Protein AF-H0ENC5-F1 (afdb_monomer_lite)

Radius of gyration: 44.68 Å; chains: 1; bounding box: 104×67×147 Å

Sequence (746 aa):
MDFEIIGSGVEELHASSGITEEAKTRRTKAKHPATVLIARNGGILRVAATDISKLRVKSEPLTAKSKLQQAVFFGAQQQNPINFAVRPEIAFPAADVGAAAMELSREILKSKTPYIPSVAASTEQNLRKRSTALRDLARYLKSSGVELDRITRWRLLWDAEKMTAALAIWNSYDSIISQKSHGEKRVLLAELVEFIHEDWKSKPTDEAGELDHVRYWFMEDIDRLDIALPWAFQIVKYAYVDSKKSPEIVMETLNEANEFVIGALESAFDFREANAELYGLEEEVLEHGILTSNYGDLPEIWTSQSYLVENLKKQISLAQTFLKAYWNPAEQYCQDGLWRKVKDEHEKLIDMGIRCTRERIRWEDAQENLAIRHQARQRESSQMIAEDSEIKFLAKDLQLPDEAIALAEKHEILATLASILNYELNQYSERTNDFTRNSDADRQQAKARTKLLQKKVNDCFRRFGMDWASAFYELEIQIDSMSELLDEFPSQMEYLTEFLRKRPEFAKVSWIHEITHQGGFDHAATALLDLGLKREQDIWSKKIELSIGKLARLASRSYSQDNGILIPDGGKTELATAHDQLALIRIQDTVYNYIHSTLADAIDEEGEIQLALDAFGNKSVLQDLPALSLLLKESMEHLVKHKAMDAMALIDLLTLMGESNNDEALRSMQFYNALQAVRLGVSNKTEKLLLQRVIWRRCMLKDDWTRLNNTGSMDDAEVSEQLQATALYMTFRQCIKTRKSIHDIS

Secondary structure (DSSP, 8-state):
----EEEEEEE-------------------SS-EEEEEETTTEEEEEE-S-HHHHHS-PPPPPHHHHHHHHHHHTTSTT-----SPPGGGPPPHHHHHHHHHHHHHHHHTT--TTS-SS-S-HHHHHHHHHHHHHHHHHHHHHHT----HHHHHHHHHHHHHHHHHHHHHHHHHHHHHHS-TT----HHHHHHHHS-GGGS----GGGT---HHHHHHHH-GGGHHHHHHHHHHHHHHHHHT-SS-HHHHHHHHHHHHHHHHHHHHHHHHHHHHHGGGGT-TTS-EETTEE-S--TTPPPPGGG-HHHHHHHHHHHHHHHHHHHHH--TTSTTTSSHHHHHHHHHHHHHHHHHHHHHHHHHHHHHHSS-HHHHHHHHHHHHHHHHHHHHHHHHHHHTS--HHHHHHHHHHTT-HHHHHHHHHHHHHHHHHHHH-TTTS-HHHHHHHHHHHHHHHHHHHHHHHHHHHHHHHHHHHHHHHTT-HHHHHHS-TTTHHHHHHHHHH-GGGHHHHHHHIIIII--HHHHHHHHHHIIIII--BHHHHHHHHHHHHHHHHHSS---TTT-PPP--TTHHHHHHHHHHHHHHHHHHHHHHHHHHHHTT-SSHHHHHHHHHHHHS-HHHHTT-HHHHHHHHHHHHHHHTTBPP-HHHHHHHHHH----TT-HHHHTTHHHHHHHHHHHH---HHHHHHHHHHHHHHHHHHS-HHHHT--TT--HHHHHHHHHTSHHHHHHHHHHHHHHHHHTT-

Structure (mmCIF, N/CA/C/O backbone):
data_AF-H0ENC5-F1
#
_entry.id   AF-H0ENC5-F1
#
loop_
_atom_site.group_PDB
_atom_site.id
_atom_site.type_symbol
_atom_site.label_atom_id
_atom_site.label_alt_id
_atom_site.label_comp_id
_atom_site.label_asym_id
_atom_site.label_entity_id
_atom_site.label_seq_id
_atom_site.pdbx_PDB_ins_code
_atom_site.Cartn_x
_atom_site.Cartn_y
_atom_site.Cartn_z
_atom_site.occupancy
_atom_s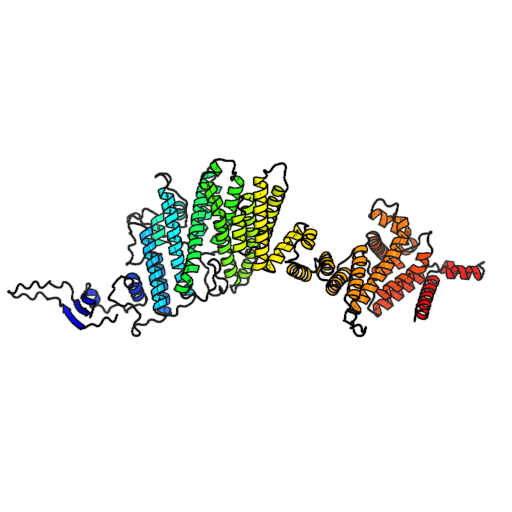ite.B_iso_or_equiv
_atom_site.auth_seq_id
_atom_site.auth_comp_id
_atom_site.auth_asym_id
_atom_site.auth_atom_id
_atom_site.pdbx_PDB_model_num
ATOM 1 N N . MET A 1 1 ? -30.405 -32.579 32.494 1.00 40.59 1 MET A N 1
ATOM 2 C CA . MET A 1 1 ? -31.133 -33.017 33.702 1.00 40.59 1 MET A CA 1
ATOM 3 C C . MET A 1 1 ? -32.553 -32.542 33.528 1.00 40.59 1 MET A C 1
ATOM 5 O O . MET A 1 1 ? -32.762 -31.335 33.496 1.00 40.59 1 MET A O 1
ATOM 9 N N . ASP A 1 2 ? -33.488 -33.462 33.342 1.00 43.75 2 ASP A N 1
ATOM 10 C CA . ASP A 1 2 ? -34.881 -33.096 33.112 1.00 43.75 2 ASP A CA 1
ATOM 11 C C . ASP A 1 2 ? -35.539 -32.752 34.450 1.00 43.75 2 ASP A C 1
ATOM 13 O O . ASP A 1 2 ? -35.604 -33.576 35.364 1.00 43.75 2 ASP A O 1
ATOM 17 N N . PHE A 1 3 ? -35.970 -31.498 34.587 1.00 60.59 3 PHE A N 1
ATOM 18 C CA . PHE A 1 3 ? -36.769 -31.043 35.719 1.00 60.59 3 PHE A CA 1
ATOM 19 C C . PHE A 1 3 ? -38.206 -31.539 35.527 1.00 60.59 3 PHE A C 1
ATOM 21 O O . PHE A 1 3 ? -38.966 -30.985 34.737 1.00 60.59 3 PHE A O 1
ATOM 28 N N . GLU A 1 4 ? -38.584 -32.588 36.252 1.00 65.38 4 GLU A N 1
ATOM 29 C CA . GLU A 1 4 ? -39.954 -33.105 36.271 1.00 65.38 4 GLU A CA 1
ATOM 30 C C . GLU A 1 4 ? -40.712 -32.513 37.466 1.00 65.38 4 GLU A C 1
ATOM 32 O O . GLU A 1 4 ? -40.295 -32.675 38.617 1.00 65.38 4 GLU A O 1
ATOM 37 N N . ILE A 1 5 ? -41.825 -31.819 37.218 1.00 75.38 5 ILE A N 1
ATOM 38 C CA . ILE A 1 5 ? -42.698 -31.324 38.292 1.00 75.38 5 ILE A CA 1
ATOM 39 C C . ILE A 1 5 ? -43.516 -32.508 38.818 1.00 75.38 5 ILE A C 1
ATOM 41 O O . ILE A 1 5 ? -44.370 -33.040 38.117 1.00 75.38 5 ILE A O 1
ATOM 45 N N . ILE A 1 6 ? -43.255 -32.908 40.062 1.00 81.56 6 ILE A N 1
ATOM 46 C CA . ILE A 1 6 ? -43.885 -34.061 40.729 1.00 81.56 6 ILE A CA 1
ATOM 47 C C . ILE A 1 6 ? -45.028 -33.663 41.670 1.00 81.56 6 ILE A C 1
ATOM 49 O O . ILE A 1 6 ? -45.709 -34.528 42.216 1.00 81.56 6 ILE A O 1
ATOM 53 N N . GLY A 1 7 ? -45.253 -32.363 41.869 1.00 78.25 7 GLY A N 1
ATOM 54 C CA . GLY A 1 7 ? -46.377 -31.853 42.647 1.00 78.25 7 GLY A CA 1
ATOM 55 C C . GLY A 1 7 ? -46.554 -30.344 42.503 1.00 78.25 7 GLY A C 1
ATOM 56 O O . GLY A 1 7 ? -45.592 -29.619 42.253 1.00 78.25 7 GLY A O 1
ATOM 57 N N . SER A 1 8 ? -47.785 -29.869 42.680 1.00 83.56 8 SER A N 1
ATOM 58 C CA . SER A 1 8 ? -48.134 -28.445 42.684 1.00 83.56 8 SER A CA 1
ATOM 59 C C . SER A 1 8 ? -49.156 -28.140 43.780 1.00 83.56 8 SER A C 1
ATOM 61 O O . SER A 1 8 ? -50.073 -28.928 44.001 1.00 83.56 8 SER A O 1
ATOM 63 N N . GLY A 1 9 ? -49.034 -26.987 44.429 1.00 80.94 9 GLY A N 1
ATOM 64 C CA . GLY A 1 9 ? -49.987 -26.458 45.403 1.00 80.94 9 GLY A CA 1
ATOM 65 C C . GLY A 1 9 ? -50.151 -24.949 45.245 1.00 80.94 9 GLY A C 1
ATOM 66 O O . GLY A 1 9 ? -49.326 -24.296 44.610 1.00 80.94 9 GLY A O 1
ATOM 67 N N . VAL A 1 10 ? -51.215 -24.384 45.811 1.00 79.19 10 VAL A N 1
ATOM 68 C CA . VAL A 1 10 ? -51.523 -22.949 45.706 1.00 79.19 10 VAL A CA 1
ATOM 69 C C . VAL A 1 10 ? -51.581 -22.342 47.107 1.00 79.19 10 VAL A C 1
ATOM 71 O O . VAL A 1 10 ? -52.169 -22.919 48.019 1.00 79.19 10 VAL A O 1
ATOM 74 N N . GLU A 1 11 ? -50.953 -21.185 47.284 1.00 76.50 11 GLU A N 1
ATOM 75 C CA . GLU A 1 11 ? -51.066 -20.332 48.462 1.00 76.50 11 GLU A CA 1
ATOM 76 C C . GLU A 1 11 ? -52.002 -19.167 48.133 1.00 76.50 11 GLU A C 1
ATOM 78 O O . GLU A 1 11 ? -51.648 -18.257 47.378 1.00 76.50 11 GLU A O 1
ATOM 83 N N . GLU A 1 12 ? -53.202 -19.191 48.704 1.00 67.06 12 GLU A N 1
ATOM 84 C CA . GLU A 1 12 ? -54.180 -18.117 48.557 1.00 67.06 12 GLU A CA 1
ATOM 85 C C . GLU A 1 12 ? -53.997 -17.030 49.624 1.00 67.06 12 GLU A C 1
ATOM 87 O O . GLU A 1 12 ? -53.601 -17.287 50.766 1.00 67.06 12 GLU A O 1
ATOM 92 N N . LEU A 1 13 ? -54.328 -15.789 49.258 1.00 62.25 13 LEU A N 1
ATOM 93 C CA . LEU A 1 13 ? -54.487 -14.703 50.219 1.00 62.25 13 LEU A CA 1
ATOM 94 C C . LEU A 1 13 ? -55.708 -15.007 51.087 1.00 62.25 13 LEU A C 1
ATOM 96 O O . LEU A 1 13 ? -56.842 -14.896 50.627 1.00 62.25 13 LEU A O 1
ATOM 100 N N . HIS A 1 14 ? -55.493 -15.348 52.355 1.00 57.41 14 HIS A N 1
ATOM 101 C CA . HIS A 1 14 ? -56.590 -15.379 53.313 1.00 57.41 14 HIS A CA 1
ATOM 102 C C . HIS A 1 14 ? -57.141 -13.957 53.475 1.00 57.41 14 HIS A C 1
ATOM 104 O O . HIS A 1 14 ? -56.527 -13.113 54.133 1.00 57.41 14 HIS A O 1
ATOM 110 N N . ALA A 1 15 ? -58.295 -13.688 52.858 1.00 43.22 15 ALA A N 1
ATOM 111 C CA . ALA A 1 15 ? -59.102 -12.525 53.184 1.00 43.22 15 ALA A CA 1
ATOM 112 C C . ALA A 1 15 ? -59.373 -12.566 54.689 1.00 43.22 15 ALA A C 1
ATOM 114 O O . ALA A 1 15 ? -59.763 -13.601 55.229 1.00 43.22 15 ALA A O 1
ATOM 115 N N . SER A 1 16 ? -59.138 -11.456 55.383 1.00 44.50 16 SER A N 1
ATOM 116 C CA . SER A 1 16 ? -59.515 -11.312 56.783 1.00 44.50 16 SER A CA 1
ATOM 117 C C . SER A 1 16 ? -61.041 -11.251 56.894 1.00 44.50 16 SER A C 1
ATOM 119 O O . SER A 1 16 ? -61.613 -10.186 57.113 1.00 44.50 16 SER A O 1
ATOM 121 N N . SER A 1 17 ? -61.719 -12.382 56.715 1.00 36.22 17 SER A N 1
ATOM 122 C CA . SER A 1 17 ? -63.049 -12.584 57.267 1.00 36.22 17 SER A CA 1
ATOM 123 C C . SER A 1 17 ? -62.853 -12.837 58.753 1.00 36.22 17 SER A C 1
ATOM 125 O O . SER A 1 17 ? -62.285 -13.858 59.147 1.00 36.22 17 SER A O 1
ATOM 127 N N . GLY A 1 18 ? -63.245 -11.865 59.575 1.00 46.31 18 GLY A N 1
ATOM 128 C CA . GLY A 1 18 ? -63.291 -12.054 61.015 1.00 46.31 18 GLY A CA 1
ATOM 129 C C . GLY A 1 18 ? -64.129 -13.285 61.343 1.00 46.31 18 GLY A C 1
ATOM 130 O O . GLY A 1 18 ? -65.233 -13.406 60.830 1.00 46.31 18 GLY A O 1
ATOM 131 N N . ILE A 1 19 ? -63.552 -14.196 62.126 1.00 35.84 19 ILE A N 1
ATOM 132 C CA . ILE A 1 19 ? -64.156 -15.021 63.180 1.00 35.84 19 ILE A CA 1
ATOM 133 C C . ILE A 1 19 ? -63.015 -15.841 63.820 1.00 35.84 19 ILE A C 1
ATOM 135 O O . ILE A 1 19 ? -61.947 -16.047 63.246 1.00 35.84 19 ILE A O 1
ATOM 139 N N . THR A 1 20 ? -63.241 -16.157 65.082 1.00 37.69 20 THR A N 1
ATOM 140 C CA . THR A 1 20 ? -62.345 -16.422 66.203 1.00 37.69 20 THR A CA 1
ATOM 141 C C . THR A 1 20 ? -61.694 -17.814 66.236 1.00 37.69 20 THR A C 1
ATOM 143 O O . THR A 1 20 ? -62.311 -18.806 65.880 1.00 37.69 20 THR A O 1
ATOM 146 N N . GLU A 1 21 ? -60.473 -17.810 66.783 1.00 38.56 21 GLU A N 1
ATOM 147 C CA . GLU A 1 21 ? -59.799 -18.800 67.646 1.00 38.56 21 GLU A CA 1
ATOM 148 C C . GLU A 1 21 ? -59.384 -20.230 67.212 1.00 38.56 21 GLU A C 1
ATOM 150 O O . GLU A 1 21 ? -60.103 -20.999 66.592 1.00 38.56 21 GLU A O 1
ATOM 155 N N . GLU A 1 22 ? -58.163 -20.544 67.681 1.00 37.09 22 GLU A N 1
ATOM 156 C CA . GLU A 1 22 ? -57.543 -21.849 67.973 1.00 37.09 22 GLU A CA 1
ATOM 157 C C . GLU A 1 22 ? -57.082 -22.791 66.842 1.00 37.09 22 GLU A C 1
ATOM 159 O O . GLU A 1 22 ? -57.709 -23.785 66.504 1.00 37.09 22 GLU A O 1
ATOM 164 N N . ALA A 1 23 ? -55.842 -22.565 66.383 1.00 36.47 23 ALA A N 1
ATOM 165 C CA . ALA A 1 23 ? -54.758 -23.561 66.436 1.00 36.47 23 ALA A CA 1
ATOM 166 C C . ALA A 1 23 ? -53.432 -22.891 66.037 1.00 36.47 23 ALA A C 1
ATOM 168 O O . ALA A 1 23 ? -53.237 -22.490 64.888 1.00 36.47 23 ALA A O 1
ATOM 169 N N . LYS A 1 24 ? -52.485 -22.783 66.981 1.00 41.81 24 LYS A N 1
ATOM 170 C CA . LYS A 1 24 ? -51.106 -22.322 66.734 1.00 41.81 24 LYS A CA 1
ATOM 171 C C . LYS A 1 24 ? -50.330 -23.363 65.917 1.00 41.81 24 LYS A C 1
ATOM 173 O O . LYS A 1 24 ? -49.412 -24.005 66.411 1.00 41.81 24 LYS A O 1
ATOM 178 N N . THR A 1 25 ? -50.655 -23.489 64.638 1.00 38.88 25 THR A N 1
ATOM 179 C CA . THR A 1 25 ? -49.646 -23.842 63.639 1.00 38.88 25 THR A CA 1
ATOM 180 C C . THR A 1 25 ? -49.022 -22.533 63.175 1.00 38.88 25 THR A C 1
ATOM 182 O O . THR A 1 25 ? -49.730 -21.558 62.922 1.00 38.88 25 THR A O 1
ATOM 185 N N . ARG A 1 26 ? -47.689 -22.463 63.113 1.00 40.28 26 ARG A N 1
ATOM 186 C CA . ARG A 1 26 ? -46.963 -21.353 62.480 1.00 40.28 26 ARG A CA 1
ATOM 187 C C . ARG A 1 26 ? -47.280 -21.348 60.975 1.00 40.28 26 ARG A C 1
ATOM 189 O O . ARG A 1 26 ? -46.437 -21.707 60.167 1.00 40.28 26 ARG A O 1
ATOM 196 N N . ARG A 1 27 ? -48.504 -20.989 60.580 1.00 49.72 27 ARG A N 1
ATOM 197 C CA . ARG A 1 27 ? -48.829 -20.667 59.192 1.00 49.72 27 ARG A CA 1
ATOM 198 C C . ARG A 1 27 ? -48.314 -19.259 58.944 1.00 49.72 27 ARG A C 1
ATOM 200 O O . ARG A 1 27 ? -48.920 -18.272 59.358 1.00 49.72 27 ARG A O 1
ATOM 207 N N . THR A 1 28 ? -47.141 -19.182 58.331 1.00 51.47 28 THR A N 1
ATOM 208 C CA . THR A 1 28 ? -46.625 -17.976 57.687 1.00 51.47 28 THR A CA 1
ATOM 209 C C . THR A 1 28 ? -47.736 -17.399 56.812 1.00 51.47 28 THR A C 1
ATOM 211 O O . THR A 1 28 ? -48.144 -18.022 55.837 1.00 51.47 28 THR A O 1
ATOM 214 N N . LYS A 1 29 ? -48.284 -16.236 57.187 1.00 58.03 29 LYS A N 1
ATOM 215 C CA . LYS A 1 29 ? -49.293 -15.543 56.377 1.00 58.03 29 LYS A CA 1
ATOM 216 C C . LYS A 1 29 ? -48.660 -15.192 55.029 1.00 58.03 29 LYS A C 1
ATOM 218 O O . LYS A 1 29 ? -47.734 -14.381 54.985 1.00 58.03 29 LYS A O 1
ATOM 223 N N . ALA A 1 30 ? -49.137 -15.805 53.950 1.00 59.00 30 ALA A N 1
ATOM 224 C CA . ALA A 1 30 ? -48.673 -15.497 52.606 1.00 59.00 30 ALA A CA 1
ATOM 225 C C . ALA A 1 30 ? -49.083 -14.057 52.248 1.00 59.00 30 ALA A C 1
ATOM 227 O O . ALA A 1 30 ? -50.266 -13.734 52.187 1.00 59.00 30 ALA A O 1
ATOM 228 N N . LYS A 1 31 ? -48.096 -13.173 52.045 1.00 66.88 31 LYS A N 1
ATOM 229 C CA . LYS A 1 31 ? -48.314 -11.768 51.639 1.00 66.88 31 LYS A CA 1
ATOM 230 C C . LYS A 1 31 ? -48.795 -11.620 50.190 1.00 66.88 31 LYS A C 1
ATOM 232 O O . LYS A 1 31 ? -49.346 -10.584 49.842 1.00 66.88 31 LYS A O 1
ATOM 237 N N . HIS A 1 32 ? -48.560 -12.633 49.361 1.00 74.31 32 HIS A N 1
ATOM 238 C CA . HIS A 1 32 ? -48.803 -12.621 47.922 1.00 74.31 32 HIS A CA 1
ATOM 239 C C . HIS A 1 32 ? -49.351 -13.983 47.494 1.00 74.31 32 HIS A C 1
ATOM 241 O O . HIS A 1 32 ? -48.843 -14.987 48.010 1.00 74.31 32 HIS A O 1
ATOM 247 N N . PRO A 1 33 ? -50.325 -14.036 46.564 1.00 80.94 33 PRO A N 1
ATOM 248 C CA . PRO A 1 33 ? -50.799 -15.298 46.023 1.00 80.94 33 PRO A CA 1
ATOM 249 C C . PRO A 1 33 ? -49.636 -15.982 45.305 1.00 80.94 33 PRO A C 1
ATOM 251 O O . PRO A 1 33 ? -48.894 -15.338 44.556 1.00 80.94 33 PRO A O 1
ATOM 254 N N . ALA A 1 34 ? -49.432 -17.264 45.583 1.00 81.38 34 ALA A N 1
ATOM 255 C CA . ALA A 1 34 ? -48.286 -17.998 45.070 1.00 81.38 34 ALA A CA 1
ATOM 256 C C . ALA A 1 34 ? -48.664 -19.416 44.653 1.00 81.38 34 ALA A C 1
ATOM 258 O O . ALA A 1 34 ? -49.566 -20.021 45.215 1.00 81.38 34 ALA A O 1
ATOM 259 N N . THR A 1 35 ? -47.955 -19.963 43.675 1.00 84.12 35 THR A N 1
ATOM 260 C CA . THR A 1 35 ? -47.987 -21.391 43.353 1.00 84.12 35 THR A CA 1
ATOM 261 C C . THR A 1 35 ? -46.695 -22.018 43.848 1.00 84.12 35 THR A C 1
ATOM 263 O O . THR A 1 35 ? -45.608 -21.499 43.599 1.00 84.12 35 THR A O 1
ATOM 266 N N . VAL A 1 36 ? -46.806 -23.127 44.564 1.00 82.75 36 VAL A N 1
ATOM 267 C CA . VAL A 1 36 ? -45.678 -23.922 45.042 1.00 82.75 36 VAL A CA 1
ATOM 268 C C . VAL A 1 36 ? -45.552 -25.145 44.143 1.00 82.75 36 VAL A C 1
ATOM 270 O O . VAL A 1 36 ? -46.494 -25.917 44.010 1.00 82.75 36 VAL A O 1
ATOM 273 N N . LEU A 1 37 ? -44.400 -25.317 43.512 1.00 84.62 37 LEU A N 1
ATOM 274 C CA . LEU A 1 37 ? -44.069 -26.423 42.622 1.00 84.62 37 LEU A CA 1
ATOM 275 C C . LEU A 1 37 ? -43.002 -27.288 43.293 1.00 84.62 37 LEU A C 1
ATOM 277 O O . LEU A 1 37 ? -42.040 -26.768 43.852 1.00 84.62 37 LEU A O 1
ATOM 281 N N . ILE A 1 38 ? -43.152 -28.605 43.230 1.00 80.56 38 ILE A N 1
ATOM 282 C CA . ILE A 1 38 ? -42.150 -29.561 43.703 1.00 80.56 38 ILE A CA 1
ATOM 283 C C . ILE A 1 38 ? -41.489 -30.158 42.469 1.00 80.56 38 ILE A C 1
ATOM 285 O O . ILE A 1 38 ? -42.135 -30.870 41.700 1.00 80.56 38 ILE A O 1
ATOM 289 N N . ALA A 1 39 ? -40.209 -29.860 42.274 1.00 77.38 39 ALA A N 1
ATOM 290 C CA . ALA A 1 39 ? -39.432 -30.370 41.156 1.00 77.38 39 ALA A CA 1
ATOM 291 C C . ALA A 1 39 ? -38.563 -31.553 41.604 1.00 77.38 39 ALA A C 1
ATOM 293 O O . ALA A 1 39 ? -37.810 -31.459 42.580 1.00 77.38 39 ALA A O 1
ATOM 294 N N . ARG A 1 40 ? -38.639 -32.673 40.875 1.00 66.81 40 ARG A N 1
ATOM 295 C CA . ARG A 1 40 ? -37.780 -33.848 41.069 1.00 66.81 40 ARG A CA 1
ATOM 296 C C . ARG A 1 40 ? -36.323 -33.408 40.922 1.00 66.81 40 ARG A C 1
ATOM 298 O O . ARG A 1 40 ? -35.964 -32.796 39.924 1.00 66.81 40 ARG A O 1
ATOM 305 N N . ASN A 1 41 ? -35.507 -33.673 41.942 1.00 64.88 41 ASN A N 1
ATOM 306 C CA . ASN A 1 41 ? -34.104 -33.240 42.053 1.00 64.88 41 ASN A CA 1
ATOM 307 C C . ASN A 1 41 ? -33.870 -31.709 42.101 1.00 64.88 41 ASN A C 1
ATOM 309 O O . ASN A 1 41 ? -32.722 -31.287 42.182 1.00 64.88 41 ASN A O 1
ATOM 313 N N . GLY A 1 42 ? -34.930 -30.886 42.090 1.00 66.44 42 GLY A N 1
ATOM 314 C CA . GLY A 1 42 ? -34.867 -29.416 42.079 1.00 66.44 42 GLY A CA 1
ATOM 315 C C . GLY A 1 42 ? -35.403 -28.727 43.340 1.00 66.44 42 GLY A C 1
ATOM 316 O O . GLY A 1 42 ? -35.277 -27.513 43.475 1.00 66.44 42 GLY A O 1
ATOM 317 N N . GLY A 1 43 ? -35.998 -29.480 44.269 1.00 76.88 43 GLY A N 1
ATOM 318 C CA . GLY A 1 43 ? -36.548 -28.944 45.516 1.00 76.88 43 GLY A CA 1
ATOM 319 C C . GLY A 1 43 ? -37.921 -28.284 45.347 1.00 76.88 43 GLY A C 1
ATOM 320 O O . GLY A 1 43 ? -38.703 -28.653 44.469 1.00 76.88 43 GLY A O 1
ATOM 321 N N . ILE A 1 44 ? -38.239 -27.338 46.236 1.00 80.12 44 ILE A N 1
ATOM 322 C CA . ILE A 1 44 ? -39.529 -26.633 46.273 1.00 80.12 44 ILE A CA 1
ATOM 323 C C . ILE A 1 44 ? -39.355 -25.230 45.680 1.00 80.12 44 ILE A C 1
ATOM 325 O O . ILE A 1 44 ? -38.613 -24.409 46.216 1.00 80.12 44 ILE A O 1
ATOM 329 N N . LEU A 1 45 ? -40.080 -24.942 44.602 1.00 78.56 45 LEU A N 1
ATOM 330 C CA . LEU A 1 45 ? -40.153 -23.644 43.936 1.00 78.56 45 LEU A CA 1
ATOM 331 C C . LEU A 1 45 ? -41.426 -22.914 44.353 1.00 78.56 45 LEU A C 1
ATOM 333 O O . LEU A 1 45 ? -42.526 -23.397 44.116 1.00 78.56 45 LEU A O 1
ATOM 337 N N . ARG A 1 46 ? -41.297 -21.721 44.932 1.00 82.94 46 ARG A N 1
ATOM 338 C CA . ARG A 1 46 ? -42.440 -20.860 45.261 1.00 82.94 46 ARG A CA 1
ATOM 339 C C . ARG A 1 46 ? -42.504 -19.689 44.285 1.00 82.94 46 ARG A C 1
ATOM 341 O O . ARG A 1 46 ? -41.696 -18.771 44.366 1.00 82.94 46 ARG A O 1
ATOM 348 N N . VAL A 1 47 ? -43.488 -19.705 43.394 1.00 81.38 47 VAL A N 1
ATOM 349 C CA . VAL A 1 47 ? -43.746 -18.655 42.402 1.00 81.38 47 VAL A CA 1
ATOM 350 C C . VAL A 1 47 ? -44.822 -17.726 42.950 1.00 81.38 47 VAL A C 1
ATOM 352 O O . VAL A 1 47 ? -45.993 -18.089 42.968 1.00 81.38 47 VAL A O 1
ATOM 355 N N . ALA A 1 48 ? -44.436 -16.546 43.432 1.00 80.81 48 ALA A N 1
ATOM 356 C CA . ALA A 1 48 ? -45.355 -15.589 44.048 1.00 80.81 48 ALA A CA 1
ATOM 357 C C . ALA A 1 48 ? -45.599 -14.367 43.159 1.00 80.81 48 ALA A C 1
ATOM 359 O O . ALA A 1 48 ? -44.661 -13.781 42.623 1.00 80.81 48 ALA A O 1
ATOM 360 N N . ALA A 1 49 ? -46.856 -13.944 43.062 1.00 75.06 49 ALA A N 1
ATOM 361 C CA . ALA A 1 49 ? -47.253 -12.735 42.359 1.00 75.06 49 ALA A CA 1
ATOM 362 C C . ALA A 1 49 ? -47.128 -11.505 43.267 1.00 75.06 49 ALA A C 1
ATOM 364 O O . ALA A 1 49 ? -48.017 -11.199 44.065 1.00 75.06 49 ALA A O 1
ATOM 365 N N . THR A 1 50 ? -46.012 -10.792 43.152 1.00 71.00 50 THR A N 1
ATOM 366 C CA . THR A 1 50 ? -45.711 -9.624 43.992 1.00 71.00 50 THR A CA 1
ATOM 367 C C . THR A 1 50 ? -46.556 -8.393 43.652 1.00 71.00 50 THR A C 1
ATOM 369 O O . THR A 1 50 ? -46.867 -7.616 44.552 1.00 71.00 50 THR A O 1
ATOM 372 N N . ASP A 1 51 ? -47.003 -8.252 42.399 1.00 67.38 51 ASP A N 1
ATOM 373 C CA . ASP A 1 51 ? -47.809 -7.122 41.915 1.00 67.38 51 ASP A CA 1
ATOM 374 C C . ASP A 1 51 ? -49.170 -7.597 41.371 1.00 67.38 51 ASP A C 1
ATOM 376 O O . ASP A 1 51 ? -49.372 -7.827 40.178 1.00 67.38 51 ASP A O 1
ATOM 380 N N . ILE A 1 52 ? -50.122 -7.786 42.288 1.00 64.56 52 ILE A N 1
ATOM 381 C CA . ILE A 1 52 ? -51.473 -8.309 42.004 1.00 64.56 52 ILE A CA 1
ATOM 382 C C . ILE A 1 52 ? -52.258 -7.358 41.082 1.00 64.56 52 ILE A C 1
ATOM 384 O O . ILE A 1 52 ? -53.121 -7.791 40.317 1.00 64.56 52 ILE A O 1
ATOM 388 N N . SER A 1 53 ? -51.941 -6.063 41.130 1.00 62.50 53 SER A N 1
ATOM 389 C CA . SER A 1 53 ? -52.514 -5.006 40.292 1.00 62.50 53 SER A CA 1
ATOM 390 C C . SER A 1 53 ? -52.247 -5.251 38.804 1.00 62.50 53 SER A C 1
ATOM 392 O O . SER A 1 53 ? -53.173 -5.161 37.998 1.00 62.50 53 SER A O 1
ATOM 394 N N . LYS A 1 54 ? -51.016 -5.639 38.445 1.00 62.09 54 LYS A N 1
ATOM 395 C CA . LYS A 1 54 ? -50.618 -5.931 37.054 1.00 62.09 54 LYS A CA 1
ATOM 396 C C . LYS A 1 54 ? -51.237 -7.207 36.485 1.00 62.09 54 LYS A C 1
ATOM 398 O O . LYS A 1 54 ? -51.389 -7.308 35.276 1.00 62.09 54 LYS A O 1
ATOM 403 N N . LEU A 1 55 ? -51.642 -8.152 37.335 1.00 58.47 55 LEU A N 1
ATOM 404 C CA . LEU A 1 55 ? -52.320 -9.386 36.911 1.00 58.47 55 LEU A CA 1
ATOM 405 C C . LEU A 1 55 ? -53.796 -9.185 36.538 1.00 58.47 55 LEU A C 1
ATOM 407 O O . LEU A 1 55 ? -54.370 -10.030 35.856 1.00 58.47 55 LEU A O 1
ATOM 411 N N . ARG A 1 56 ? -54.431 -8.099 37.006 1.00 55.50 56 ARG A N 1
ATOM 412 C CA . ARG A 1 56 ? -55.841 -7.780 36.704 1.00 55.50 56 ARG A CA 1
ATOM 413 C C . ARG A 1 56 ? -56.017 -6.993 35.407 1.00 55.50 56 ARG A C 1
ATOM 415 O O . ARG A 1 56 ? -57.091 -7.037 34.812 1.00 55.50 56 ARG A O 1
ATOM 422 N N . VAL A 1 57 ? -54.987 -6.268 34.983 1.00 56.56 57 VAL A N 1
ATOM 423 C CA . VAL A 1 57 ? -54.937 -5.616 33.672 1.00 56.56 57 VAL A CA 1
ATOM 424 C C . VAL A 1 57 ? -54.568 -6.695 32.652 1.00 56.56 57 VAL A C 1
ATOM 426 O O . VAL A 1 57 ? -53.720 -7.532 32.949 1.00 56.56 57 VAL A O 1
ATOM 429 N N . LYS A 1 58 ? -55.201 -6.726 31.466 1.00 51.41 58 LYS A N 1
ATOM 430 C CA . LYS A 1 58 ? -54.706 -7.563 30.357 1.00 51.41 58 LYS A CA 1
ATOM 431 C C . LYS A 1 58 ? -53.231 -7.206 30.164 1.00 51.41 58 LYS A C 1
ATOM 433 O O . LYS A 1 58 ? -52.948 -6.093 29.732 1.00 51.41 58 LYS A O 1
ATOM 438 N N . SER A 1 59 ? -52.333 -8.110 30.563 1.00 55.19 59 SER A N 1
ATOM 439 C CA . SER A 1 59 ? -50.888 -7.928 30.431 1.00 55.19 59 SER A CA 1
ATOM 440 C C . SER A 1 59 ? -50.579 -7.462 29.016 1.00 55.19 59 SER A C 1
ATOM 442 O O . SER A 1 59 ? -51.160 -7.989 28.062 1.00 55.19 59 SER A O 1
ATOM 444 N N . GLU A 1 60 ? -49.662 -6.505 28.881 1.00 60.12 60 GLU A N 1
ATOM 445 C CA . GLU A 1 60 ? -49.064 -6.213 27.581 1.00 60.12 60 GLU A CA 1
ATOM 446 C C . GLU A 1 60 ? -48.580 -7.532 26.951 1.00 60.12 60 GLU A C 1
ATOM 448 O O . GLU A 1 60 ? -48.104 -8.419 27.680 1.00 60.12 60 GLU A O 1
ATOM 453 N N . PRO A 1 61 ? -48.770 -7.716 25.631 1.00 67.25 61 PRO A N 1
ATOM 454 C CA . PRO A 1 61 ? -48.331 -8.924 24.951 1.00 67.25 61 PRO A CA 1
ATOM 455 C C . PRO A 1 61 ? -46.825 -9.105 25.159 1.00 67.25 61 PRO A C 1
ATOM 457 O O . PRO A 1 61 ? -46.067 -8.137 25.124 1.00 67.25 61 PRO A O 1
ATOM 460 N N . LEU A 1 62 ? -46.390 -10.348 25.390 1.00 75.81 62 LEU A N 1
ATOM 461 C CA . LEU A 1 62 ? -44.970 -10.663 25.538 1.00 75.81 62 LEU A CA 1
ATOM 462 C C . LEU A 1 62 ? -44.229 -10.202 24.277 1.00 75.81 62 LEU A C 1
ATOM 464 O O . LEU A 1 62 ? -44.516 -10.681 23.183 1.00 75.81 62 LEU A O 1
ATOM 468 N N . THR A 1 63 ? -43.282 -9.281 24.430 1.00 87.25 63 THR A N 1
ATOM 469 C CA . THR A 1 63 ? -42.477 -8.771 23.315 1.00 87.25 63 THR A CA 1
ATOM 470 C C . THR A 1 63 ? -41.166 -9.542 23.197 1.00 87.25 63 THR A C 1
ATOM 472 O O . THR A 1 63 ? -40.626 -10.006 24.210 1.00 87.25 63 THR A O 1
ATOM 475 N N . ALA A 1 64 ? -40.605 -9.617 21.985 1.00 87.31 64 ALA A N 1
ATOM 476 C CA . ALA A 1 64 ? -39.279 -10.196 21.752 1.00 87.31 64 ALA A CA 1
ATOM 477 C C . ALA A 1 64 ? -38.217 -9.564 22.673 1.00 87.31 64 ALA A C 1
ATOM 479 O O . ALA A 1 64 ? -37.441 -10.275 23.310 1.00 87.31 64 ALA A O 1
ATOM 480 N N . LYS A 1 65 ? -38.265 -8.237 22.854 1.00 90.44 65 LYS A N 1
ATOM 481 C CA . LYS A 1 65 ? -37.381 -7.487 23.760 1.00 90.44 65 LYS A CA 1
ATOM 482 C C . LYS A 1 65 ? -37.501 -7.933 25.215 1.00 90.44 65 LYS A C 1
ATOM 484 O O . LYS A 1 65 ? -36.483 -8.214 25.840 1.00 90.44 65 LYS A O 1
ATOM 489 N N . SER A 1 66 ? -38.721 -8.050 25.750 1.00 87.81 66 SER A N 1
ATOM 490 C CA . SER A 1 66 ? -38.922 -8.496 27.138 1.00 87.81 66 SER A CA 1
ATOM 491 C C . SER A 1 66 ? -38.363 -9.904 27.374 1.00 87.81 66 SER A C 1
ATOM 493 O O . SER A 1 66 ? -37.784 -10.186 28.424 1.00 87.81 66 SER A O 1
ATOM 495 N N . LYS A 1 67 ? -38.472 -10.782 26.368 1.00 87.00 67 LYS A N 1
ATOM 496 C CA . LYS A 1 67 ? -37.936 -12.142 26.416 1.00 87.00 67 LYS A CA 1
ATOM 497 C C . LYS A 1 67 ? -36.408 -12.153 26.366 1.00 87.00 67 LYS A C 1
ATOM 499 O O . LYS A 1 67 ? -35.794 -12.865 27.160 1.00 87.00 67 LYS A O 1
ATOM 504 N N . LEU A 1 68 ? -35.807 -11.346 25.489 1.00 89.75 68 LEU A N 1
ATOM 505 C CA . LEU A 1 68 ? -34.354 -11.172 25.418 1.00 89.75 68 LEU A CA 1
ATOM 506 C C . LEU A 1 68 ? -33.801 -10.612 26.730 1.00 89.75 68 LEU A C 1
ATOM 508 O O . LEU A 1 68 ? -32.873 -11.188 27.283 1.00 89.75 68 LEU A O 1
ATOM 512 N N . GLN A 1 69 ? -34.415 -9.566 27.289 1.00 90.81 69 GLN A N 1
ATOM 513 C CA . GLN A 1 69 ? -34.025 -9.006 28.588 1.00 90.81 69 GLN A CA 1
ATOM 514 C C . GLN A 1 69 ? -34.031 -10.075 29.685 1.00 90.81 69 GLN A C 1
ATOM 516 O O . GLN A 1 69 ? -33.072 -10.198 30.446 1.00 90.81 69 GLN A O 1
ATOM 521 N N . GLN A 1 70 ? -35.087 -10.889 29.746 1.00 87.25 70 GLN A N 1
ATOM 522 C CA . GLN A 1 70 ? -35.165 -11.959 30.733 1.00 87.25 70 GLN A CA 1
ATOM 523 C C . GLN A 1 70 ? -34.039 -12.989 30.570 1.00 87.25 70 GLN A C 1
ATOM 525 O O . GLN A 1 70 ? -33.402 -13.374 31.552 1.00 87.25 70 GLN A O 1
ATOM 530 N N . ALA A 1 71 ? -33.779 -13.411 29.333 1.00 87.25 71 ALA A N 1
ATOM 531 C CA . ALA A 1 71 ? -32.729 -14.371 29.030 1.00 87.25 71 ALA A CA 1
ATOM 532 C C . ALA A 1 71 ? -31.327 -13.826 29.346 1.00 87.25 71 ALA A C 1
ATOM 534 O O . ALA A 1 71 ? -30.523 -14.535 29.944 1.00 87.25 71 ALA A O 1
ATOM 535 N N . VAL A 1 72 ? -31.060 -12.563 29.010 1.00 90.44 72 VAL A N 1
ATOM 536 C CA . VAL A 1 72 ? -29.762 -11.909 29.225 1.00 90.44 72 VAL A CA 1
ATOM 537 C C . VAL A 1 72 ? -29.478 -11.705 30.710 1.00 90.44 72 VAL A C 1
ATOM 539 O O . VAL A 1 72 ? -28.439 -12.131 31.200 1.00 90.44 72 VAL A O 1
ATOM 542 N N . PHE A 1 73 ? -30.400 -11.088 31.456 1.00 89.00 73 PHE A N 1
ATO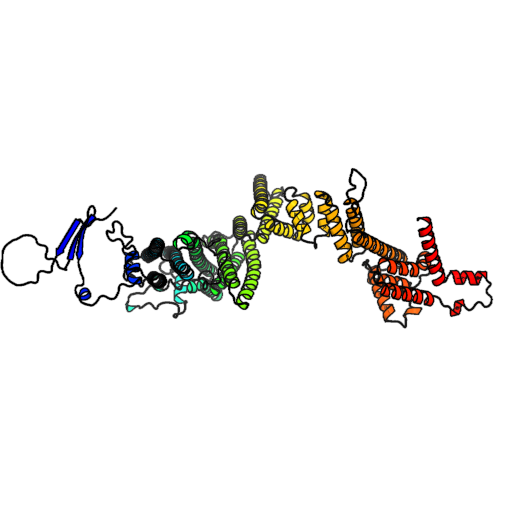M 543 C CA . PHE A 1 73 ? -30.121 -10.678 32.838 1.00 89.00 73 PHE A CA 1
ATOM 544 C C . PHE A 1 73 ? -30.363 -11.773 33.879 1.00 89.00 73 PHE A C 1
ATOM 546 O O . PHE A 1 73 ? -29.754 -11.747 34.951 1.00 89.00 73 PHE A O 1
ATOM 553 N N . PHE A 1 74 ? -31.241 -12.736 33.590 1.00 84.88 74 PHE A N 1
ATOM 554 C CA . PHE A 1 74 ? -31.569 -13.807 34.533 1.00 84.88 74 PHE A CA 1
ATOM 555 C C . PHE A 1 74 ? -31.121 -15.185 34.044 1.00 84.88 74 PHE A C 1
ATOM 557 O O . PHE A 1 74 ? -30.808 -16.036 34.873 1.00 84.88 74 PHE A O 1
ATOM 564 N N . GLY A 1 75 ? -31.025 -15.423 32.733 1.00 77.06 75 GLY A N 1
ATOM 565 C CA . GLY A 1 75 ? -30.698 -16.744 32.184 1.00 77.06 75 GLY A CA 1
ATOM 566 C C . GLY A 1 75 ? -29.291 -17.245 32.520 1.00 77.06 75 GLY A C 1
ATOM 567 O O . GLY A 1 75 ? -29.106 -18.447 32.684 1.00 77.06 75 GLY A O 1
ATOM 568 N N . ALA A 1 76 ? -28.321 -16.347 32.703 1.00 68.81 76 ALA A N 1
ATOM 569 C CA . ALA A 1 76 ? -26.938 -16.699 33.040 1.00 68.81 76 ALA A CA 1
ATOM 570 C C . ALA A 1 76 ? -26.687 -16.967 34.544 1.00 68.81 76 ALA A C 1
ATOM 572 O O . ALA A 1 76 ? -25.550 -17.223 34.946 1.00 68.81 76 ALA A O 1
ATOM 573 N N . GLN A 1 77 ? -27.716 -16.909 35.402 1.00 71.81 77 GLN A N 1
ATOM 574 C CA . GLN A 1 77 ? -27.555 -17.155 36.840 1.00 71.81 77 GLN A CA 1
ATOM 575 C C . GLN A 1 77 ? -27.239 -18.633 37.128 1.00 71.81 77 GLN A C 1
ATOM 577 O O . GLN A 1 77 ? -27.921 -19.541 36.648 1.00 71.81 77 GLN A O 1
ATOM 582 N N . GLN A 1 78 ? -26.207 -18.884 37.942 1.00 60.94 78 GLN A N 1
ATOM 583 C CA . GLN A 1 78 ? -25.855 -20.242 38.367 1.00 60.94 78 GLN A CA 1
ATOM 584 C C . GLN A 1 78 ? -27.044 -20.890 39.093 1.00 60.94 78 GLN A C 1
ATOM 586 O O . GLN A 1 78 ? -27.635 -20.279 39.978 1.00 60.94 78 GLN A O 1
ATOM 591 N N . GLN A 1 79 ? -27.375 -22.131 38.718 1.00 63.81 79 GLN A N 1
ATOM 592 C CA . GLN A 1 79 ? -28.525 -22.886 39.241 1.00 63.81 79 GLN A CA 1
ATOM 593 C C . GLN A 1 79 ? -29.899 -22.255 38.953 1.00 63.81 79 GLN A C 1
ATOM 595 O O . GLN A 1 79 ? -30.826 -22.422 39.744 1.00 63.81 79 GLN A O 1
ATOM 600 N N . ASN A 1 80 ? -30.070 -21.559 37.823 1.00 66.19 80 ASN A N 1
ATOM 601 C CA . ASN A 1 80 ? -31.391 -21.066 37.444 1.00 66.19 80 ASN A CA 1
ATOM 602 C C . ASN A 1 80 ? -32.344 -22.232 37.090 1.00 66.19 80 ASN A C 1
ATOM 604 O O . ASN A 1 80 ? -32.079 -22.958 36.128 1.00 66.19 80 ASN A O 1
ATOM 608 N N . PRO A 1 81 ? -33.461 -22.426 37.820 1.00 65.81 81 PRO A N 1
ATOM 609 C CA . PRO A 1 81 ? -34.430 -23.476 37.507 1.00 65.81 81 PRO A CA 1
ATOM 610 C C . PRO A 1 81 ? -35.301 -23.147 36.283 1.00 65.81 81 PRO A C 1
ATOM 612 O O . PRO A 1 81 ? -36.065 -23.995 35.823 1.00 65.81 81 PRO A O 1
ATOM 615 N N . ILE A 1 82 ? -35.234 -21.914 35.770 1.00 71.44 82 ILE A N 1
ATOM 616 C CA . ILE A 1 82 ? -36.037 -21.442 34.643 1.00 71.44 82 ILE A CA 1
ATOM 617 C C . ILE A 1 82 ? -35.216 -21.549 33.360 1.00 71.44 82 ILE A C 1
ATOM 619 O O . ILE A 1 82 ? -34.210 -20.865 33.182 1.00 71.44 82 ILE A O 1
ATOM 623 N N . ASN A 1 83 ? -35.692 -22.375 32.427 1.00 73.69 83 ASN A N 1
ATOM 624 C CA . ASN A 1 83 ? -35.157 -22.411 31.073 1.00 73.69 83 ASN A CA 1
ATOM 625 C C . ASN A 1 83 ? -35.761 -21.267 30.239 1.00 73.69 83 ASN A C 1
ATOM 627 O O . ASN A 1 83 ? -36.974 -21.229 30.006 1.00 73.69 83 ASN A O 1
ATOM 631 N N . PHE A 1 84 ? -34.911 -20.346 29.782 1.00 76.75 84 PHE A N 1
ATOM 632 C CA . PHE A 1 84 ? -35.312 -19.213 28.944 1.00 76.75 84 PHE A CA 1
ATOM 633 C C . PHE A 1 84 ? -35.308 -19.512 27.444 1.00 76.75 84 PHE A C 1
ATOM 635 O O . PHE A 1 84 ? -35.710 -18.628 26.691 1.00 76.75 84 PHE A O 1
ATOM 642 N N . ALA A 1 85 ? -34.934 -20.727 27.022 1.00 70.88 85 ALA A N 1
ATOM 643 C CA . ALA A 1 85 ? -34.954 -21.143 25.623 1.00 70.88 85 ALA A CA 1
ATOM 644 C C . ALA A 1 85 ? -36.297 -20.836 24.941 1.00 70.88 85 ALA A C 1
ATOM 646 O O . ALA A 1 85 ? -37.369 -20.857 25.565 1.00 70.88 85 ALA A O 1
ATOM 647 N N . VAL A 1 86 ? -36.220 -20.538 23.643 1.00 65.88 86 VAL A N 1
ATOM 648 C CA . VAL A 1 86 ? -37.388 -20.228 22.819 1.00 65.88 86 VAL A CA 1
ATOM 649 C C . VAL A 1 86 ? -38.296 -21.454 22.786 1.00 65.88 86 VAL A C 1
ATOM 651 O O . VAL A 1 86 ? -37.899 -22.533 22.352 1.00 65.88 86 VAL A O 1
ATOM 654 N N . ARG A 1 87 ? -39.529 -21.294 23.271 1.00 68.06 87 ARG A N 1
ATOM 655 C CA . ARG A 1 87 ? -40.570 -22.306 23.092 1.00 68.06 87 ARG A CA 1
ATOM 656 C C . ARG A 1 87 ? -41.168 -22.122 21.695 1.00 68.06 87 ARG A C 1
ATOM 658 O O . ARG A 1 87 ? -41.460 -20.974 21.357 1.00 68.06 87 ARG A O 1
ATOM 665 N N . PRO A 1 88 ? -41.414 -23.196 20.922 1.00 63.44 88 PRO A N 1
ATOM 666 C CA . PRO A 1 88 ? -41.980 -23.088 19.571 1.00 63.44 88 PRO A CA 1
ATOM 667 C C . PRO A 1 88 ? -43.293 -22.291 19.528 1.00 63.44 88 PRO A C 1
ATOM 669 O O . PRO A 1 88 ? -43.566 -21.572 18.577 1.00 63.44 88 PRO A O 1
ATOM 672 N N . GLU A 1 89 ? -44.077 -22.376 20.603 1.00 60.97 89 GLU A N 1
ATOM 673 C CA . GLU A 1 89 ? -45.379 -21.721 20.787 1.00 60.97 89 GLU A CA 1
ATOM 674 C C . GLU A 1 89 ? -45.301 -20.188 20.940 1.00 60.97 89 GLU A C 1
ATOM 676 O O . GLU A 1 89 ? -46.322 -19.512 20.848 1.00 60.97 89 GLU A O 1
ATOM 681 N N . ILE A 1 90 ? -44.112 -19.637 21.217 1.00 67.50 90 ILE A N 1
ATOM 682 C CA . ILE A 1 90 ? -43.877 -18.210 21.510 1.00 67.50 90 ILE A CA 1
ATOM 683 C C . ILE A 1 90 ? -42.692 -17.689 20.670 1.00 67.50 90 ILE A C 1
ATOM 685 O O . ILE A 1 90 ? -41.961 -16.785 21.076 1.00 67.50 90 ILE A O 1
ATOM 689 N N . ALA A 1 91 ? -42.437 -18.314 19.519 1.00 76.88 91 ALA A N 1
ATOM 690 C CA . ALA A 1 91 ? -41.374 -17.895 18.618 1.00 76.88 91 ALA A CA 1
ATOM 691 C C . ALA A 1 91 ? -41.746 -16.569 17.938 1.00 76.88 91 ALA A C 1
ATOM 693 O O . ALA A 1 91 ? -42.850 -16.410 17.416 1.00 76.88 91 ALA A O 1
ATOM 694 N N . PHE A 1 92 ? -40.812 -15.622 17.947 1.00 85.75 92 PHE A N 1
ATOM 695 C CA . PHE A 1 92 ? -40.946 -14.355 17.234 1.00 85.75 92 PHE A CA 1
ATOM 696 C C . PHE A 1 92 ? -40.271 -14.462 15.858 1.00 85.75 92 PHE A C 1
ATOM 698 O O . PHE A 1 92 ? -39.287 -15.197 15.731 1.00 85.75 92 PHE A O 1
ATOM 705 N N . PRO A 1 93 ? -40.752 -13.733 14.836 1.00 88.81 93 PRO A N 1
ATOM 706 C CA . PRO A 1 93 ? -40.050 -13.601 13.563 1.00 88.81 93 PRO A CA 1
ATOM 707 C C . PRO A 1 93 ? -38.605 -13.126 13.759 1.00 88.81 93 PRO A C 1
ATOM 709 O O . PRO A 1 93 ? -38.335 -12.293 14.625 1.00 88.81 93 PRO A O 1
ATOM 712 N N . ALA A 1 94 ? -37.681 -13.598 12.919 1.00 89.88 94 ALA A N 1
ATOM 713 C CA . ALA A 1 94 ? -36.265 -13.241 13.031 1.00 89.88 94 ALA A CA 1
ATOM 714 C C . ALA A 1 94 ? -36.018 -11.723 12.955 1.00 89.88 94 ALA A C 1
ATOM 716 O O . ALA A 1 94 ? -35.196 -11.198 13.702 1.00 89.88 94 ALA A O 1
ATOM 717 N N . ALA A 1 95 ? -36.791 -11.007 12.130 1.00 91.81 95 ALA A N 1
ATOM 718 C CA . ALA A 1 95 ? -36.736 -9.549 12.035 1.00 91.81 95 ALA A CA 1
ATOM 719 C C . ALA A 1 95 ? -37.098 -8.852 13.362 1.00 91.81 95 ALA A C 1
ATOM 721 O O . ALA A 1 95 ? -36.403 -7.925 13.779 1.00 91.81 95 ALA A O 1
ATOM 722 N N . ASP A 1 96 ? -38.133 -9.329 14.062 1.00 91.62 96 ASP A N 1
ATOM 723 C CA . ASP A 1 96 ? -38.562 -8.769 15.350 1.00 91.62 96 ASP A CA 1
ATOM 724 C C . ASP A 1 96 ? -37.531 -9.053 16.448 1.00 91.62 96 ASP A C 1
ATOM 726 O O . ASP A 1 96 ? -37.255 -8.197 17.291 1.00 91.62 96 ASP A O 1
ATOM 730 N N . VAL A 1 97 ? -36.926 -10.248 16.429 1.00 92.31 97 VAL A N 1
ATOM 731 C CA . VAL A 1 97 ? -35.825 -10.604 17.336 1.00 92.31 97 VAL A CA 1
ATOM 732 C C . VAL A 1 97 ? -34.599 -9.737 17.060 1.00 92.31 97 VAL A C 1
ATOM 734 O O . VAL A 1 97 ? -34.007 -9.230 18.009 1.00 92.31 97 VAL A O 1
ATOM 737 N N . GLY A 1 98 ? -34.242 -9.523 15.792 1.00 93.94 98 GLY A N 1
ATOM 738 C CA . GLY A 1 98 ? -33.127 -8.664 15.394 1.00 93.94 98 GLY A CA 1
ATOM 739 C C . GLY A 1 98 ? -33.324 -7.213 15.828 1.00 93.94 98 GLY A C 1
ATOM 740 O O . GLY A 1 98 ? -32.442 -6.637 16.465 1.00 93.94 98 GLY A O 1
ATOM 741 N N . ALA A 1 99 ? -34.507 -6.642 15.588 1.00 95.50 99 ALA A N 1
ATOM 742 C CA . ALA A 1 99 ? -34.845 -5.292 16.038 1.00 95.50 99 ALA A CA 1
ATOM 743 C C . ALA A 1 99 ? -34.789 -5.165 17.571 1.00 95.50 99 ALA A C 1
ATOM 745 O O . ALA A 1 99 ? -34.190 -4.227 18.099 1.00 95.50 99 ALA A O 1
ATOM 746 N N . ALA A 1 100 ? -35.350 -6.141 18.289 1.00 94.75 100 ALA A N 1
ATOM 747 C CA . ALA A 1 100 ? -35.325 -6.174 19.747 1.00 94.75 100 ALA A CA 1
ATOM 748 C C . ALA A 1 100 ? -33.909 -6.359 20.319 1.00 94.75 100 ALA A C 1
ATOM 750 O O . ALA A 1 100 ? -33.579 -5.763 21.345 1.00 94.75 100 ALA A O 1
ATOM 751 N N . ALA A 1 101 ? -33.066 -7.164 19.666 1.00 96.19 101 ALA A N 1
ATOM 752 C CA . ALA A 1 101 ? -31.668 -7.348 20.035 1.00 96.19 101 ALA A CA 1
ATOM 753 C C . ALA A 1 101 ? -30.872 -6.054 19.848 1.00 96.19 101 ALA A C 1
ATOM 755 O O . ALA A 1 101 ? -30.139 -5.662 20.752 1.00 96.19 101 ALA A O 1
ATOM 756 N N . MET A 1 102 ? -31.065 -5.358 18.725 1.00 96.56 102 MET A N 1
ATOM 757 C CA . MET A 1 102 ? -30.449 -4.054 18.465 1.00 96.56 102 MET A CA 1
ATOM 758 C C . MET A 1 102 ? -30.865 -3.001 19.492 1.00 96.56 102 MET A C 1
ATOM 760 O O . MET A 1 102 ? -30.033 -2.234 19.975 1.00 96.56 102 MET A O 1
ATOM 764 N N . GLU A 1 103 ? -32.151 -2.952 19.837 1.00 96.31 103 GLU A N 1
ATOM 765 C CA . GLU A 1 103 ? -32.661 -2.032 20.852 1.00 96.31 103 GLU A CA 1
ATOM 766 C C . GLU A 1 103 ? -32.063 -2.336 22.231 1.00 96.31 103 GLU A C 1
ATOM 768 O O . GLU A 1 103 ? -31.545 -1.434 22.889 1.00 96.31 103 GLU A O 1
ATOM 773 N N . LEU A 1 104 ? -32.063 -3.607 22.645 1.00 95.81 104 LEU A N 1
ATOM 774 C CA . LEU A 1 104 ? -31.492 -4.029 23.923 1.00 95.81 104 LEU A CA 1
ATOM 775 C C . LEU A 1 104 ? -29.979 -3.783 23.991 1.00 95.81 104 LEU A C 1
ATOM 777 O O . LEU A 1 104 ? -29.489 -3.301 25.009 1.00 95.81 104 LEU A O 1
ATOM 781 N N . SER A 1 105 ? -29.248 -4.078 22.916 1.00 96.62 105 SER A N 1
ATOM 782 C CA . SER A 1 105 ? -27.809 -3.821 22.810 1.00 96.62 105 SER A CA 1
ATOM 783 C C . SER A 1 105 ? -27.491 -2.341 23.040 1.00 96.62 105 SER A C 1
ATOM 785 O O . SER A 1 105 ? -26.666 -2.002 23.889 1.00 96.62 105 SER A O 1
ATOM 787 N N . ARG A 1 106 ? -28.245 -1.441 22.393 1.00 94.62 106 ARG A N 1
ATOM 788 C CA . ARG A 1 106 ? -28.113 0.012 22.580 1.00 94.62 106 ARG A CA 1
ATOM 789 C C . ARG A 1 106 ? -28.490 0.477 23.984 1.00 94.62 106 ARG A C 1
ATOM 791 O O . ARG A 1 106 ? -27.828 1.357 24.527 1.00 94.62 106 ARG A O 1
ATOM 798 N N . GLU A 1 107 ? -29.537 -0.083 24.586 1.00 94.06 107 GLU A N 1
ATOM 799 C CA . GLU A 1 107 ? -29.900 0.237 25.973 1.00 94.06 107 GLU A CA 1
ATOM 800 C C . GLU A 1 107 ? -28.812 -0.186 26.958 1.00 94.06 107 GLU A C 1
ATOM 802 O O . GLU A 1 107 ? -28.520 0.559 27.895 1.00 94.06 107 GLU A O 1
ATOM 807 N N . ILE A 1 108 ? -28.204 -1.358 26.742 1.00 94.56 108 ILE A N 1
ATOM 808 C CA . ILE A 1 108 ? -27.057 -1.814 27.528 1.00 94.56 108 ILE A CA 1
ATOM 809 C C . ILE A 1 108 ? -25.902 -0.835 27.324 1.00 94.56 108 ILE A C 1
ATOM 811 O O . ILE A 1 108 ? -25.375 -0.331 28.310 1.00 94.56 108 ILE A O 1
ATOM 815 N N . LEU A 1 109 ? -25.559 -0.495 26.079 1.00 92.81 109 LEU A N 1
ATOM 816 C CA . LEU A 1 109 ? -24.474 0.432 25.742 1.00 92.81 109 LEU A CA 1
ATOM 817 C C . LEU A 1 109 ? -24.619 1.793 26.443 1.00 92.81 109 LEU A C 1
ATOM 819 O O . LEU A 1 109 ? -23.633 2.290 26.973 1.00 92.81 109 LEU A O 1
ATOM 823 N N . LYS A 1 110 ? -25.839 2.338 26.536 1.00 90.75 110 LYS A N 1
ATOM 824 C CA . LYS A 1 110 ? -26.143 3.640 27.167 1.00 90.75 110 LYS A CA 1
ATOM 825 C C . LYS A 1 110 ? -26.537 3.568 28.648 1.00 90.75 110 LYS A C 1
ATOM 827 O O . LYS A 1 110 ? -27.079 4.523 29.178 1.00 90.75 110 LYS A O 1
ATOM 832 N N . SER A 1 111 ? -26.385 2.414 29.302 1.00 89.62 111 SER A N 1
ATOM 833 C CA . SER A 1 111 ? -26.803 2.208 30.700 1.00 89.62 111 SER A CA 1
ATOM 834 C C . SER A 1 111 ? -28.289 2.517 31.002 1.00 89.62 111 SER A C 1
ATOM 836 O O . SER A 1 111 ? -28.651 2.777 32.150 1.00 89.62 111 SER A O 1
ATOM 838 N N . LYS A 1 112 ? -29.183 2.406 30.008 1.00 89.31 112 LYS A N 1
ATOM 839 C CA . LYS A 1 112 ? -30.631 2.690 30.147 1.00 89.31 112 LYS A CA 1
ATOM 840 C C . LYS A 1 112 ? -31.457 1.493 30.613 1.00 89.31 112 LYS A C 1
ATOM 842 O O . LYS A 1 112 ? -32.673 1.585 30.768 1.00 89.31 112 LYS A O 1
ATOM 847 N N . THR A 1 113 ? -30.815 0.351 30.841 1.00 87.19 113 THR A N 1
ATOM 848 C CA . THR A 1 113 ? -31.501 -0.855 31.310 1.00 87.19 113 THR A CA 1
ATOM 849 C C . THR A 1 113 ? -31.814 -0.762 32.806 1.00 87.19 113 THR A C 1
ATOM 851 O O . THR A 1 113 ? -30.905 -0.486 33.585 1.00 87.19 113 THR A O 1
ATOM 854 N N . PRO A 1 114 ? -33.027 -1.123 33.262 1.00 85.06 114 PRO A N 1
ATOM 855 C CA . PRO A 1 114 ? -33.362 -1.116 34.690 1.00 85.06 114 PRO A CA 1
ATOM 856 C C . PRO A 1 114 ? -32.645 -2.219 35.493 1.00 85.06 114 PRO A C 1
ATOM 858 O O . PRO A 1 114 ? -32.691 -2.222 36.721 1.00 85.06 114 PRO A O 1
ATOM 861 N N . TYR A 1 115 ? -32.012 -3.180 34.813 1.00 85.06 115 TYR A N 1
ATOM 862 C CA . TYR A 1 115 ? -31.378 -4.355 35.420 1.00 85.06 115 TYR A CA 1
ATOM 863 C C . TYR A 1 115 ? -29.912 -4.133 35.813 1.00 85.06 115 TYR A C 1
ATOM 865 O O . TYR A 1 115 ? -29.386 -4.866 36.652 1.00 85.06 115 TYR A O 1
ATOM 873 N N . ILE A 1 116 ? -29.256 -3.124 35.236 1.00 84.25 116 ILE A N 1
ATOM 874 C CA . ILE A 1 116 ? -27.909 -2.698 35.614 1.00 84.25 116 ILE A CA 1
ATOM 875 C C . ILE A 1 116 ? -28.041 -1.300 36.223 1.00 84.25 116 ILE A C 1
ATOM 877 O O . ILE A 1 116 ? -28.388 -0.371 35.501 1.00 84.25 116 ILE A O 1
ATOM 881 N N . PRO A 1 117 ? -27.775 -1.121 37.530 1.00 76.81 117 PRO A N 1
ATOM 882 C CA . PRO A 1 117 ? -27.812 0.200 38.145 1.00 76.81 117 PRO A CA 1
ATOM 883 C C . PRO A 1 117 ? -26.846 1.168 37.447 1.00 76.81 117 PRO A C 1
ATOM 885 O O . PRO A 1 117 ? -25.655 0.860 37.322 1.00 76.81 117 PRO A O 1
ATOM 888 N N . SER A 1 118 ? -27.354 2.334 37.039 1.00 68.50 118 SER A N 1
ATOM 889 C CA . SER A 1 118 ? -26.548 3.433 36.489 1.00 68.50 118 SER A CA 1
ATOM 890 C C . SER A 1 118 ? -25.620 4.034 37.551 1.00 68.50 118 SER A C 1
ATOM 892 O O . SER A 1 118 ? -24.474 4.364 37.274 1.00 68.50 118 SER A O 1
ATOM 894 N N . VAL A 1 119 ? -26.051 4.071 38.813 1.00 67.56 119 VAL A N 1
ATOM 895 C CA . VAL A 1 119 ? -25.223 4.522 39.940 1.00 67.56 119 VAL A CA 1
ATOM 896 C C . VAL A 1 119 ? -24.465 3.329 40.534 1.00 67.56 119 VAL A C 1
ATOM 898 O O . VAL A 1 119 ? -24.861 2.750 41.548 1.00 67.56 119 VAL A O 1
ATOM 901 N N . ALA A 1 120 ? -23.395 2.895 39.868 1.00 62.56 120 ALA A N 1
ATOM 902 C CA . ALA A 1 120 ? -22.481 1.894 40.415 1.00 62.56 120 ALA A CA 1
ATOM 903 C C . ALA A 1 120 ? -21.382 2.560 41.257 1.00 62.56 120 ALA A C 1
ATOM 905 O O . ALA A 1 120 ? -20.902 3.636 40.920 1.00 62.56 120 ALA A O 1
ATOM 906 N N . ALA A 1 121 ? -20.921 1.887 42.317 1.00 71.69 121 ALA A N 1
ATOM 907 C CA . ALA A 1 121 ? -19.794 2.365 43.130 1.00 71.69 121 ALA A CA 1
ATOM 908 C C . ALA A 1 121 ? -18.464 2.445 42.345 1.00 71.69 121 ALA A C 1
ATOM 910 O O . ALA A 1 121 ? -17.531 3.108 42.783 1.00 71.69 121 ALA A O 1
ATOM 911 N N . SER A 1 122 ? -18.375 1.758 41.201 1.00 85.75 122 SER A N 1
ATOM 912 C CA . SER A 1 122 ? -17.225 1.762 40.296 1.00 85.75 122 SER A CA 1
ATOM 913 C C . SER A 1 122 ? -17.700 1.738 38.842 1.00 85.75 122 SER A C 1
ATOM 915 O O . SER A 1 122 ? -18.481 0.858 38.454 1.00 85.75 122 SER A O 1
ATOM 917 N N . THR A 1 123 ? -17.199 2.681 38.037 1.00 89.75 123 THR A N 1
ATOM 918 C CA . THR A 1 123 ? -17.436 2.748 36.586 1.00 89.75 123 THR A CA 1
ATOM 919 C C . THR A 1 123 ? -16.921 1.488 35.892 1.00 89.75 123 THR A C 1
ATOM 921 O O . THR A 1 123 ? -17.639 0.895 35.091 1.00 89.75 123 THR A O 1
ATOM 924 N N . GLU A 1 124 ? -15.737 0.996 36.269 1.00 91.81 124 GLU A N 1
ATOM 925 C CA . GLU A 1 124 ? -15.164 -0.239 35.720 1.00 91.81 124 GLU A CA 1
ATOM 926 C C . GLU A 1 124 ? -16.099 -1.440 35.936 1.00 91.81 124 GLU A C 1
ATOM 928 O O . GLU A 1 124 ? -16.382 -2.208 35.012 1.00 91.81 124 GLU A O 1
ATOM 933 N N . GLN A 1 125 ? -16.645 -1.595 37.149 1.00 91.25 125 GLN A N 1
ATOM 934 C CA . GLN A 1 125 ? -17.571 -2.688 37.445 1.00 91.25 125 GLN A CA 1
ATOM 935 C C . GLN A 1 125 ? -18.858 -2.581 36.615 1.00 91.25 125 GLN A C 1
ATOM 937 O O . GLN A 1 125 ? -19.413 -3.604 36.204 1.00 91.25 125 GLN A O 1
ATOM 942 N N . ASN A 1 126 ? -19.343 -1.362 36.367 1.00 92.31 126 ASN A N 1
ATOM 943 C CA . ASN A 1 126 ? -20.495 -1.133 35.504 1.00 92.31 126 ASN A CA 1
ATOM 944 C C . ASN A 1 126 ? -20.193 -1.529 34.045 1.00 92.31 126 ASN A C 1
ATOM 946 O O . ASN A 1 126 ? -20.949 -2.316 33.470 1.00 92.31 126 ASN A O 1
ATOM 950 N N . LEU A 1 127 ? -19.064 -1.079 33.485 1.00 93.88 127 LEU A N 1
ATOM 951 C CA . LEU A 1 127 ? -18.620 -1.434 32.130 1.00 93.88 127 LEU A CA 1
ATOM 952 C C . LEU A 1 127 ? -18.479 -2.955 31.961 1.00 93.88 127 LEU A C 1
ATOM 954 O O . LEU A 1 127 ? -19.011 -3.532 31.013 1.00 93.88 127 LEU A O 1
ATOM 958 N N . ARG A 1 128 ? -17.867 -3.647 32.933 1.00 94.50 128 ARG A N 1
ATOM 959 C CA . ARG A 1 128 ? -17.737 -5.118 32.919 1.00 94.50 128 ARG A CA 1
ATOM 960 C C . ARG A 1 128 ? -19.087 -5.840 32.952 1.00 94.50 128 ARG A C 1
ATOM 962 O O . ARG A 1 128 ? -19.262 -6.852 32.267 1.00 94.50 128 ARG A O 1
ATOM 969 N N . LYS A 1 129 ? -20.056 -5.341 33.730 1.00 92.81 129 LYS A N 1
ATOM 970 C CA . LYS A 1 129 ? -21.421 -5.901 33.767 1.00 92.81 129 LYS A CA 1
ATOM 971 C C . LYS A 1 129 ? -22.135 -5.719 32.428 1.00 92.81 129 LYS A C 1
ATOM 973 O O . LYS A 1 129 ? -22.742 -6.673 31.948 1.00 92.81 129 LYS A O 1
ATOM 978 N N . ARG A 1 130 ? -22.020 -4.542 31.806 1.00 94.56 130 ARG A N 1
ATOM 979 C CA . ARG A 1 130 ? -22.581 -4.271 30.473 1.00 94.56 130 ARG A CA 1
ATOM 980 C C . ARG A 1 130 ? -21.938 -5.135 29.389 1.00 94.56 130 ARG A C 1
ATOM 982 O O . ARG A 1 130 ? -22.657 -5.777 28.632 1.00 94.56 130 ARG A O 1
ATOM 989 N N . SER A 1 131 ? -20.609 -5.246 29.380 1.00 95.50 131 SER A N 1
ATOM 990 C CA . SER A 1 131 ? -19.871 -6.157 28.489 1.00 95.50 131 SER A CA 1
ATOM 991 C C . SER A 1 131 ? -20.341 -7.611 28.647 1.00 95.50 131 SER A C 1
ATOM 993 O O . SER A 1 131 ? -20.612 -8.303 27.665 1.00 95.50 131 SER A O 1
ATOM 995 N N . THR A 1 132 ? -20.542 -8.064 29.891 1.00 95.06 132 THR A N 1
ATOM 996 C CA . THR A 1 132 ? -21.080 -9.405 30.168 1.00 95.06 132 THR A CA 1
ATOM 997 C C . THR A 1 132 ? -22.494 -9.574 29.614 1.00 95.06 132 THR A C 1
ATOM 999 O O . THR A 1 132 ? -22.755 -10.587 28.971 1.00 95.06 132 THR A O 1
ATOM 1002 N N . ALA A 1 133 ? -23.367 -8.578 29.787 1.00 95.06 133 ALA A N 1
ATOM 1003 C CA . ALA A 1 133 ? -24.731 -8.607 29.264 1.00 95.06 133 ALA A CA 1
ATOM 1004 C C . ALA A 1 133 ? -24.779 -8.650 27.724 1.00 95.06 133 ALA A C 1
ATOM 1006 O O . ALA A 1 133 ? -25.553 -9.426 27.170 1.00 95.06 133 ALA A O 1
ATOM 1007 N N . LEU A 1 134 ? -23.925 -7.893 27.020 1.00 96.75 134 LEU A N 1
ATOM 1008 C CA . LEU A 1 134 ? -23.818 -7.962 25.552 1.00 96.75 134 LEU A CA 1
ATOM 1009 C C . LEU A 1 134 ? -23.343 -9.344 25.083 1.00 96.75 134 LEU A C 1
ATOM 1011 O O . LEU A 1 134 ? -23.899 -9.926 24.153 1.00 96.75 134 LEU A O 1
ATOM 1015 N N . ARG A 1 135 ? -22.365 -9.927 25.781 1.00 96.06 135 ARG A N 1
ATOM 1016 C CA . ARG A 1 135 ? -21.886 -11.287 25.503 1.00 96.06 135 ARG A CA 1
ATOM 1017 C C . ARG A 1 135 ? -22.955 -12.352 25.780 1.00 96.06 135 ARG A C 1
ATOM 1019 O O . ARG A 1 135 ? -23.048 -13.332 25.043 1.00 96.06 135 ARG A O 1
ATOM 1026 N N . ASP A 1 136 ? -23.743 -12.187 26.840 1.00 93.75 136 ASP A N 1
ATOM 1027 C CA . ASP A 1 136 ? -24.864 -13.074 27.168 1.00 93.75 136 ASP A CA 1
ATOM 1028 C C . ASP A 1 136 ? -25.984 -12.960 26.120 1.00 93.75 136 ASP A C 1
ATOM 1030 O O . ASP A 1 136 ? -26.536 -13.983 25.714 1.00 93.75 136 ASP A O 1
ATOM 1034 N N . LEU A 1 137 ? -26.254 -11.749 25.614 1.00 94.94 137 LEU A N 1
ATOM 1035 C CA . LEU A 1 137 ? -27.164 -11.507 24.490 1.00 94.94 137 LEU A CA 1
ATOM 1036 C C . LEU A 1 137 ? -26.701 -12.244 23.232 1.00 94.94 137 LEU A C 1
ATOM 1038 O O . LEU A 1 137 ? -27.479 -13.005 22.662 1.00 94.94 137 LEU A O 1
ATOM 1042 N N . ALA A 1 138 ? -25.434 -12.093 22.842 1.00 95.25 138 ALA A N 1
ATOM 1043 C CA . ALA A 1 138 ? -24.879 -12.778 21.676 1.00 95.25 138 ALA A CA 1
ATOM 1044 C C . ALA A 1 138 ? -24.947 -14.312 21.817 1.00 95.25 138 ALA A C 1
ATOM 1046 O O . ALA A 1 138 ? -25.417 -15.003 20.913 1.00 95.25 138 ALA A O 1
ATOM 1047 N N . ARG A 1 139 ? -24.584 -14.861 22.990 1.00 93.12 139 ARG A N 1
ATOM 1048 C CA . ARG A 1 139 ? -24.704 -16.307 23.271 1.00 93.12 139 ARG A CA 1
ATOM 1049 C C . ARG A 1 139 ? -26.146 -16.801 23.201 1.00 93.12 139 ARG A C 1
ATOM 1051 O O . ARG A 1 139 ? -26.403 -17.884 22.668 1.00 93.12 139 ARG A O 1
ATOM 1058 N N . TYR A 1 140 ? -27.090 -16.028 23.731 1.00 91.12 140 TYR A N 1
ATOM 1059 C CA . TYR A 1 140 ? -28.501 -16.380 23.650 1.00 91.12 140 TYR A CA 1
ATOM 1060 C C . TYR A 1 140 ? -28.992 -16.380 22.197 1.00 91.12 140 TYR A C 1
ATOM 1062 O O . TYR A 1 140 ? -29.626 -17.343 21.777 1.00 91.12 140 TYR A O 1
ATOM 1070 N N . LEU A 1 141 ? -28.635 -15.366 21.403 1.00 92.00 141 LEU A N 1
ATOM 1071 C CA . LEU A 1 141 ? -29.002 -15.292 19.986 1.00 92.00 141 LEU A CA 1
ATOM 1072 C C . LEU A 1 141 ? -28.429 -16.476 19.191 1.00 92.00 141 LEU A C 1
ATOM 1074 O O . LEU A 1 141 ? -29.199 -17.172 18.531 1.00 92.00 141 LEU A O 1
ATOM 1078 N N . LYS A 1 142 ? -27.136 -16.795 19.351 1.00 90.75 142 LYS A N 1
ATOM 1079 C CA . LYS A 1 142 ? -26.501 -17.956 18.695 1.00 90.75 142 LYS A CA 1
ATOM 1080 C C . LYS A 1 142 ? -27.171 -19.279 19.082 1.00 90.75 142 LYS A C 1
ATOM 1082 O O . LYS A 1 142 ? -27.500 -20.082 18.216 1.00 90.75 142 LYS A O 1
ATOM 1087 N N . SER A 1 143 ? -27.438 -19.498 20.372 1.00 88.12 143 SER A N 1
ATOM 1088 C CA . SER A 1 143 ? -28.087 -20.736 20.846 1.00 88.12 143 SER A CA 1
ATOM 1089 C C . SER A 1 143 ? -29.571 -20.846 20.480 1.00 88.12 143 SER A C 1
ATOM 1091 O O . SER A 1 143 ? -30.096 -21.954 20.401 1.00 88.12 143 SER A O 1
ATOM 1093 N N . SER A 1 144 ? -30.248 -19.721 20.239 1.00 85.69 144 SER A N 1
ATOM 1094 C CA . SER A 1 144 ? -31.650 -19.702 19.812 1.00 85.69 144 SER A CA 1
ATOM 1095 C C . SER A 1 144 ? -31.856 -20.126 18.354 1.00 85.69 144 SER A C 1
ATOM 1097 O O . SER A 1 144 ? -32.986 -20.429 17.978 1.00 85.69 144 SER A O 1
ATOM 1099 N N . GLY A 1 145 ? -30.788 -20.155 17.545 1.00 83.25 145 GLY A N 1
ATOM 1100 C CA . GLY A 1 145 ? -30.848 -20.513 16.125 1.00 83.25 145 GLY A CA 1
ATOM 1101 C C . GLY A 1 145 ? -31.601 -19.502 15.254 1.00 83.25 145 GLY A C 1
ATOM 1102 O O . GLY A 1 145 ? -32.032 -19.848 14.159 1.00 83.25 145 GLY A O 1
ATOM 1103 N N . VAL A 1 146 ? -31.806 -18.271 15.735 1.00 87.25 146 VAL A N 1
ATOM 1104 C CA . VAL A 1 146 ? -32.482 -17.220 14.966 1.00 87.25 146 VAL A CA 1
ATOM 1105 C C . VAL A 1 146 ? -31.552 -16.700 13.871 1.00 87.25 146 VAL A C 1
ATOM 1107 O O . VAL A 1 146 ? -30.461 -16.207 14.153 1.00 87.25 146 VAL A O 1
ATOM 1110 N N . GLU A 1 147 ? -32.009 -16.756 12.621 1.00 89.75 147 GLU A N 1
ATOM 1111 C CA . GLU A 1 147 ? -31.274 -16.232 11.468 1.00 89.75 147 GLU A CA 1
ATOM 1112 C C . GLU A 1 147 ? -31.372 -14.703 11.399 1.00 89.75 147 GLU A C 1
ATOM 1114 O O . GLU A 1 147 ? -32.298 -14.135 10.824 1.00 89.75 147 GLU A O 1
ATOM 1119 N N . LEU A 1 148 ? -30.404 -14.023 12.013 1.00 93.56 148 LEU A N 1
ATOM 1120 C CA . LEU A 1 148 ? -30.265 -12.569 11.913 1.00 93.56 148 LEU A CA 1
ATOM 1121 C C . LEU A 1 148 ? -29.672 -12.171 10.560 1.00 93.56 148 LEU A C 1
ATOM 1123 O O . LEU A 1 148 ? -28.798 -12.874 10.047 1.00 93.56 148 LEU A O 1
ATOM 1127 N N . ASP A 1 149 ? -30.087 -11.024 10.024 1.00 94.19 149 ASP A N 1
ATOM 1128 C CA . ASP A 1 149 ? -29.451 -10.434 8.848 1.00 94.19 149 ASP A CA 1
ATOM 1129 C C . ASP A 1 149 ? -28.011 -9.985 9.154 1.00 94.19 149 ASP A C 1
ATOM 1131 O O . ASP A 1 149 ? -27.641 -9.708 10.301 1.00 94.19 149 ASP A O 1
ATOM 1135 N N . ARG A 1 150 ? -27.193 -9.905 8.102 1.00 94.69 150 ARG A N 1
ATOM 1136 C CA . ARG A 1 150 ? -25.764 -9.582 8.187 1.00 94.69 150 ARG A CA 1
ATOM 1137 C C . ARG A 1 150 ? -25.496 -8.241 8.876 1.00 94.69 150 ARG A C 1
ATOM 1139 O O . ARG A 1 150 ? -24.627 -8.165 9.743 1.00 94.69 150 ARG A O 1
ATOM 1146 N N . ILE A 1 151 ? -26.257 -7.198 8.540 1.00 95.75 151 ILE A N 1
ATOM 1147 C CA . ILE A 1 151 ? -26.065 -5.846 9.087 1.00 95.75 151 ILE A CA 1
ATOM 1148 C C . ILE A 1 151 ? -26.348 -5.839 10.592 1.00 95.75 151 ILE A C 1
ATOM 1150 O O . ILE A 1 151 ? -25.604 -5.227 11.360 1.00 95.75 151 ILE A O 1
ATOM 1154 N N . THR A 1 152 ? -27.397 -6.536 11.031 1.00 96.25 152 THR A N 1
ATOM 1155 C CA . THR A 1 152 ? -27.711 -6.693 12.455 1.00 96.25 152 THR A CA 1
ATOM 1156 C C . THR A 1 152 ? -26.585 -7.407 13.203 1.00 96.25 152 THR A C 1
ATOM 1158 O O . THR A 1 152 ? -26.180 -6.930 14.262 1.00 96.25 152 THR A O 1
ATOM 1161 N N . ARG A 1 153 ? -26.019 -8.494 12.652 1.00 96.12 153 ARG A N 1
ATOM 1162 C CA . ARG A 1 153 ? -24.883 -9.211 13.274 1.00 96.12 153 ARG A CA 1
ATOM 1163 C C . ARG A 1 153 ? -23.677 -8.294 13.484 1.00 96.12 153 ARG A C 1
ATOM 1165 O O . ARG A 1 153 ? -23.156 -8.219 14.595 1.00 96.12 153 ARG A O 1
ATOM 1172 N N . TRP A 1 154 ? -23.297 -7.542 12.451 1.00 96.81 154 TRP A N 1
ATOM 1173 C CA . TRP A 1 154 ? -22.198 -6.575 12.517 1.00 96.81 154 TRP A CA 1
ATOM 1174 C C . TRP A 1 154 ? -22.449 -5.458 13.529 1.00 96.81 154 TRP A C 1
ATOM 1176 O O . TRP A 1 154 ? -21.570 -5.129 14.316 1.00 96.81 154 TRP A O 1
ATOM 1186 N N . ARG A 1 155 ? -23.660 -4.896 13.573 1.00 96.62 155 ARG A N 1
ATOM 1187 C CA . ARG A 1 155 ? -23.982 -3.831 14.533 1.00 96.62 155 ARG A CA 1
ATOM 1188 C C . ARG A 1 155 ? -23.981 -4.312 15.985 1.00 96.62 155 ARG A C 1
ATOM 1190 O O . ARG A 1 155 ? -23.517 -3.578 16.852 1.00 96.62 155 ARG A O 1
ATOM 1197 N N . LEU A 1 156 ? -24.466 -5.527 16.249 1.00 97.31 156 LEU A N 1
ATOM 1198 C CA . LEU A 1 156 ? -24.385 -6.138 17.580 1.00 97.31 156 LEU A CA 1
ATOM 1199 C C . LEU A 1 156 ? -22.928 -6.370 17.999 1.00 97.31 156 LEU A C 1
ATOM 1201 O O . LEU A 1 156 ? -22.577 -6.120 19.152 1.00 97.31 156 LEU A O 1
ATOM 1205 N N . LEU A 1 157 ? -22.080 -6.806 17.061 1.00 97.25 157 LEU A N 1
ATOM 1206 C CA . LEU A 1 157 ? -20.645 -6.938 17.289 1.00 97.25 157 LEU A CA 1
ATOM 1207 C C . LEU A 1 157 ? -20.016 -5.574 17.612 1.00 97.25 157 LEU A C 1
ATOM 1209 O O . LEU A 1 157 ? -19.335 -5.457 18.625 1.00 97.25 157 LEU A O 1
ATOM 1213 N N . TRP A 1 158 ? -20.314 -4.526 16.837 1.00 97.00 158 TRP A N 1
ATOM 1214 C CA . TRP A 1 158 ? -19.786 -3.174 17.061 1.00 97.00 158 TRP A CA 1
ATOM 1215 C C . TRP A 1 158 ? -20.167 -2.582 18.418 1.00 97.00 158 TRP A C 1
ATOM 1217 O O . TRP A 1 158 ? -19.337 -1.936 19.053 1.00 97.00 158 TRP A O 1
ATOM 1227 N N . ASP A 1 159 ? -21.395 -2.795 18.892 1.00 97.19 159 ASP A N 1
ATOM 1228 C CA . ASP A 1 159 ? -21.799 -2.332 20.225 1.00 97.19 159 ASP A CA 1
ATOM 1229 C C . ASP A 1 159 ? -20.954 -3.006 21.327 1.00 97.19 159 ASP A C 1
ATOM 1231 O O . ASP A 1 159 ? -20.561 -2.364 22.307 1.00 97.19 159 ASP A O 1
ATOM 1235 N N . ALA A 1 160 ? -20.620 -4.290 21.158 1.00 97.25 160 ALA A N 1
ATOM 1236 C CA . ALA A 1 160 ? -19.766 -5.030 22.085 1.00 97.25 160 ALA A CA 1
ATOM 1237 C C . ALA A 1 160 ? -18.272 -4.675 21.954 1.00 97.25 160 ALA A C 1
ATOM 1239 O O . ALA A 1 160 ? -17.581 -4.569 22.974 1.00 97.25 160 ALA A O 1
ATOM 1240 N N . GLU A 1 161 ? -17.788 -4.421 20.735 1.00 96.31 161 GLU A N 1
ATOM 1241 C CA . GLU A 1 161 ? -16.457 -3.860 20.466 1.00 96.31 161 GLU A CA 1
ATOM 1242 C C . GLU A 1 161 ? -16.298 -2.509 21.179 1.00 96.31 161 GLU A C 1
ATOM 1244 O O . GLU A 1 161 ? -15.352 -2.326 21.943 1.00 96.31 161 GLU A O 1
ATOM 1249 N N . LYS A 1 162 ? -17.265 -1.591 21.019 1.00 97.00 162 LYS A N 1
ATOM 1250 C CA . LYS A 1 162 ? -17.279 -0.272 21.678 1.00 97.00 162 LYS A CA 1
ATOM 1251 C C . LYS A 1 162 ? -17.250 -0.380 23.198 1.00 97.00 162 LYS A C 1
ATOM 1253 O O . LYS A 1 162 ? -16.547 0.384 23.853 1.00 97.00 162 LYS A O 1
ATOM 1258 N N . MET A 1 163 ? -17.974 -1.338 23.777 1.00 96.38 163 MET A N 1
ATOM 1259 C CA . MET A 1 163 ? -17.930 -1.581 25.223 1.00 96.38 163 MET A CA 1
ATOM 1260 C C . MET A 1 163 ? -16.546 -2.061 25.686 1.00 96.38 163 MET A C 1
ATOM 1262 O O . MET A 1 163 ? -16.082 -1.679 26.760 1.00 96.38 163 MET A O 1
ATOM 1266 N N . THR A 1 164 ? -15.877 -2.884 24.878 1.00 97.00 164 THR A N 1
ATOM 1267 C CA . THR A 1 164 ? -14.523 -3.379 25.168 1.00 97.00 164 THR A CA 1
ATOM 1268 C C . THR A 1 164 ? -13.489 -2.259 25.039 1.00 97.00 164 THR A C 1
ATOM 1270 O O . THR A 1 164 ? -12.686 -2.069 25.951 1.00 97.00 164 THR A O 1
ATOM 1273 N N . ALA A 1 165 ? -13.579 -1.452 23.979 1.00 97.44 165 ALA A N 1
ATOM 1274 C CA . ALA A 1 165 ? -12.779 -0.244 23.795 1.00 97.44 165 ALA A CA 1
ATOM 1275 C C . ALA A 1 165 ? -12.966 0.741 24.961 1.00 97.44 165 ALA A C 1
ATOM 1277 O O . ALA A 1 165 ? -11.990 1.201 25.545 1.00 97.44 165 ALA A O 1
ATOM 1278 N N . ALA A 1 166 ? -14.209 1.002 25.378 1.00 96.50 166 ALA A N 1
ATOM 1279 C CA . ALA A 1 166 ? -14.499 1.865 26.521 1.00 96.50 166 ALA A CA 1
ATOM 1280 C C . ALA A 1 166 ? -13.867 1.353 27.825 1.00 96.50 166 ALA A C 1
ATOM 1282 O O . ALA A 1 166 ? -13.355 2.148 28.609 1.00 96.50 166 ALA A O 1
ATOM 1283 N N . LEU A 1 167 ? -13.865 0.037 28.060 1.00 96.12 167 LEU A N 1
ATOM 1284 C CA . LEU A 1 167 ? -13.206 -0.548 29.228 1.00 96.12 167 LEU A CA 1
ATOM 1285 C C . LEU A 1 167 ? -11.684 -0.334 29.192 1.00 96.12 167 LEU A C 1
ATOM 1287 O O . LEU A 1 167 ? -11.102 0.015 30.218 1.00 96.12 167 LEU A O 1
ATOM 1291 N N . ALA A 1 168 ? -11.045 -0.510 28.032 1.00 96.69 168 ALA A N 1
ATOM 1292 C CA . ALA A 1 168 ? -9.611 -0.270 27.867 1.00 96.69 168 ALA A CA 1
ATOM 1293 C C . ALA A 1 168 ? -9.248 1.203 28.107 1.00 96.69 168 ALA A C 1
ATOM 1295 O O . ALA A 1 168 ? -8.343 1.497 28.891 1.00 96.69 168 ALA A O 1
ATOM 1296 N N . ILE A 1 169 ? -10.016 2.122 27.513 1.00 96.00 169 ILE A N 1
ATOM 1297 C CA . ILE A 1 169 ? -9.851 3.565 27.708 1.00 96.00 169 ILE A CA 1
ATOM 1298 C C . ILE A 1 169 ? -10.024 3.935 29.185 1.00 96.00 169 ILE A C 1
ATOM 1300 O O . ILE A 1 169 ? -9.192 4.652 29.736 1.00 96.00 169 ILE A O 1
ATOM 1304 N N . TRP A 1 170 ? -11.087 3.450 29.841 1.00 95.00 170 TRP A N 1
ATOM 1305 C CA . TRP A 1 170 ? -11.343 3.748 31.252 1.00 95.00 170 TRP A CA 1
ATOM 1306 C C . TRP A 1 170 ? -10.181 3.298 32.140 1.00 95.00 170 TRP A C 1
ATOM 1308 O O . TRP A 1 170 ? -9.769 4.040 33.025 1.00 95.00 170 TRP A O 1
ATOM 1318 N N . ASN A 1 171 ? -9.625 2.110 31.892 1.00 94.31 171 ASN A N 1
ATOM 1319 C CA . ASN A 1 171 ? -8.511 1.590 32.681 1.00 94.31 171 ASN A CA 1
ATOM 1320 C C . ASN A 1 171 ? -7.225 2.413 32.494 1.00 94.31 171 ASN A C 1
ATOM 1322 O O . ASN A 1 171 ? -6.531 2.671 33.478 1.00 94.31 171 ASN A O 1
ATOM 1326 N N . SER A 1 172 ? -6.916 2.850 31.265 1.00 92.06 172 SER A N 1
ATOM 1327 C CA . SER A 1 172 ? -5.798 3.779 31.016 1.00 92.06 172 SER A CA 1
ATOM 1328 C C . SER A 1 172 ? -6.043 5.113 31.733 1.00 92.06 172 SER A C 1
ATOM 1330 O O . SER A 1 172 ? -5.199 5.556 32.514 1.00 92.06 172 SER A O 1
ATOM 1332 N N . TYR A 1 173 ? -7.238 5.692 31.585 1.00 91.50 173 TYR A N 1
ATOM 1333 C CA . TYR A 1 173 ? -7.621 6.941 32.246 1.00 91.50 173 TYR A CA 1
ATOM 1334 C C . TYR A 1 173 ? -7.514 6.868 33.777 1.00 91.50 173 TYR A C 1
ATOM 1336 O O . TYR A 1 173 ? -6.892 7.733 34.393 1.00 91.50 173 TYR A O 1
ATOM 1344 N N . ASP A 1 174 ? -8.086 5.838 34.404 1.00 90.94 174 ASP A N 1
ATOM 1345 C CA . ASP A 1 174 ? -8.071 5.673 35.863 1.00 90.94 174 ASP A CA 1
ATOM 1346 C C . ASP A 1 174 ? -6.636 5.472 36.379 1.00 90.94 174 ASP A C 1
ATOM 1348 O O . ASP A 1 174 ? -6.248 6.059 37.392 1.00 90.94 174 ASP A O 1
ATOM 1352 N N . SER A 1 175 ? -5.801 4.745 35.623 1.00 89.44 175 SER A N 1
ATOM 1353 C CA . SER A 1 175 ? -4.369 4.608 35.905 1.00 89.44 175 SER A CA 1
ATOM 1354 C C . SER A 1 175 ? -3.650 5.962 35.873 1.00 89.44 175 SER A C 1
ATOM 1356 O O . SER A 1 175 ? -2.946 6.291 36.830 1.00 89.44 175 SER A O 1
ATOM 1358 N N . ILE A 1 176 ? -3.865 6.782 34.839 1.00 86.94 176 ILE A N 1
ATOM 1359 C CA . ILE A 1 176 ? -3.262 8.122 34.723 1.00 86.94 176 ILE A CA 1
ATOM 1360 C C . ILE A 1 176 ? -3.705 9.014 35.892 1.00 86.94 176 ILE A C 1
ATOM 1362 O O . ILE A 1 176 ? -2.877 9.601 36.591 1.00 86.94 176 ILE A O 1
ATOM 1366 N N . ILE A 1 177 ? -5.011 9.082 36.164 1.00 87.56 177 ILE A N 1
ATOM 1367 C CA . ILE A 1 177 ? -5.569 9.906 37.246 1.00 87.56 177 ILE A CA 1
ATOM 1368 C C . ILE A 1 177 ? -5.063 9.470 38.625 1.00 87.56 177 ILE A C 1
ATOM 1370 O O . ILE A 1 177 ? -4.882 10.320 39.503 1.00 87.56 177 ILE A O 1
ATOM 1374 N N . SER A 1 178 ? -4.832 8.170 38.832 1.00 87.06 178 SER A N 1
ATOM 1375 C CA . SER A 1 178 ? -4.304 7.641 40.096 1.00 87.06 178 SER A CA 1
ATOM 1376 C C . SER A 1 178 ? -2.870 8.100 40.388 1.00 87.06 178 SER A C 1
ATOM 1378 O O . SER A 1 178 ? -2.493 8.209 41.555 1.00 87.06 178 SER A O 1
ATOM 1380 N N . GLN A 1 179 ? -2.094 8.407 39.344 1.00 83.62 179 GLN A N 1
ATOM 1381 C CA . GLN A 1 179 ? -0.701 8.846 39.444 1.00 83.62 179 GLN A CA 1
ATOM 1382 C C . GLN A 1 179 ? -0.571 10.369 39.610 1.00 83.62 179 GLN A C 1
ATOM 1384 O O . GLN A 1 179 ? 0.417 10.833 40.181 1.00 83.62 179 GLN A O 1
ATOM 1389 N N . LYS A 1 180 ? -1.562 11.154 39.158 1.00 81.12 180 LYS A N 1
ATOM 1390 C CA . LYS A 1 180 ? -1.537 12.625 39.247 1.00 81.12 180 LYS A CA 1
ATOM 1391 C C . LYS A 1 180 ? -1.955 13.154 40.625 1.00 81.12 180 LYS A C 1
ATOM 1393 O O . LYS A 1 180 ? -2.863 12.640 41.289 1.00 81.12 180 LYS A O 1
ATOM 1398 N N . SER A 1 181 ? -1.319 14.252 41.041 1.00 76.50 181 SER A N 1
ATOM 1399 C CA . SER A 1 181 ? -1.662 14.971 42.273 1.00 76.50 181 SER A CA 1
ATOM 1400 C C . SER A 1 181 ? -3.063 15.603 42.180 1.00 76.50 181 SER A C 1
ATOM 1402 O O . SER A 1 181 ? -3.574 15.847 41.091 1.00 76.50 181 SER A O 1
ATOM 1404 N N . HIS A 1 182 ? -3.727 15.884 43.310 1.00 63.16 182 HIS A N 1
ATOM 1405 C CA . HIS A 1 182 ? -5.124 16.365 43.323 1.00 63.16 182 HIS A CA 1
ATOM 1406 C C . HIS A 1 182 ? -5.391 17.650 42.508 1.00 63.16 182 HIS A C 1
ATOM 1408 O O . HIS A 1 182 ? -6.534 17.855 42.110 1.00 63.16 182 HIS A O 1
ATOM 1414 N N . GLY A 1 183 ? -4.376 18.485 42.253 1.00 60.59 183 GLY A N 1
ATOM 1415 C CA . GLY A 1 183 ? -4.490 19.721 41.466 1.00 60.59 183 GLY A CA 1
ATOM 1416 C C . GLY A 1 183 ? -4.161 19.582 39.974 1.00 60.59 183 GLY A C 1
ATOM 1417 O O . GLY A 1 183 ? -4.445 20.500 39.214 1.00 60.59 183 GLY A O 1
ATOM 1418 N N . GLU A 1 184 ? -3.603 18.446 39.545 1.00 64.50 184 GLU A N 1
ATOM 1419 C CA . GLU A 1 184 ? -3.106 18.208 38.175 1.00 64.50 184 GLU A CA 1
ATOM 1420 C C . GLU A 1 184 ? -3.971 17.196 37.403 1.00 64.50 184 GLU A C 1
ATOM 1422 O O . GLU A 1 184 ? -3.595 16.705 36.346 1.00 64.50 184 GLU A O 1
ATOM 1427 N N . LYS A 1 185 ? -5.168 16.874 37.908 1.00 65.94 185 LYS A N 1
ATOM 1428 C CA . LYS A 1 185 ? -6.063 15.846 37.341 1.00 65.94 185 LYS A CA 1
ATOM 1429 C C . LYS A 1 185 ? -6.788 16.259 36.055 1.00 65.94 185 LYS A C 1
ATOM 1431 O O . LYS A 1 185 ? -7.700 15.555 35.625 1.00 65.94 185 LYS A O 1
ATOM 1436 N N . ARG A 1 186 ? -6.411 17.384 35.441 1.00 71.38 186 ARG A N 1
ATOM 1437 C CA . ARG A 1 186 ? -6.932 17.770 34.128 1.00 71.38 186 ARG A CA 1
ATOM 1438 C C . ARG A 1 186 ? -6.082 17.090 33.057 1.00 71.38 186 ARG A C 1
ATOM 1440 O O . ARG A 1 186 ? -4.934 17.452 32.842 1.00 71.38 186 ARG A O 1
ATOM 1447 N N . VAL A 1 187 ? -6.662 16.059 32.465 1.00 82.12 187 VAL A N 1
ATOM 1448 C CA . VAL A 1 187 ? -6.085 15.178 31.440 1.00 82.12 187 VAL A CA 1
ATOM 1449 C C . VAL A 1 187 ? -6.898 15.302 30.158 1.00 82.12 187 VAL A C 1
ATOM 1451 O O . VAL A 1 187 ? -8.040 15.773 30.191 1.00 82.12 187 VAL A O 1
ATOM 1454 N N . LEU A 1 188 ? -6.347 14.814 29.052 1.00 87.75 188 LEU A N 1
ATOM 1455 C CA . LEU A 1 188 ? -6.937 14.828 27.720 1.00 87.75 188 LEU A CA 1
ATOM 1456 C C . LEU A 1 188 ? -8.404 14.401 27.727 1.00 87.75 188 LEU A C 1
ATOM 1458 O O . LEU A 1 188 ? -9.227 15.074 27.124 1.00 87.75 188 LEU A O 1
ATOM 1462 N N . LEU A 1 189 ? -8.764 13.326 28.434 1.00 87.56 189 LEU A N 1
ATOM 1463 C CA . LEU A 1 189 ? -10.143 12.830 28.428 1.00 87.56 189 LEU A CA 1
ATOM 1464 C C . LEU A 1 189 ? -11.139 13.792 29.096 1.00 87.56 189 LEU A C 1
ATOM 1466 O O . LEU A 1 189 ? -12.284 13.885 28.662 1.00 87.56 189 LEU A O 1
ATOM 1470 N N . ALA A 1 190 ? -10.708 14.529 30.122 1.00 87.00 190 ALA A N 1
ATOM 1471 C CA . ALA A 1 190 ? -11.542 15.560 30.737 1.00 87.00 190 ALA A CA 1
ATOM 1472 C C . ALA A 1 190 ? -11.761 16.727 29.765 1.00 87.00 190 ALA A C 1
ATOM 1474 O O . ALA A 1 190 ? -12.894 17.157 29.568 1.00 87.00 190 ALA A O 1
ATOM 1475 N N . GLU A 1 191 ? -10.697 17.176 29.092 1.00 86.38 191 GLU A N 1
ATOM 1476 C CA . GLU A 1 191 ? -10.798 18.210 28.056 1.00 86.38 191 GLU A CA 1
ATOM 1477 C C . GLU A 1 191 ? -11.653 17.740 26.870 1.00 86.38 191 GLU A C 1
ATOM 1479 O O . GLU A 1 191 ? -12.481 18.488 26.361 1.00 86.38 191 GLU A O 1
ATOM 1484 N N . LEU A 1 192 ? -11.521 16.477 26.467 1.00 88.06 192 LEU A N 1
ATOM 1485 C CA . LEU A 1 192 ? -12.293 15.868 25.389 1.00 88.06 192 LEU A CA 1
ATOM 1486 C C . LEU A 1 192 ? -13.791 15.926 25.672 1.00 88.06 192 LEU A C 1
ATOM 1488 O O . LEU A 1 192 ? -14.558 16.393 24.832 1.00 88.06 192 LEU A O 1
ATOM 1492 N N . VAL A 1 193 ? -14.210 15.497 26.861 1.00 86.69 193 VAL A N 1
ATOM 1493 C CA . VAL A 1 193 ? -15.625 15.509 27.255 1.00 86.69 193 VAL A CA 1
ATOM 1494 C C . VAL A 1 193 ? -16.159 16.943 27.384 1.00 86.69 193 VAL A C 1
ATOM 1496 O O . VAL A 1 193 ? -17.318 17.210 27.052 1.00 86.69 193 VAL A O 1
ATOM 1499 N N . GLU A 1 194 ? -15.325 17.897 27.800 1.00 83.56 194 GLU A N 1
ATOM 1500 C CA . GLU A 1 194 ? -15.684 19.319 27.826 1.00 83.56 194 GLU A CA 1
ATOM 1501 C C . GLU A 1 194 ? -15.861 19.902 26.412 1.00 83.56 194 GLU A C 1
ATOM 1503 O O . GLU A 1 194 ? -16.858 20.580 26.159 1.00 83.56 194 GLU A O 1
ATOM 1508 N N . PHE A 1 195 ? -14.945 19.614 25.480 1.00 81.75 195 PHE A N 1
ATOM 1509 C CA . PHE A 1 195 ? -14.910 20.231 24.147 1.00 81.75 195 PHE A CA 1
ATOM 1510 C C . PHE A 1 195 ? -15.766 19.539 23.083 1.00 81.75 195 PHE A C 1
ATOM 1512 O O . PHE A 1 195 ? -16.103 20.181 22.083 1.00 81.75 195 PHE A O 1
ATOM 1519 N N . ILE A 1 196 ? -16.155 18.273 23.272 1.00 81.06 196 ILE A N 1
ATOM 1520 C CA . ILE A 1 196 ? -17.168 17.652 22.411 1.00 81.06 196 ILE A CA 1
ATOM 1521 C C . ILE A 1 196 ? -18.432 18.519 22.442 1.00 81.06 196 ILE A C 1
ATOM 1523 O O . ILE A 1 196 ? -18.923 18.902 23.509 1.00 81.06 196 ILE A O 1
ATOM 1527 N N . HIS A 1 197 ? -18.949 18.827 21.249 1.00 78.00 197 HIS A N 1
ATOM 1528 C CA . HIS A 1 197 ? -20.134 19.662 21.081 1.00 78.00 197 HIS A CA 1
ATOM 1529 C C . HIS A 1 197 ? -21.339 19.087 21.841 1.00 78.00 197 HIS A C 1
ATOM 1531 O O . HIS A 1 197 ? -21.555 17.876 21.847 1.00 78.00 197 HIS A O 1
ATOM 1537 N N . GLU A 1 198 ? -22.157 19.968 22.418 1.00 77.56 198 GLU A N 1
ATOM 1538 C CA . GLU A 1 198 ? -23.322 19.617 23.247 1.00 77.56 198 GLU A CA 1
ATOM 1539 C C . GLU A 1 198 ? -24.354 18.729 22.534 1.00 77.56 198 GLU A C 1
ATOM 1541 O O . GLU A 1 198 ? -25.064 17.973 23.182 1.00 77.56 198 GLU A O 1
ATOM 1546 N N . ASP A 1 199 ? -24.427 18.778 21.203 1.00 75.81 199 ASP A N 1
ATOM 1547 C CA . ASP A 1 199 ? -25.332 17.914 20.421 1.00 75.81 199 ASP A CA 1
ATOM 1548 C C . ASP A 1 199 ? -24.886 16.441 20.389 1.00 75.81 199 ASP A C 1
ATOM 1550 O O . ASP A 1 199 ? -25.654 15.560 19.999 1.00 75.81 199 ASP A O 1
ATOM 1554 N N . TRP A 1 200 ? -23.636 16.167 20.764 1.00 75.81 200 TRP A N 1
ATOM 1555 C CA . TRP A 1 200 ? -23.017 14.845 20.682 1.00 75.81 200 TRP A CA 1
ATOM 1556 C C . TRP A 1 200 ? -22.724 14.219 22.047 1.00 75.81 200 TRP A C 1
ATOM 1558 O O . TRP A 1 200 ? -22.117 13.149 22.088 1.00 75.81 200 TRP A O 1
ATOM 1568 N N . LYS A 1 201 ? -23.158 14.857 23.138 1.00 80.38 201 LYS A N 1
ATOM 1569 C CA . LYS A 1 201 ? -23.047 14.339 24.504 1.00 80.38 201 LYS A CA 1
ATOM 1570 C C . LYS A 1 201 ? -24.319 14.615 25.297 1.00 80.38 201 LYS A C 1
ATOM 1572 O O . LYS A 1 201 ? -25.037 15.580 25.037 1.00 80.38 201 LYS A O 1
ATOM 1577 N N . SER A 1 202 ? -24.603 13.761 26.264 1.00 80.81 202 SER A N 1
ATOM 1578 C CA . SER A 1 202 ? -25.712 13.952 27.188 1.00 80.81 202 SER A CA 1
ATOM 1579 C C . SER A 1 202 ? -25.348 15.044 28.204 1.00 80.81 202 SER A C 1
ATOM 1581 O O . SER A 1 202 ? -24.179 15.227 28.550 1.00 80.81 202 SER A O 1
ATOM 1583 N N . LYS A 1 203 ? -26.340 15.816 28.666 1.00 78.81 203 LYS A N 1
ATOM 1584 C CA . LYS A 1 203 ? -26.112 16.917 29.614 1.00 78.81 203 LYS A CA 1
ATOM 1585 C C . LYS A 1 203 ? -26.244 16.410 31.050 1.00 78.81 203 LYS A C 1
ATOM 1587 O O . LYS A 1 203 ? -27.360 16.043 31.425 1.00 78.81 203 LYS A O 1
ATOM 1592 N N . PRO A 1 204 ? -25.163 16.420 31.848 1.00 76.19 204 PRO A N 1
ATOM 1593 C CA . PRO A 1 204 ? -25.262 16.075 33.255 1.00 76.19 204 PRO A CA 1
ATOM 1594 C C . PRO A 1 204 ? -26.108 17.109 33.994 1.00 76.19 204 PRO A C 1
ATOM 1596 O O . PRO A 1 204 ? -26.098 18.300 33.668 1.00 76.19 204 PRO A O 1
ATOM 1599 N N . THR A 1 205 ? -26.865 16.642 34.981 1.00 74.69 205 THR A N 1
ATOM 1600 C CA . THR A 1 205 ? -27.720 17.491 35.808 1.00 74.69 205 THR A CA 1
ATOM 1601 C C . THR A 1 205 ? -27.138 17.596 37.215 1.00 74.69 205 THR A C 1
ATOM 1603 O O . THR A 1 205 ? -27.139 16.623 37.971 1.00 74.69 205 THR A O 1
ATOM 1606 N N . ASP A 1 206 ? -26.706 18.798 37.608 1.00 69.94 206 ASP A N 1
ATOM 1607 C CA . ASP A 1 206 ? -26.120 19.057 38.935 1.00 69.94 206 ASP A CA 1
ATOM 1608 C C . ASP A 1 206 ? -27.059 18.645 40.084 1.00 69.94 206 ASP A C 1
ATOM 1610 O O . ASP A 1 206 ? -26.622 18.119 41.108 1.00 69.94 206 ASP A O 1
ATOM 1614 N N . GLU A 1 207 ? -28.370 18.816 39.894 1.00 66.06 207 GLU A N 1
ATOM 1615 C CA . GLU A 1 207 ? -29.413 18.450 40.863 1.00 66.06 207 GLU A CA 1
ATOM 1616 C C . GLU A 1 207 ? -29.497 16.933 41.116 1.00 66.06 207 GLU A C 1
ATOM 1618 O O . GLU A 1 207 ? -29.936 16.509 42.187 1.00 66.06 207 GLU A O 1
ATOM 1623 N N . ALA A 1 208 ? -29.049 16.113 40.159 1.00 63.53 208 ALA A N 1
ATOM 1624 C CA . ALA A 1 208 ? -28.976 14.656 40.273 1.00 63.53 208 ALA A CA 1
ATOM 1625 C C . ALA A 1 208 ? -27.640 14.164 40.871 1.00 63.53 208 ALA A C 1
ATOM 1627 O O . ALA A 1 208 ? -27.464 12.962 41.075 1.00 63.53 208 ALA A O 1
ATOM 1628 N N . GLY A 1 209 ? -26.709 15.076 41.192 1.00 65.56 209 GLY A N 1
ATOM 1629 C CA . GLY A 1 209 ? -25.387 14.746 41.735 1.00 65.56 209 GLY A CA 1
ATOM 1630 C C . GLY A 1 209 ? -24.375 14.271 40.685 1.00 65.56 209 GLY A C 1
ATOM 1631 O O . GLY A 1 209 ? -23.354 13.683 41.042 1.00 65.56 209 GLY A O 1
ATOM 1632 N N . GLU A 1 210 ? -24.636 14.527 39.402 1.00 74.50 210 GLU A N 1
ATOM 1633 C CA . GLU A 1 210 ? -23.824 14.102 38.251 1.00 74.50 210 GLU A CA 1
ATOM 1634 C C . GLU A 1 210 ? -22.630 15.044 38.004 1.00 74.50 210 GLU A C 1
ATOM 1636 O O . GLU A 1 210 ? -22.447 15.583 36.920 1.00 74.50 210 GLU A O 1
ATOM 1641 N N . LEU A 1 211 ? -21.809 15.260 39.034 1.00 75.50 211 LEU A N 1
ATOM 1642 C CA . LEU A 1 211 ? -20.736 16.270 39.028 1.00 75.50 211 LEU A CA 1
ATOM 1643 C C . LEU A 1 211 ? -19.483 15.859 38.232 1.00 75.50 211 LEU A C 1
ATOM 1645 O O . LEU A 1 211 ? -18.621 16.689 37.954 1.00 75.50 211 LEU A O 1
ATOM 1649 N N . ASP A 1 212 ? -19.338 14.572 37.911 1.00 83.50 212 ASP A N 1
ATOM 1650 C CA . ASP A 1 212 ? -18.195 14.049 37.162 1.00 83.50 212 ASP A CA 1
ATOM 1651 C C . ASP A 1 212 ? -18.578 13.802 35.703 1.00 83.50 212 ASP A C 1
ATOM 1653 O O . ASP A 1 212 ? -19.143 12.762 35.353 1.00 83.50 212 ASP A O 1
ATOM 1657 N N . HIS A 1 213 ? -18.228 14.767 34.854 1.00 85.19 213 HIS A N 1
ATOM 1658 C CA . HIS A 1 213 ? -18.518 14.737 33.424 1.00 85.19 213 HIS A CA 1
ATOM 1659 C C . HIS A 1 213 ? -17.889 13.532 32.709 1.00 85.19 213 HIS A C 1
ATOM 1661 O O . HIS A 1 213 ? -18.523 12.956 31.827 1.00 85.19 213 HIS A O 1
ATOM 1667 N N . VAL A 1 214 ? -16.674 13.114 33.089 1.00 89.00 214 VAL A N 1
ATOM 1668 C CA . VAL A 1 214 ? -15.994 11.982 32.437 1.00 89.00 214 VAL A CA 1
ATOM 1669 C C . VAL A 1 214 ? -16.707 10.684 32.783 1.00 89.00 214 VAL A C 1
ATOM 1671 O O . VAL A 1 214 ? -17.049 9.909 31.891 1.00 89.00 214 VAL A O 1
ATOM 1674 N N . ARG A 1 215 ? -16.990 10.451 34.071 1.00 89.00 215 ARG A N 1
ATOM 1675 C CA . ARG A 1 215 ? -17.757 9.271 34.498 1.00 89.00 215 ARG A CA 1
ATOM 1676 C C . ARG A 1 215 ? -19.133 9.249 33.853 1.00 89.00 215 ARG A C 1
ATOM 1678 O O . ARG A 1 215 ? -19.530 8.201 33.356 1.00 89.00 215 ARG A O 1
ATOM 1685 N N . TYR A 1 216 ? -19.825 10.384 33.826 1.00 88.38 216 TYR A N 1
ATOM 1686 C CA . TYR A 1 216 ? -21.135 10.505 33.195 1.00 88.38 216 TYR A CA 1
ATOM 1687 C C . TYR A 1 216 ? -21.095 10.126 31.707 1.00 88.38 216 TYR A C 1
ATOM 1689 O O . TYR A 1 216 ? -21.909 9.318 31.258 1.00 88.38 216 TYR A O 1
ATOM 1697 N N . TRP A 1 217 ? -20.089 10.600 30.968 1.00 90.31 217 TRP A N 1
ATOM 1698 C CA . TRP A 1 217 ? -19.909 10.258 29.556 1.00 90.31 217 TRP A CA 1
ATOM 1699 C C . TRP A 1 217 ? -19.742 8.743 29.331 1.00 90.31 217 TRP A C 1
ATOM 1701 O O . TRP A 1 217 ? -20.405 8.169 28.467 1.00 90.31 217 TRP A O 1
ATOM 1711 N N . PHE A 1 218 ? -18.955 8.046 30.164 1.00 91.00 218 PHE A N 1
ATOM 1712 C CA . PHE A 1 218 ? -18.869 6.576 30.108 1.00 91.00 218 PHE A CA 1
ATOM 1713 C C . PHE A 1 218 ? -20.183 5.871 30.462 1.00 91.00 218 PHE A C 1
ATOM 1715 O O . PHE A 1 218 ? -20.378 4.707 30.111 1.00 91.00 218 PHE A O 1
ATOM 1722 N N . MET A 1 219 ? -21.095 6.511 31.184 1.00 88.62 219 MET A N 1
ATOM 1723 C CA . MET A 1 219 ? -22.380 5.899 31.507 1.00 88.62 219 MET A CA 1
ATOM 1724 C C . MET A 1 219 ? -23.362 6.025 30.341 1.00 88.62 219 MET A C 1
ATOM 1726 O O . MET A 1 219 ? -23.929 5.008 29.937 1.00 88.62 219 MET A O 1
ATOM 1730 N N . GLU A 1 220 ? -23.494 7.218 29.760 1.00 87.62 220 GLU A N 1
ATOM 1731 C CA . GLU A 1 220 ? -24.580 7.541 28.822 1.00 87.62 220 GLU A CA 1
ATOM 1732 C C . GLU A 1 220 ? -24.169 7.579 27.338 1.00 87.62 220 GLU A C 1
ATOM 1734 O O . GLU A 1 220 ? -25.004 7.290 26.478 1.00 87.62 220 GLU A O 1
ATOM 1739 N N . ASP A 1 221 ? -22.903 7.878 27.020 1.00 90.00 221 ASP A N 1
ATOM 1740 C CA . ASP A 1 221 ? -22.497 8.331 25.677 1.00 90.00 221 ASP A CA 1
ATOM 1741 C C . ASP A 1 221 ? -21.440 7.444 24.982 1.00 90.00 221 ASP A C 1
ATOM 1743 O O . ASP A 1 221 ? -20.884 7.826 23.949 1.00 90.00 221 ASP A O 1
ATOM 1747 N N . ILE A 1 222 ? -21.180 6.222 25.474 1.00 91.94 222 ILE A N 1
ATOM 1748 C CA . ILE A 1 222 ? -20.222 5.275 24.848 1.00 91.94 222 ILE A CA 1
ATOM 1749 C C . ILE A 1 222 ? -20.570 4.974 23.383 1.00 91.94 222 ILE A C 1
ATOM 1751 O O . ILE A 1 222 ? -19.686 4.697 22.568 1.00 91.94 222 ILE A O 1
ATOM 1755 N N . ASP A 1 223 ? -21.849 5.048 23.004 1.00 90.44 223 ASP A N 1
ATOM 1756 C CA . ASP A 1 223 ? -22.252 4.831 21.616 1.00 90.44 223 ASP A CA 1
ATOM 1757 C C . ASP A 1 223 ? -21.623 5.833 20.643 1.00 90.44 223 ASP A C 1
ATOM 1759 O O . ASP A 1 223 ? -21.479 5.493 19.466 1.00 90.44 223 ASP A O 1
ATOM 1763 N N . ARG A 1 224 ? -21.206 7.004 21.146 1.00 91.38 224 ARG A N 1
ATOM 1764 C CA . ARG A 1 224 ? -20.575 8.107 20.407 1.00 91.38 224 ARG A CA 1
ATOM 1765 C C . ARG A 1 224 ? -19.045 8.039 20.388 1.00 91.38 224 ARG A C 1
ATOM 1767 O O . ARG A 1 224 ? -18.396 9.039 20.075 1.00 91.38 224 ARG A O 1
ATOM 1774 N N . LEU A 1 225 ? -18.447 6.887 20.708 1.00 92.75 225 LEU A N 1
ATOM 1775 C CA . LEU A 1 225 ? -16.994 6.673 20.601 1.00 92.75 225 LEU A CA 1
ATOM 1776 C C . LEU A 1 225 ? -16.433 7.025 19.215 1.00 92.75 225 LEU A C 1
ATOM 1778 O O . LEU A 1 225 ? -15.316 7.521 19.105 1.00 92.75 225 LEU A O 1
ATOM 1782 N N . ASP A 1 226 ? -17.231 6.823 18.171 1.00 91.06 226 ASP A N 1
ATOM 1783 C CA . ASP A 1 226 ? -16.910 7.168 16.788 1.00 91.06 226 ASP A CA 1
ATOM 1784 C C . ASP A 1 226 ? -16.695 8.672 16.573 1.00 91.06 226 ASP A C 1
ATOM 1786 O O . ASP A 1 226 ? -15.877 9.073 15.750 1.00 91.06 226 ASP A O 1
ATOM 1790 N N . ILE A 1 227 ? -17.355 9.507 17.379 1.00 90.00 227 ILE A N 1
ATOM 1791 C CA . ILE A 1 227 ? -17.124 10.953 17.409 1.00 90.00 227 ILE A CA 1
ATOM 1792 C C . ILE A 1 227 ? -15.966 11.300 18.337 1.00 90.00 227 ILE A C 1
ATOM 1794 O O . ILE A 1 227 ? -15.147 12.146 17.988 1.00 90.00 227 ILE A O 1
ATOM 1798 N N . ALA A 1 228 ? -15.878 10.664 19.505 1.00 92.25 228 ALA A N 1
ATOM 1799 C CA . ALA A 1 228 ? -14.854 10.974 20.500 1.00 92.25 228 ALA A CA 1
ATOM 1800 C C . ALA A 1 228 ? -13.424 10.715 19.995 1.00 92.25 228 ALA A C 1
ATOM 1802 O O . ALA A 1 228 ? -12.542 11.541 20.220 1.00 92.25 228 ALA A O 1
ATOM 1803 N N . LEU A 1 229 ? -13.190 9.619 19.265 1.00 93.88 229 LEU A N 1
ATOM 1804 C CA . LEU A 1 229 ? -11.858 9.265 18.757 1.00 93.88 229 LEU A CA 1
ATOM 1805 C C . LEU A 1 229 ? -11.211 10.355 17.882 1.00 93.88 229 LEU A C 1
ATOM 1807 O O . LEU A 1 229 ? -10.105 10.791 18.209 1.00 93.88 229 LEU A O 1
ATOM 1811 N N . PRO A 1 230 ? -11.877 10.883 16.834 1.00 92.56 230 PRO A N 1
ATOM 1812 C CA . PRO A 1 230 ? -11.348 11.999 16.053 1.00 92.56 230 PRO A CA 1
ATOM 1813 C C . PRO A 1 230 ? -10.993 13.253 16.867 1.00 92.56 230 PRO A C 1
ATOM 1815 O O . PRO A 1 230 ? -10.148 14.035 16.420 1.00 92.56 230 PRO A O 1
ATOM 1818 N N . TRP A 1 231 ? -11.639 13.490 18.015 1.00 91.62 231 TRP A N 1
ATOM 1819 C CA . TRP A 1 231 ? -11.406 14.682 18.838 1.00 91.62 231 TRP A CA 1
ATOM 1820 C C . TRP A 1 231 ? -10.082 14.647 19.606 1.00 91.62 231 TRP A C 1
ATOM 1822 O O . TRP A 1 231 ? -9.567 15.719 19.923 1.00 91.62 231 TRP A O 1
ATOM 1832 N N . ALA A 1 232 ? -9.480 13.472 19.823 1.00 93.06 232 ALA A N 1
ATOM 1833 C CA . ALA A 1 232 ? -8.181 13.349 20.489 1.00 93.06 232 ALA A CA 1
ATOM 1834 C C . ALA A 1 232 ? -7.110 14.224 19.814 1.00 93.06 232 ALA A C 1
ATOM 1836 O O . ALA A 1 232 ? -6.485 15.066 20.459 1.00 93.06 232 ALA A O 1
ATOM 1837 N N . PHE A 1 233 ? -6.991 14.138 18.485 1.00 93.38 233 PHE A N 1
ATOM 1838 C CA . PHE A 1 233 ? -6.077 14.988 17.720 1.00 93.38 233 PHE A CA 1
ATOM 1839 C C . PHE A 1 233 ? -6.413 16.484 17.823 1.00 93.38 233 PHE A C 1
ATOM 1841 O O . PHE A 1 233 ? -5.507 17.315 17.823 1.00 93.38 233 PHE A O 1
ATOM 1848 N N . GLN A 1 234 ? -7.697 16.861 17.900 1.00 90.25 234 GLN A N 1
ATOM 1849 C CA . GLN A 1 234 ? -8.064 18.279 18.003 1.00 90.25 234 GLN A CA 1
ATOM 1850 C C . GLN A 1 234 ? -7.545 18.889 19.306 1.00 90.25 234 GLN A C 1
ATOM 1852 O O . GLN A 1 234 ? -7.035 20.005 19.283 1.00 90.25 234 GLN A O 1
ATOM 1857 N N . ILE A 1 235 ? -7.596 18.147 20.413 1.00 90.19 235 ILE A N 1
ATOM 1858 C CA . ILE A 1 235 ? -7.065 18.587 21.711 1.00 90.19 235 ILE A CA 1
ATOM 1859 C C . ILE A 1 235 ? -5.550 18.764 21.633 1.00 90.19 235 ILE A C 1
ATOM 1861 O O . ILE A 1 235 ? -5.040 19.825 21.989 1.00 90.19 235 ILE A O 1
ATOM 1865 N N . VAL A 1 236 ? -4.835 17.784 21.065 1.00 90.69 236 VAL A N 1
ATOM 1866 C CA . VAL A 1 236 ? -3.381 17.890 20.850 1.00 90.69 236 VAL A CA 1
ATOM 1867 C C . VAL A 1 236 ? -3.049 19.101 19.974 1.00 90.69 236 VAL A C 1
ATOM 1869 O O . VAL A 1 236 ? -2.131 19.861 20.275 1.00 90.69 236 VAL A O 1
ATOM 1872 N N . LYS A 1 237 ? -3.825 19.337 18.912 1.00 89.31 237 LYS A N 1
ATOM 1873 C CA . LYS A 1 237 ? -3.668 20.506 18.042 1.00 89.31 237 LYS A CA 1
ATOM 1874 C C . LYS A 1 237 ? -3.875 21.815 18.806 1.00 89.31 237 LYS A C 1
ATOM 1876 O O . LYS A 1 237 ? -3.112 22.752 18.587 1.00 89.31 237 LYS A O 1
ATOM 1881 N N . TYR A 1 238 ? -4.873 21.909 19.685 1.00 86.75 238 TYR A N 1
ATOM 1882 C CA . TYR A 1 238 ? -5.066 23.097 20.521 1.00 86.75 238 TYR A CA 1
ATOM 1883 C C . TYR A 1 238 ? -3.903 23.297 21.494 1.00 86.75 238 TYR A C 1
ATOM 1885 O O . TYR A 1 238 ? -3.392 24.411 21.583 1.00 86.75 238 TYR A O 1
ATOM 1893 N N . ALA A 1 239 ? -3.427 22.230 22.142 1.00 85.12 239 ALA A N 1
ATOM 1894 C CA . ALA A 1 239 ? -2.245 22.283 23.001 1.00 85.12 239 ALA A CA 1
ATOM 1895 C C . ALA A 1 239 ? -0.994 22.753 22.234 1.00 85.12 239 ALA A C 1
ATOM 1897 O O . ALA A 1 239 ? -0.207 23.537 22.762 1.00 85.12 239 ALA A O 1
ATOM 1898 N N . TYR A 1 240 ? -0.849 22.330 20.974 1.00 83.94 240 TYR A N 1
ATOM 1899 C CA . TYR A 1 240 ? 0.240 22.737 20.086 1.00 83.94 240 TYR A CA 1
ATOM 1900 C C . TYR A 1 240 ? 0.131 24.197 19.611 1.00 83.94 240 TYR A C 1
ATOM 1902 O O . TYR A 1 240 ? 1.136 24.893 19.559 1.00 83.94 240 TYR A O 1
ATOM 1910 N N . VAL A 1 241 ? -1.065 24.683 19.253 1.00 81.56 241 VAL A N 1
ATOM 1911 C CA . VAL A 1 241 ? -1.265 26.050 18.720 1.00 81.56 241 VAL A CA 1
ATOM 1912 C C . VAL A 1 241 ? -1.254 27.116 19.820 1.00 81.56 241 VAL A C 1
ATOM 1914 O O . VAL A 1 241 ? -0.784 28.229 19.591 1.00 81.56 241 VAL A O 1
ATOM 1917 N N . ASP A 1 242 ? -1.734 26.796 21.021 1.00 73.75 242 ASP A N 1
ATOM 1918 C CA . ASP A 1 242 ? -1.769 27.703 22.180 1.00 73.75 242 ASP A CA 1
ATOM 1919 C C . ASP A 1 242 ? -0.374 27.916 22.820 1.00 73.75 242 ASP A C 1
ATOM 1921 O O . ASP A 1 242 ? -0.257 28.340 23.970 1.00 73.75 242 ASP A O 1
ATOM 1925 N N . SER A 1 243 ? 0.716 27.601 22.103 1.00 52.72 243 SER A N 1
ATOM 1926 C CA . SER A 1 243 ? 2.084 27.427 22.609 1.00 52.72 243 SER A CA 1
ATOM 1927 C C . SER A 1 243 ? 2.779 28.715 23.089 1.00 52.72 243 SER A C 1
ATOM 1929 O O . SER A 1 243 ? 3.797 29.155 22.552 1.00 52.72 243 SER A O 1
ATOM 1931 N N . LYS A 1 244 ? 2.280 29.272 24.195 1.00 56.03 244 LYS A N 1
ATOM 1932 C CA . LYS A 1 244 ? 3.111 29.752 25.314 1.00 56.03 244 LYS A CA 1
ATOM 1933 C C . LYS A 1 244 ? 3.500 28.609 26.272 1.00 56.03 244 LYS A C 1
ATOM 1935 O O . LYS A 1 244 ? 4.222 28.851 27.235 1.00 56.03 244 LYS A O 1
ATOM 1940 N N . LYS A 1 245 ? 2.990 27.392 26.043 1.00 58.62 245 LYS A N 1
ATOM 1941 C CA . LYS A 1 245 ? 3.205 26.187 26.858 1.00 58.62 245 LYS A CA 1
ATOM 1942 C C . LYS A 1 245 ? 4.451 25.419 26.411 1.00 58.62 245 LYS A C 1
ATOM 1944 O O . LYS A 1 245 ? 4.819 25.445 25.240 1.00 58.62 245 LYS A O 1
ATOM 1949 N N . SER A 1 246 ? 5.110 24.793 27.380 1.00 80.69 246 SER A N 1
ATOM 1950 C CA . SER A 1 246 ? 6.383 24.103 27.216 1.00 80.69 246 SER A CA 1
ATOM 1951 C C . SER A 1 246 ? 6.223 22.783 26.431 1.00 80.69 246 SER A C 1
ATOM 1953 O O . SER A 1 246 ? 5.131 22.202 26.452 1.00 80.69 246 SER A O 1
ATOM 1955 N N . PRO A 1 247 ? 7.263 22.303 25.716 1.00 84.38 247 PRO A N 1
ATOM 1956 C CA . PRO A 1 247 ? 7.198 21.077 24.909 1.00 84.38 247 PRO A CA 1
ATOM 1957 C C . PRO A 1 247 ? 6.708 19.840 25.674 1.00 84.38 247 PRO A C 1
ATOM 1959 O O . PRO A 1 247 ? 6.082 18.959 25.093 1.00 84.38 247 PRO A O 1
ATOM 1962 N N . GLU A 1 248 ? 6.937 19.796 26.984 1.00 85.44 248 GLU A N 1
ATOM 1963 C CA . GLU A 1 248 ? 6.533 18.704 27.868 1.00 85.44 248 GLU A CA 1
ATOM 1964 C C . GLU A 1 248 ? 5.009 18.570 27.956 1.00 85.44 248 GLU A C 1
ATOM 1966 O O . GLU A 1 248 ? 4.499 17.458 27.902 1.00 85.44 248 GLU A O 1
ATOM 1971 N N . ILE A 1 249 ? 4.270 19.686 28.004 1.00 86.06 249 ILE A N 1
ATOM 1972 C CA . ILE A 1 249 ? 2.797 19.665 28.079 1.00 86.06 249 ILE A CA 1
ATOM 1973 C C . ILE A 1 249 ? 2.204 19.125 26.775 1.00 86.06 249 ILE A C 1
ATOM 1975 O O . ILE A 1 249 ? 1.246 18.350 26.784 1.00 86.06 249 ILE A O 1
ATOM 1979 N N . VAL A 1 250 ? 2.776 19.533 25.638 1.00 89.12 250 VAL A N 1
ATOM 1980 C CA . VAL A 1 250 ? 2.351 19.030 24.326 1.00 89.12 250 VAL A CA 1
ATOM 1981 C C . VAL A 1 250 ? 2.639 17.535 24.226 1.00 89.12 250 VAL A C 1
ATOM 1983 O O . VAL A 1 250 ? 1.778 16.793 23.759 1.00 89.12 250 VAL A O 1
ATOM 1986 N N . MET A 1 251 ? 3.802 17.083 24.707 1.00 89.50 251 MET A N 1
ATOM 1987 C CA . MET A 1 251 ? 4.157 15.665 24.703 1.00 89.50 251 MET A CA 1
ATOM 1988 C C . MET A 1 251 ? 3.270 14.832 25.635 1.00 89.50 251 MET A C 1
ATOM 1990 O O . MET A 1 251 ? 2.838 13.749 25.255 1.00 89.50 251 MET A O 1
ATOM 1994 N N . GLU A 1 252 ? 2.939 15.338 26.823 1.00 90.00 252 GLU A N 1
ATOM 1995 C CA . GLU A 1 252 ? 2.007 14.684 27.748 1.00 90.00 252 GLU A CA 1
ATOM 1996 C C . GLU A 1 252 ? 0.616 14.546 27.117 1.00 90.00 252 GLU A C 1
ATOM 1998 O O . GLU A 1 252 ? 0.056 13.451 27.074 1.00 90.00 252 GLU A O 1
ATOM 2003 N N . THR A 1 253 ? 0.105 15.626 26.518 1.00 91.38 253 THR A N 1
ATOM 2004 C CA . THR A 1 253 ? -1.185 15.618 25.807 1.00 91.38 253 THR A CA 1
ATOM 2005 C C . THR A 1 253 ? -1.161 14.645 24.623 1.00 91.38 253 THR A C 1
ATOM 2007 O O . THR A 1 253 ? -2.121 13.912 24.397 1.00 91.38 253 THR A O 1
ATOM 2010 N N . LEU A 1 254 ? -0.060 14.606 23.866 1.00 92.94 254 LEU A N 1
ATOM 2011 C CA . LEU A 1 254 ? 0.122 13.682 22.747 1.00 92.94 254 LEU A CA 1
ATOM 2012 C C . LEU A 1 254 ? 0.178 12.221 23.214 1.00 92.94 254 LEU A C 1
ATOM 2014 O O . LEU A 1 254 ? -0.451 11.372 22.590 1.00 92.94 254 LEU A O 1
ATOM 2018 N N . ASN A 1 255 ? 0.892 11.925 24.303 1.00 93.31 255 ASN A N 1
ATOM 2019 C CA . ASN A 1 255 ? 0.938 10.587 24.891 1.00 93.31 255 ASN A CA 1
ATOM 2020 C C . ASN A 1 255 ? -0.466 10.118 25.294 1.00 93.31 255 ASN A C 1
ATOM 2022 O O . ASN A 1 255 ? -0.892 9.038 24.898 1.00 93.31 255 ASN A O 1
ATOM 2026 N N . GLU A 1 256 ? -1.212 10.954 26.021 1.00 93.44 256 GLU A N 1
ATOM 2027 C CA . GLU A 1 256 ? -2.583 10.636 26.432 1.00 93.44 256 GLU A CA 1
ATOM 2028 C C . GLU A 1 256 ? -3.512 10.433 25.217 1.00 93.44 256 GLU A C 1
ATOM 2030 O O . GLU A 1 256 ? -4.345 9.525 25.215 1.00 93.44 256 GLU A O 1
ATOM 2035 N N . ALA A 1 257 ? -3.345 11.220 24.146 1.00 95.19 257 ALA A N 1
ATOM 2036 C CA . ALA A 1 257 ? -4.082 11.031 22.894 1.00 95.19 257 ALA A CA 1
ATOM 2037 C C . ALA A 1 257 ? -3.713 9.727 22.172 1.00 95.19 257 ALA A C 1
ATOM 2039 O O . ALA A 1 257 ? -4.584 9.090 21.574 1.00 95.19 257 ALA A O 1
ATOM 2040 N N . ASN A 1 258 ? -2.435 9.340 22.186 1.00 95.69 258 ASN A N 1
ATOM 2041 C CA . ASN A 1 258 ? -1.964 8.099 21.576 1.00 95.69 258 ASN A CA 1
ATOM 2042 C C . ASN A 1 258 ? -2.532 6.894 22.327 1.00 95.69 258 ASN A C 1
ATOM 2044 O O . ASN A 1 258 ? -3.145 6.040 21.695 1.00 95.69 258 ASN A O 1
ATOM 2048 N N . GLU A 1 259 ? -2.427 6.865 23.659 1.00 94.94 259 GLU A N 1
ATOM 2049 C CA . GLU A 1 259 ? -3.012 5.805 24.490 1.00 94.94 259 GLU A CA 1
ATOM 2050 C C . GLU A 1 259 ? -4.523 5.670 24.279 1.00 94.94 259 GLU A C 1
ATOM 2052 O O . GLU A 1 259 ? -5.040 4.558 24.169 1.00 94.94 259 GLU A O 1
ATOM 2057 N N . PHE A 1 260 ? -5.230 6.800 24.179 1.00 95.88 260 PHE A N 1
ATOM 2058 C CA . PHE A 1 260 ? -6.670 6.825 23.942 1.00 95.88 260 PHE A CA 1
ATOM 2059 C C . PHE A 1 260 ? -7.046 6.164 22.610 1.00 95.88 260 PHE A C 1
ATOM 2061 O O . PHE A 1 260 ? -7.920 5.297 22.574 1.00 95.88 260 PHE A O 1
ATOM 2068 N N . VAL A 1 261 ? -6.381 6.550 21.516 1.00 96.88 261 VAL A N 1
ATOM 2069 C CA . VAL A 1 261 ? -6.701 6.035 20.178 1.00 96.88 261 VAL A CA 1
ATOM 2070 C C . VAL A 1 261 ? -6.200 4.600 19.989 1.00 96.88 261 VAL A C 1
ATOM 2072 O O . VAL A 1 261 ? -6.950 3.770 19.477 1.00 96.88 261 VAL A O 1
ATOM 2075 N N . ILE A 1 262 ? -4.985 4.281 20.451 1.00 97.31 262 ILE A N 1
ATOM 2076 C CA . ILE A 1 262 ? -4.426 2.920 20.403 1.00 97.31 262 ILE A CA 1
ATOM 2077 C C . ILE A 1 262 ? -5.307 1.971 21.213 1.00 97.31 262 ILE A C 1
ATOM 2079 O O . ILE A 1 262 ? -5.795 0.986 20.668 1.00 97.31 262 ILE A O 1
ATOM 2083 N N . GLY A 1 263 ? -5.582 2.293 22.480 1.00 96.75 263 GLY A N 1
ATOM 2084 C CA . GLY A 1 263 ? -6.358 1.427 23.365 1.00 96.75 263 GLY A CA 1
ATOM 2085 C C . GLY A 1 263 ? -7.773 1.164 22.850 1.00 96.75 263 GLY A C 1
ATOM 2086 O O . GLY A 1 263 ? -8.280 0.050 22.994 1.00 96.75 263 GLY A O 1
ATOM 2087 N N . ALA A 1 264 ? -8.401 2.152 22.209 1.00 97.25 264 ALA A N 1
ATOM 2088 C CA . ALA A 1 264 ? -9.722 1.991 21.618 1.00 97.25 264 ALA A CA 1
ATOM 2089 C C . ALA A 1 264 ? -9.716 1.081 20.383 1.00 97.25 264 ALA A C 1
ATOM 2091 O O . ALA A 1 264 ? -10.543 0.174 20.285 1.00 97.25 264 ALA A O 1
ATOM 2092 N N . LEU A 1 265 ? -8.805 1.339 19.441 1.00 98.00 265 LEU A N 1
ATOM 2093 C CA . LEU A 1 265 ? -8.766 0.653 18.152 1.00 98.00 265 LEU A CA 1
ATOM 2094 C C . LEU A 1 265 ? -8.189 -0.758 18.266 1.00 98.00 265 LEU A C 1
ATOM 2096 O O . LEU A 1 265 ? -8.785 -1.686 17.727 1.00 98.00 265 LEU A O 1
ATOM 2100 N N . GLU A 1 266 ? -7.099 -0.942 19.016 1.00 97.50 266 GLU A N 1
ATOM 2101 C CA . GLU A 1 266 ? -6.483 -2.255 19.262 1.00 97.50 266 GLU A CA 1
ATOM 2102 C C . GLU A 1 266 ? -7.510 -3.187 19.920 1.00 97.50 266 GLU A C 1
ATOM 2104 O O . GLU A 1 266 ? -7.815 -4.252 19.390 1.00 97.50 266 GLU A O 1
ATOM 2109 N N . SER A 1 267 ? -8.181 -2.719 20.982 1.00 97.62 267 SER A N 1
ATOM 2110 C CA . SER A 1 267 ? -9.236 -3.491 21.654 1.00 97.62 267 SER A CA 1
ATOM 2111 C C . SER A 1 267 ? -10.425 -3.814 20.747 1.00 97.62 267 SER A C 1
ATOM 2113 O O . SER A 1 267 ? -11.036 -4.872 20.897 1.00 97.62 267 SER A O 1
ATOM 2115 N N . ALA A 1 268 ? -10.794 -2.911 19.833 1.00 97.69 268 ALA A N 1
ATOM 2116 C CA . ALA A 1 268 ? -11.893 -3.138 18.900 1.00 97.69 268 ALA A CA 1
ATOM 2117 C C . ALA A 1 268 ? -11.538 -4.205 17.855 1.00 97.69 268 ALA A C 1
ATOM 2119 O O . ALA A 1 268 ? -12.318 -5.136 17.645 1.00 97.69 268 ALA A O 1
ATOM 2120 N N . PHE A 1 269 ? -10.359 -4.098 17.237 1.00 97.56 269 PHE A N 1
ATOM 2121 C CA . PHE A 1 269 ? -9.881 -5.056 16.242 1.00 97.56 269 PHE A CA 1
ATOM 2122 C C . PHE A 1 269 ? -9.663 -6.446 16.852 1.00 97.56 269 PHE A C 1
ATOM 2124 O O . PHE A 1 269 ? -10.161 -7.431 16.303 1.00 97.56 269 PHE A O 1
ATOM 2131 N N . ASP A 1 270 ? -9.032 -6.523 18.026 1.00 97.38 270 ASP A N 1
ATOM 2132 C CA . ASP A 1 270 ? -8.803 -7.785 18.737 1.00 97.38 270 ASP A CA 1
ATOM 2133 C C . ASP A 1 270 ? -10.127 -8.439 19.160 1.00 97.38 270 ASP A C 1
ATOM 2135 O O . ASP A 1 270 ? -10.308 -9.655 19.042 1.00 97.38 270 ASP A O 1
ATOM 2139 N N . PHE A 1 271 ? -11.096 -7.641 19.628 1.00 97.62 271 PHE A N 1
ATOM 2140 C CA . PHE A 1 271 ? -12.418 -8.157 19.982 1.00 97.62 271 PHE A CA 1
ATOM 2141 C C . PHE A 1 271 ? -13.129 -8.746 18.765 1.00 97.62 271 PHE A C 1
ATOM 2143 O O . PHE A 1 271 ? -13.735 -9.816 18.875 1.00 97.62 271 PHE A O 1
ATOM 2150 N N . ARG A 1 272 ? -13.059 -8.066 17.619 1.00 95.94 272 ARG A N 1
ATOM 2151 C CA . ARG A 1 272 ? -13.685 -8.510 16.374 1.00 95.94 272 ARG A CA 1
ATOM 2152 C C . ARG A 1 272 ? -13.136 -9.859 15.926 1.00 95.94 272 ARG A C 1
ATOM 2154 O O . ARG A 1 272 ? -13.914 -10.778 15.679 1.00 95.94 272 ARG A O 1
ATOM 2161 N N . GLU A 1 273 ? -11.813 -9.995 15.899 1.00 95.06 273 GLU A N 1
ATOM 2162 C CA . GLU A 1 273 ? -11.130 -11.230 15.505 1.00 95.06 273 GLU A CA 1
ATOM 2163 C C . GLU A 1 273 ? -11.448 -12.390 16.461 1.00 95.06 273 GLU A C 1
ATOM 2165 O O . GLU A 1 273 ? -11.772 -13.492 16.024 1.00 95.06 273 GLU A O 1
ATOM 2170 N N . ALA A 1 274 ? -11.471 -12.129 17.771 1.00 96.44 274 ALA A N 1
ATOM 2171 C CA . ALA A 1 274 ? -11.754 -13.153 18.773 1.00 96.44 274 ALA A CA 1
ATOM 2172 C C . ALA A 1 274 ? -13.236 -13.570 18.859 1.00 96.44 274 ALA A C 1
ATOM 2174 O O . ALA A 1 274 ? -13.534 -14.630 19.414 1.00 96.44 274 ALA A O 1
ATOM 2175 N N . ASN A 1 275 ? -14.178 -12.745 18.380 1.00 96.81 275 ASN A N 1
ATOM 2176 C CA . ASN A 1 275 ? -15.610 -12.958 18.617 1.00 96.81 275 ASN A CA 1
ATOM 2177 C C . ASN A 1 275 ? -16.474 -13.053 17.352 1.00 96.81 275 ASN A C 1
ATOM 2179 O O . ASN A 1 275 ? -17.666 -13.305 17.506 1.00 96.81 275 ASN A O 1
ATOM 2183 N N . ALA A 1 276 ? -15.940 -12.921 16.133 1.00 95.19 276 ALA A N 1
ATOM 2184 C CA . ALA A 1 276 ? -16.733 -13.000 14.896 1.00 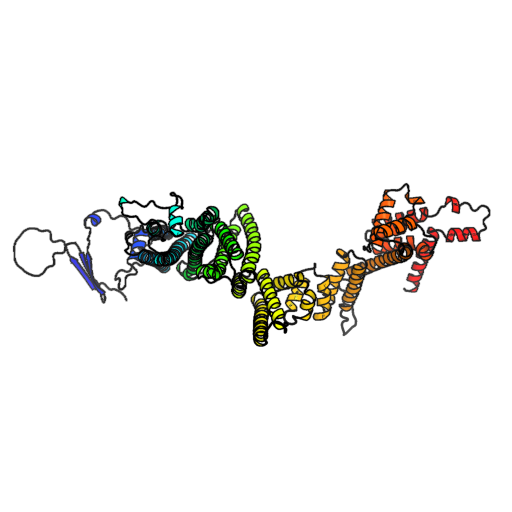95.19 276 ALA A CA 1
ATOM 2185 C C . ALA A 1 276 ? -17.669 -14.230 14.851 1.00 95.19 276 ALA A C 1
ATOM 2187 O O . ALA A 1 276 ? -18.870 -14.104 14.602 1.00 95.19 276 ALA A O 1
ATOM 2188 N N . GLU A 1 277 ? -17.160 -15.407 15.226 1.00 95.25 277 GLU A N 1
ATOM 2189 C CA . GLU A 1 277 ? -17.933 -16.658 15.276 1.00 95.25 277 GLU A CA 1
ATOM 2190 C C . GLU A 1 277 ? -19.110 -16.600 16.272 1.00 95.25 277 GLU A C 1
ATOM 2192 O O . GLU A 1 277 ? -20.158 -17.216 16.070 1.00 95.25 277 GLU A O 1
ATOM 2197 N N . LEU A 1 278 ? -18.983 -15.866 17.383 1.00 95.50 278 LEU A N 1
ATOM 2198 C CA . LEU A 1 278 ? -20.062 -15.731 18.368 1.00 95.50 278 LEU A CA 1
ATOM 2199 C C . LEU A 1 278 ? -21.265 -14.967 17.796 1.00 95.50 278 LEU A C 1
ATOM 2201 O O . LEU A 1 278 ? -22.398 -15.222 18.206 1.00 95.50 278 LEU A O 1
ATOM 2205 N N . TYR A 1 279 ? -21.024 -14.067 16.845 1.00 96.00 279 TYR A N 1
ATOM 2206 C CA . TYR A 1 279 ? -22.051 -13.248 16.204 1.00 96.00 279 TYR A CA 1
ATOM 2207 C C . TYR A 1 279 ? -22.544 -13.840 14.875 1.00 96.00 279 TYR A C 1
ATOM 2209 O O . TYR A 1 279 ? -23.350 -13.205 14.198 1.00 96.00 279 TYR A O 1
ATOM 2217 N N . GLY A 1 280 ? -22.119 -15.058 14.516 1.00 93.44 280 GLY A N 1
ATOM 2218 C CA . GLY A 1 280 ? -22.512 -15.715 13.268 1.00 93.44 280 GLY A CA 1
ATOM 2219 C C . GLY A 1 280 ? -21.822 -15.115 12.041 1.00 93.44 280 GLY A C 1
ATOM 2220 O O . GLY A 1 280 ? -22.463 -14.955 11.002 1.00 93.44 280 GLY A O 1
ATOM 2221 N N . LEU A 1 281 ? -20.571 -14.678 12.190 1.00 94.69 281 LEU A N 1
ATOM 2222 C CA . LEU A 1 281 ? -19.749 -14.080 11.135 1.00 94.69 281 LEU A CA 1
ATOM 2223 C C . LEU A 1 281 ? -18.532 -14.965 10.804 1.00 94.69 281 LEU A C 1
ATOM 2225 O O . LEU A 1 281 ? -17.514 -14.462 10.350 1.00 94.69 281 LEU A O 1
ATOM 2229 N N . GLU A 1 282 ? -18.613 -16.281 11.035 1.00 91.50 282 GLU A N 1
ATOM 2230 C CA . GLU A 1 282 ? -17.514 -17.226 10.769 1.00 91.50 282 GLU A CA 1
ATOM 2231 C C . GLU A 1 282 ? -17.085 -17.330 9.295 1.00 91.50 282 GLU A C 1
ATOM 2233 O O . GLU A 1 282 ? -15.965 -17.749 9.016 1.00 91.50 282 GLU A O 1
ATOM 2238 N N . GLU A 1 283 ? -17.953 -16.953 8.355 1.00 91.44 283 GLU A N 1
ATOM 2239 C CA . GLU A 1 283 ? -17.633 -16.933 6.920 1.00 91.44 283 GLU A CA 1
ATOM 2240 C C . GLU A 1 283 ? -16.877 -15.660 6.498 1.00 91.44 283 GLU A C 1
ATOM 2242 O O . GLU A 1 283 ? -16.320 -15.601 5.400 1.00 91.44 283 GLU A O 1
ATOM 2247 N N . GLU A 1 284 ? -16.844 -14.635 7.353 1.00 93.44 284 GLU A N 1
ATOM 2248 C CA . GLU A 1 284 ? -16.153 -13.379 7.076 1.00 93.44 284 GLU A CA 1
ATOM 2249 C C . GLU A 1 284 ? -14.648 -13.543 7.311 1.00 93.44 284 GLU A C 1
ATOM 2251 O O . GLU A 1 284 ? -14.195 -13.827 8.420 1.00 93.44 284 GLU A O 1
ATOM 2256 N N . VAL A 1 285 ? -13.846 -13.317 6.271 1.00 94.62 285 VAL A N 1
ATOM 2257 C CA . VAL A 1 285 ? -12.386 -13.393 6.385 1.00 94.62 285 VAL A CA 1
ATOM 2258 C C . VAL A 1 285 ? -11.850 -12.060 6.896 1.00 94.62 285 VAL A C 1
ATOM 2260 O O . VAL A 1 285 ? -11.846 -11.059 6.168 1.00 94.62 285 VAL A O 1
ATOM 2263 N N . LEU A 1 286 ? -11.392 -12.066 8.147 1.00 94.44 286 LEU A N 1
ATOM 2264 C CA . LEU A 1 286 ? -10.726 -10.941 8.795 1.00 94.44 286 LEU A CA 1
ATOM 2265 C C . LEU A 1 286 ? -9.204 -11.082 8.686 1.00 94.44 286 LEU A C 1
ATOM 2267 O O . LEU A 1 286 ? -8.652 -12.167 8.844 1.00 94.44 286 LEU A O 1
ATOM 2271 N N . GLU A 1 287 ? -8.530 -9.966 8.456 1.00 93.75 287 GLU A N 1
ATOM 2272 C CA . GLU A 1 287 ? -7.077 -9.844 8.442 1.00 93.75 287 GLU A CA 1
ATOM 2273 C C . GLU A 1 287 ? -6.709 -8.714 9.409 1.00 93.75 287 GLU A C 1
ATOM 2275 O O . GLU A 1 287 ? -7.149 -7.586 9.212 1.00 93.75 287 GLU A O 1
ATOM 2280 N N . HIS A 1 288 ? -5.961 -8.992 10.481 1.00 93.75 288 HIS A N 1
ATOM 2281 C CA . HIS A 1 288 ? -5.612 -8.001 11.522 1.00 93.75 288 HIS A CA 1
ATOM 2282 C C . HIS A 1 288 ? -6.824 -7.268 12.134 1.00 93.75 288 HIS A C 1
ATOM 2284 O O . HIS A 1 288 ? -6.741 -6.081 12.465 1.00 93.75 288 HIS A O 1
ATOM 2290 N N . GLY A 1 289 ? -7.963 -7.956 12.250 1.00 92.81 289 GLY A N 1
ATOM 2291 C CA . GLY A 1 289 ? -9.225 -7.393 12.740 1.00 92.81 289 GLY A CA 1
ATOM 2292 C C . GLY A 1 289 ? -9.991 -6.518 11.737 1.00 92.81 289 GLY A C 1
ATOM 2293 O O . GLY A 1 289 ? -10.986 -5.902 12.114 1.00 92.81 289 GLY A O 1
ATOM 2294 N N . ILE A 1 290 ? -9.592 -6.464 10.461 1.00 95.81 290 ILE A N 1
ATOM 2295 C CA . ILE A 1 290 ? -10.339 -5.768 9.399 1.00 95.81 290 ILE A CA 1
ATOM 2296 C C . ILE A 1 290 ? -10.858 -6.755 8.356 1.00 95.81 290 ILE A C 1
ATOM 2298 O O . ILE A 1 290 ? -10.200 -7.733 8.012 1.00 95.81 290 ILE A O 1
ATOM 2302 N N . LEU A 1 291 ? -12.052 -6.504 7.830 1.00 95.19 291 LEU A N 1
ATOM 2303 C CA . LEU A 1 291 ? -12.653 -7.357 6.811 1.00 95.19 291 LEU A CA 1
ATOM 2304 C C . LEU A 1 291 ? -11.860 -7.274 5.488 1.00 95.19 291 LEU A C 1
ATOM 2306 O O . LEU A 1 291 ? -11.353 -6.220 5.102 1.00 95.19 291 LEU A O 1
ATOM 2310 N N . THR A 1 292 ? -11.680 -8.398 4.794 1.00 93.31 292 THR A N 1
ATOM 2311 C CA . THR A 1 292 ? -10.889 -8.442 3.544 1.00 93.31 292 THR A CA 1
ATOM 2312 C C . THR A 1 292 ? -11.682 -8.025 2.307 1.00 93.31 292 THR A C 1
ATOM 2314 O O . THR A 1 292 ? -11.125 -7.407 1.403 1.00 93.31 292 THR A O 1
ATOM 2317 N N . SER A 1 293 ? -12.979 -8.333 2.259 1.00 89.50 293 SER A N 1
ATOM 2318 C CA . SER A 1 293 ? -13.859 -8.092 1.107 1.00 89.50 293 SER A CA 1
ATOM 2319 C C . SER A 1 293 ? -15.329 -7.991 1.542 1.00 89.50 293 SER A C 1
ATOM 2321 O O . SER A 1 293 ? -15.629 -8.098 2.721 1.00 89.50 293 SER A O 1
ATOM 2323 N N . ASN A 1 294 ? -16.271 -7.781 0.616 1.00 88.81 294 ASN A N 1
ATOM 2324 C CA . ASN A 1 294 ? -17.718 -7.771 0.903 1.00 88.81 294 ASN A CA 1
ATOM 2325 C C . ASN A 1 294 ? -18.206 -6.632 1.823 1.00 88.81 294 ASN A C 1
ATOM 2327 O O . ASN A 1 294 ? -19.048 -6.836 2.694 1.00 88.81 294 ASN A O 1
ATOM 2331 N N . TYR A 1 295 ? -17.740 -5.400 1.615 1.00 92.69 295 TYR A N 1
ATOM 2332 C CA . TYR A 1 295 ? -18.243 -4.227 2.349 1.00 92.69 295 TYR A CA 1
ATOM 2333 C C . TYR A 1 295 ? -19.526 -3.599 1.760 1.00 92.69 295 TYR A C 1
ATOM 2335 O O . TYR A 1 295 ? -20.063 -2.668 2.353 1.00 92.69 295 TYR A O 1
ATOM 2343 N N . GLY A 1 296 ? -20.010 -4.063 0.601 1.00 87.56 296 GLY A N 1
ATOM 2344 C CA . GLY A 1 296 ? -20.982 -3.333 -0.231 1.00 87.56 296 GLY A CA 1
ATOM 2345 C C . GLY A 1 296 ? -22.330 -3.002 0.427 1.00 87.56 296 GLY A C 1
ATOM 2346 O O . GLY A 1 296 ? -22.880 -1.935 0.179 1.00 87.56 296 GLY A O 1
ATOM 2347 N N . ASP A 1 297 ? -22.855 -3.877 1.282 1.00 89.25 297 ASP A N 1
ATOM 2348 C CA . ASP A 1 297 ? -24.110 -3.689 2.026 1.00 89.25 297 ASP A CA 1
ATOM 2349 C C . ASP A 1 297 ? -23.898 -3.190 3.467 1.00 89.25 297 ASP A C 1
ATOM 2351 O O . ASP A 1 297 ? -24.869 -2.897 4.172 1.00 89.25 297 ASP A O 1
ATOM 2355 N N . LEU A 1 298 ? -22.644 -3.067 3.922 1.00 93.56 298 LEU A N 1
ATOM 2356 C CA . LEU A 1 298 ? -22.343 -2.620 5.278 1.00 93.56 298 LEU A CA 1
ATOM 2357 C C . LEU A 1 298 ? -22.388 -1.091 5.388 1.00 93.56 298 LEU A C 1
ATOM 2359 O O . LEU A 1 298 ? -21.796 -0.382 4.566 1.00 93.56 298 LEU A O 1
ATOM 2363 N N . PRO A 1 299 ? -23.023 -0.552 6.446 1.00 92.81 299 PRO A N 1
ATOM 2364 C CA . PRO A 1 299 ? -22.899 0.863 6.755 1.00 92.81 299 PRO A CA 1
ATOM 2365 C C . PRO A 1 299 ? -21.450 1.210 7.125 1.00 92.81 299 PRO A C 1
ATOM 2367 O O . PRO A 1 299 ? -20.638 0.330 7.409 1.00 92.81 299 PRO A O 1
ATOM 2370 N N . GLU A 1 300 ? -21.142 2.506 7.142 1.00 91.94 300 GLU A N 1
ATOM 2371 C CA . GLU A 1 300 ? -19.821 3.002 7.528 1.00 91.94 300 GLU A CA 1
ATOM 2372 C C . GLU A 1 300 ? -19.400 2.444 8.896 1.00 91.94 300 GLU A C 1
ATOM 2374 O O . GLU A 1 300 ? -20.132 2.555 9.887 1.00 91.94 300 GLU A O 1
ATOM 2379 N N . ILE A 1 301 ? -18.218 1.827 8.934 1.00 94.19 301 ILE A N 1
ATOM 2380 C CA . ILE A 1 301 ? -17.683 1.198 10.138 1.00 94.19 301 ILE A CA 1
ATOM 2381 C C . ILE A 1 301 ? -17.091 2.274 11.045 1.00 94.19 301 ILE A C 1
ATOM 2383 O O . ILE A 1 301 ? -16.362 3.166 10.608 1.00 94.19 301 ILE A O 1
ATOM 2387 N N . TRP A 1 302 ? -17.406 2.183 12.334 1.00 95.19 302 TRP A N 1
ATOM 2388 C CA . TRP A 1 302 ? -17.028 3.187 13.325 1.00 95.19 302 TRP A CA 1
ATOM 2389 C C . TRP A 1 302 ? -15.504 3.311 13.530 1.00 95.19 302 TRP A C 1
ATOM 2391 O O . TRP A 1 302 ? -15.028 4.401 13.836 1.00 95.19 302 TRP A O 1
ATOM 2401 N N . THR A 1 303 ? -14.745 2.232 13.303 1.00 96.06 303 THR A N 1
ATOM 2402 C CA . THR A 1 303 ? -13.271 2.188 13.359 1.00 96.06 303 THR A CA 1
ATOM 2403 C C . THR A 1 303 ? -12.588 2.832 12.147 1.00 96.06 303 THR A C 1
ATOM 2405 O O . THR A 1 303 ? -11.390 3.086 12.190 1.00 96.06 303 THR A O 1
ATOM 2408 N N . SER A 1 304 ? -13.330 3.169 11.085 1.00 95.62 304 SER A N 1
ATOM 2409 C CA . SER A 1 304 ? -12.774 3.706 9.836 1.00 95.62 304 SER A CA 1
ATOM 2410 C C . SER A 1 304 ? -13.542 4.920 9.298 1.00 95.62 304 SER A C 1
ATOM 2412 O O . SER A 1 304 ? -13.617 5.131 8.084 1.00 95.62 304 SER A O 1
ATOM 2414 N N . GLN A 1 305 ? -14.158 5.724 10.168 1.00 94.25 305 GLN A N 1
ATOM 2415 C CA . GLN A 1 305 ? -14.832 6.953 9.731 1.00 94.25 305 GLN A CA 1
ATOM 2416 C C . GLN A 1 305 ? -13.838 7.960 9.130 1.00 94.25 305 GLN A C 1
ATOM 2418 O O . GLN A 1 305 ? -12.682 8.035 9.552 1.00 94.25 305 GLN A O 1
ATOM 2423 N N . SER A 1 306 ? -14.279 8.781 8.166 1.00 92.75 306 SER A N 1
ATOM 2424 C CA . SER A 1 306 ? -13.365 9.687 7.434 1.00 92.75 306 SER A CA 1
ATOM 2425 C C . SER A 1 306 ? -12.591 10.632 8.359 1.00 92.75 306 SER A C 1
ATOM 2427 O O . SER A 1 306 ? -11.375 10.775 8.226 1.00 92.75 306 SER A O 1
ATOM 2429 N N . TYR A 1 307 ? -13.273 11.240 9.337 1.00 93.12 307 TYR A N 1
ATOM 2430 C CA . TYR A 1 307 ? -12.637 12.147 10.296 1.00 93.12 307 TYR A CA 1
ATOM 2431 C C . TYR A 1 307 ? -11.632 11.439 11.203 1.00 93.12 307 TYR A C 1
ATOM 2433 O O . TYR A 1 307 ? -10.607 12.030 11.537 1.00 93.12 307 TYR A O 1
ATOM 2441 N N . LEU A 1 308 ? -11.903 10.186 11.578 1.00 95.44 308 LEU A N 1
ATOM 2442 C CA . LEU A 1 308 ? -10.993 9.377 12.383 1.00 95.44 308 LEU A CA 1
ATOM 2443 C C . LEU A 1 308 ? -9.709 9.095 11.603 1.00 95.44 308 LEU A C 1
ATOM 2445 O O . LEU A 1 308 ? -8.628 9.408 12.088 1.00 95.44 308 LEU A O 1
ATOM 2449 N N . VAL A 1 309 ? -9.832 8.597 10.370 1.00 95.94 309 VAL A N 1
ATOM 2450 C CA . VAL A 1 309 ? -8.685 8.296 9.500 1.00 95.94 309 VAL A CA 1
ATOM 2451 C C . VAL A 1 309 ? -7.831 9.544 9.260 1.00 95.94 309 VAL A C 1
ATOM 2453 O O . VAL A 1 309 ? -6.611 9.504 9.400 1.00 95.94 309 VAL A O 1
ATOM 2456 N N . GLU A 1 310 ? -8.450 10.679 8.931 1.00 95.06 310 GLU A N 1
ATOM 2457 C CA . GLU A 1 310 ? -7.716 11.924 8.683 1.00 95.06 310 GLU A CA 1
ATOM 2458 C C . GLU A 1 310 ? -7.026 12.477 9.930 1.00 95.06 310 GLU A C 1
ATOM 2460 O O . GLU A 1 310 ? -5.904 12.978 9.841 1.00 95.06 310 GLU A O 1
ATOM 2465 N N . ASN A 1 311 ? -7.689 12.433 11.085 1.00 95.56 311 ASN A N 1
ATOM 2466 C CA . ASN A 1 311 ? -7.121 12.960 12.321 1.00 95.56 311 ASN A CA 1
ATOM 2467 C C . ASN A 1 311 ? -6.046 12.033 12.891 1.00 95.56 311 ASN A C 1
ATOM 2469 O O . ASN A 1 311 ? -5.040 12.537 13.381 1.00 95.56 311 ASN A O 1
ATOM 2473 N N . LEU A 1 312 ? -6.189 10.714 12.740 1.00 96.12 312 LEU A N 1
ATOM 2474 C CA . LEU A 1 312 ? -5.161 9.747 13.116 1.00 96.12 312 LEU A CA 1
ATOM 2475 C C . LEU A 1 312 ? -3.892 9.923 12.273 1.00 96.12 312 LEU A C 1
ATOM 2477 O O . LEU A 1 312 ? -2.804 10.010 12.834 1.00 96.12 312 LEU A O 1
ATOM 2481 N N . LYS A 1 313 ? -4.016 10.113 10.950 1.00 95.44 313 LYS A N 1
ATOM 2482 C CA . LYS A 1 313 ? -2.869 10.458 10.085 1.00 95.44 313 LYS A CA 1
ATOM 2483 C C . LYS A 1 313 ? -2.153 11.730 10.547 1.00 95.44 313 LYS A C 1
ATOM 2485 O O . LYS A 1 313 ? -0.927 11.775 10.621 1.00 95.44 313 LYS A O 1
ATOM 2490 N N . LYS A 1 314 ? -2.910 12.776 10.897 1.00 95.38 314 LYS A N 1
ATOM 2491 C CA . LYS A 1 314 ? -2.326 14.024 11.417 1.00 95.38 314 LYS A CA 1
ATOM 2492 C C . LYS A 1 314 ? -1.672 13.826 12.787 1.00 95.38 314 LYS A C 1
ATOM 2494 O O . LYS A 1 314 ? -0.647 14.446 13.048 1.00 95.38 314 LYS A O 1
ATOM 2499 N N . GLN A 1 315 ? -2.233 12.970 13.640 1.00 95.69 315 GLN A N 1
ATOM 2500 C CA . GLN A 1 315 ? -1.663 12.631 14.942 1.00 95.69 315 GLN A CA 1
ATOM 2501 C C . GLN A 1 315 ? -0.345 11.857 14.800 1.00 95.69 315 GLN A C 1
ATOM 2503 O O . GLN A 1 315 ? 0.624 12.224 15.460 1.00 95.69 315 GLN A O 1
ATOM 2508 N N . ILE A 1 316 ? -0.267 10.876 13.889 1.00 96.56 316 ILE A N 1
ATOM 2509 C CA . ILE A 1 316 ? 0.976 10.159 13.544 1.00 96.56 316 ILE A CA 1
ATOM 2510 C C . ILE A 1 316 ? 2.041 11.148 13.063 1.00 96.56 316 ILE A C 1
ATOM 2512 O O . ILE A 1 316 ? 3.135 11.204 13.623 1.00 96.56 316 ILE A O 1
ATOM 2516 N N . SER A 1 317 ? 1.698 11.992 12.086 1.00 94.81 317 SER A N 1
ATOM 2517 C CA . SER A 1 317 ? 2.619 12.994 11.537 1.00 94.81 317 SER A CA 1
ATOM 2518 C C . SER A 1 317 ? 3.098 14.005 12.591 1.00 94.81 317 SER A C 1
ATOM 2520 O O . SER A 1 317 ? 4.280 14.366 12.625 1.00 94.81 317 SER A O 1
ATOM 2522 N N . LEU A 1 318 ? 2.212 14.442 13.493 1.00 93.19 318 LEU A N 1
ATOM 2523 C CA . LEU A 1 318 ? 2.578 15.335 14.590 1.00 93.19 318 LEU A CA 1
ATOM 2524 C C . LEU A 1 318 ? 3.511 14.641 15.588 1.00 93.19 318 LEU A C 1
ATOM 2526 O O . LEU A 1 318 ? 4.504 15.245 15.991 1.00 93.19 318 LEU A O 1
ATOM 2530 N N . ALA A 1 319 ? 3.246 13.377 15.932 1.00 94.19 319 ALA A N 1
ATOM 2531 C CA . ALA A 1 319 ? 4.123 12.591 16.794 1.00 94.19 319 ALA A CA 1
ATOM 2532 C C . ALA A 1 319 ? 5.525 12.437 16.195 1.00 94.19 319 ALA A C 1
ATOM 2534 O O . ALA A 1 319 ? 6.509 12.679 16.889 1.00 94.19 319 ALA A O 1
ATOM 2535 N N . GLN A 1 320 ? 5.630 12.144 14.896 1.00 94.31 320 GLN A N 1
ATOM 2536 C CA . GLN A 1 320 ? 6.917 12.082 14.194 1.00 94.31 320 GLN A CA 1
ATOM 2537 C C . GLN A 1 320 ? 7.637 13.422 14.195 1.00 94.31 320 GLN A C 1
ATOM 2539 O O . GLN A 1 320 ? 8.833 13.479 14.457 1.00 94.31 320 GLN A O 1
ATOM 2544 N N . THR A 1 321 ? 6.911 14.511 13.941 1.00 92.25 321 THR A N 1
ATOM 2545 C CA . THR A 1 321 ? 7.482 15.862 13.963 1.00 92.25 321 THR A CA 1
ATOM 2546 C C . THR A 1 321 ? 8.053 16.190 15.342 1.00 92.25 321 THR A C 1
ATOM 2548 O O . THR A 1 321 ? 9.159 16.720 15.443 1.00 92.25 321 THR A O 1
ATOM 2551 N N . PHE A 1 322 ? 7.328 15.841 16.407 1.00 90.62 322 PHE A N 1
ATOM 2552 C CA . PHE A 1 322 ? 7.752 16.099 17.779 1.00 90.62 322 PHE A CA 1
ATOM 2553 C C . PHE A 1 322 ? 8.934 15.215 18.190 1.00 90.62 322 PHE A C 1
ATOM 2555 O O . PHE A 1 322 ? 9.936 15.722 18.688 1.00 90.62 322 PHE A O 1
ATOM 2562 N N . LEU A 1 323 ? 8.869 13.911 17.908 1.00 92.25 323 LEU A N 1
ATOM 2563 C CA . LEU A 1 323 ? 9.980 12.995 18.155 1.00 92.25 323 LEU A CA 1
ATOM 2564 C C . LEU A 1 323 ? 11.218 13.414 17.358 1.00 92.25 323 LEU A C 1
ATOM 2566 O O . LEU A 1 323 ? 12.296 13.494 17.920 1.00 92.25 323 LEU A O 1
ATOM 2570 N N . LYS A 1 324 ? 11.089 13.799 16.088 1.00 92.00 324 LYS A N 1
ATOM 2571 C CA . LYS A 1 324 ? 12.229 14.270 15.289 1.00 92.00 324 LYS A CA 1
ATOM 2572 C C . LYS A 1 324 ? 12.883 15.530 15.860 1.00 92.00 324 LYS A C 1
ATOM 2574 O O . LYS A 1 324 ? 14.096 15.685 15.760 1.00 92.00 324 LYS A O 1
ATOM 2579 N N . ALA A 1 325 ? 12.086 16.446 16.408 1.00 89.38 325 ALA A N 1
ATOM 2580 C CA . ALA A 1 325 ? 12.580 17.717 16.928 1.00 89.38 325 ALA A CA 1
ATOM 2581 C C . ALA A 1 325 ? 13.263 17.587 18.298 1.00 89.38 325 ALA A C 1
ATOM 2583 O O . ALA A 1 325 ? 14.194 18.340 18.577 1.00 89.38 325 ALA A O 1
ATOM 2584 N N . TYR A 1 326 ? 12.799 16.661 19.139 1.00 87.19 326 TYR A N 1
ATOM 2585 C CA . TYR A 1 326 ? 13.172 16.608 20.554 1.00 87.19 326 TYR A CA 1
ATOM 2586 C C . TYR A 1 326 ? 13.756 15.263 21.005 1.00 87.19 326 TYR A C 1
ATOM 2588 O O . TYR A 1 326 ? 14.277 15.182 22.107 1.00 87.19 326 TYR A O 1
ATOM 2596 N N . TRP A 1 327 ? 13.699 14.195 20.204 1.00 86.88 327 TRP A N 1
ATOM 2597 C CA . TRP A 1 327 ? 14.312 12.918 20.571 1.00 86.88 327 TRP A CA 1
ATOM 2598 C C . TRP A 1 327 ? 15.826 12.965 20.356 1.00 86.88 327 TRP A C 1
ATOM 2600 O O . TRP A 1 327 ? 16.325 12.872 19.234 1.00 86.88 327 TRP A O 1
ATOM 2610 N N . ASN A 1 328 ? 16.567 13.045 21.456 1.00 85.31 328 ASN A N 1
ATOM 2611 C CA . ASN A 1 328 ? 18.012 12.898 21.482 1.00 85.31 328 ASN A CA 1
ATOM 2612 C C . ASN A 1 328 ? 18.415 11.875 22.559 1.00 85.31 328 ASN A C 1
ATOM 2614 O O . ASN A 1 328 ? 18.350 12.185 23.750 1.00 85.31 328 ASN A O 1
ATOM 2618 N N . PRO A 1 329 ? 18.892 10.670 22.186 1.00 79.81 329 PRO A N 1
ATOM 2619 C CA . PRO A 1 329 ? 19.289 9.640 23.148 1.00 79.81 329 PRO A CA 1
ATOM 2620 C C . PRO A 1 329 ? 20.344 10.095 24.166 1.00 79.81 329 PRO A C 1
ATOM 2622 O O . PRO A 1 329 ? 20.420 9.523 25.253 1.00 79.81 329 PRO A O 1
ATOM 2625 N N . ALA A 1 330 ? 21.158 11.103 23.836 1.00 81.69 330 ALA A N 1
ATOM 2626 C CA . ALA A 1 330 ? 22.170 11.649 24.738 1.00 81.69 330 ALA A CA 1
ATOM 2627 C C . ALA A 1 330 ? 21.579 12.525 25.860 1.00 81.69 330 ALA A C 1
ATOM 2629 O O . ALA A 1 330 ? 22.254 12.781 26.858 1.00 81.69 330 ALA A O 1
ATOM 2630 N N . GLU A 1 331 ? 20.339 12.995 25.713 1.00 82.19 331 GLU A N 1
ATOM 2631 C CA . GLU A 1 331 ? 19.712 13.942 26.631 1.00 82.19 331 GLU A CA 1
ATOM 2632 C C . GLU A 1 331 ? 18.864 13.227 27.689 1.00 82.19 331 GLU A C 1
ATOM 2634 O O . GLU A 1 331 ? 18.072 12.329 27.406 1.00 82.19 331 GLU A O 1
ATOM 2639 N N . GLN A 1 332 ? 19.015 13.642 28.950 1.00 75.56 332 GLN A N 1
ATOM 2640 C CA . GLN A 1 332 ? 18.414 12.945 30.089 1.00 75.56 332 GLN A CA 1
ATOM 2641 C C . GLN A 1 332 ? 16.877 13.003 30.096 1.00 75.56 332 GLN A C 1
ATOM 2643 O O . GLN A 1 332 ? 16.250 12.064 30.574 1.00 75.56 332 GLN A O 1
ATOM 2648 N N . TYR A 1 333 ? 16.257 14.046 29.535 1.00 72.69 333 TYR A N 1
ATOM 2649 C CA . TYR A 1 333 ? 14.794 14.104 29.417 1.00 72.69 333 TYR A CA 1
ATOM 2650 C C . TYR A 1 333 ? 14.251 13.145 28.345 1.00 72.69 333 TYR A C 1
ATOM 2652 O O . TYR A 1 333 ? 13.106 12.737 28.431 1.00 72.69 333 TYR A O 1
ATOM 2660 N N . CYS A 1 334 ? 15.049 12.714 27.364 1.00 73.12 334 CYS A N 1
ATOM 2661 C CA . CYS A 1 334 ? 14.645 11.634 26.450 1.00 73.12 334 CYS A CA 1
ATOM 2662 C C . CYS A 1 334 ? 14.751 10.259 27.110 1.00 73.12 334 CYS A C 1
ATOM 2664 O O . CYS A 1 334 ? 14.105 9.297 26.699 1.00 73.12 334 CYS A O 1
ATOM 2666 N N . GLN A 1 335 ? 15.577 10.170 28.154 1.00 65.62 335 GLN A N 1
ATOM 2667 C CA . GLN A 1 335 ? 15.639 9.016 29.039 1.00 65.62 335 GLN A CA 1
ATOM 2668 C C . GLN A 1 335 ? 14.498 9.025 30.071 1.00 65.62 335 GLN A C 1
ATOM 2670 O O . GLN A 1 335 ? 14.314 8.003 30.739 1.00 65.62 335 GLN A O 1
ATOM 2675 N N . ASP A 1 336 ? 13.741 10.128 30.177 1.00 68.62 336 ASP A N 1
ATOM 2676 C CA . ASP A 1 336 ? 12.477 10.191 30.911 1.00 68.62 336 ASP A CA 1
ATOM 2677 C C . ASP A 1 336 ? 11.511 9.121 30.384 1.00 68.62 336 ASP A C 1
ATOM 2679 O O . ASP A 1 336 ? 11.539 8.736 29.210 1.00 68.62 336 ASP A O 1
ATOM 2683 N N . GLY A 1 337 ? 10.655 8.618 31.269 1.00 79.25 337 GLY A N 1
ATOM 2684 C CA . GLY A 1 337 ? 9.701 7.566 30.945 1.00 79.25 337 GLY A CA 1
ATOM 2685 C C . GLY A 1 337 ? 8.753 7.969 29.817 1.00 79.25 337 GLY A C 1
ATOM 2686 O O . GLY A 1 337 ? 8.449 7.135 28.972 1.00 79.25 337 GLY A O 1
ATOM 2687 N N . LEU A 1 338 ? 8.335 9.240 29.762 1.00 87.12 338 LEU A N 1
ATOM 2688 C CA . LEU A 1 338 ? 7.321 9.716 28.816 1.00 87.12 338 LEU A CA 1
ATOM 2689 C C . LEU A 1 338 ? 7.805 9.721 27.358 1.00 87.12 338 LEU A C 1
ATOM 2691 O O . LEU A 1 338 ? 7.151 9.152 26.490 1.00 87.12 338 LEU A O 1
ATOM 2695 N N . TRP A 1 339 ? 8.958 10.333 27.078 1.00 88.75 339 TRP A N 1
ATOM 2696 C CA . TRP A 1 339 ? 9.500 10.422 25.716 1.00 88.75 339 TRP A CA 1
ATOM 2697 C C . TRP A 1 339 ? 9.818 9.045 25.141 1.00 88.75 339 TRP A C 1
ATOM 2699 O O . TRP A 1 339 ? 9.471 8.754 23.996 1.00 88.75 339 TRP A O 1
ATOM 2709 N N . ARG A 1 340 ? 10.430 8.178 25.959 1.00 90.19 340 ARG A N 1
ATOM 2710 C CA . ARG A 1 340 ? 10.667 6.782 25.588 1.00 90.19 340 ARG A CA 1
ATOM 2711 C C . ARG A 1 340 ? 9.353 6.048 25.338 1.00 90.19 340 ARG A C 1
ATOM 2713 O O . ARG A 1 340 ? 9.247 5.360 24.334 1.00 90.19 340 ARG A O 1
ATOM 2720 N N . LYS A 1 341 ? 8.346 6.231 26.195 1.00 91.38 341 LYS A N 1
ATOM 2721 C CA . LYS A 1 341 ? 7.032 5.607 26.020 1.00 91.38 341 LYS A CA 1
ATOM 2722 C C . LYS A 1 341 ? 6.385 6.001 24.692 1.00 91.38 341 LYS A C 1
ATOM 2724 O O . LYS A 1 341 ? 5.993 5.118 23.941 1.00 91.38 341 LYS A O 1
ATOM 2729 N N . VAL A 1 342 ? 6.347 7.293 24.357 1.00 93.12 342 VAL A N 1
ATOM 2730 C CA . VAL A 1 342 ? 5.771 7.757 23.081 1.00 93.12 342 VAL A CA 1
ATOM 2731 C C . VAL A 1 342 ? 6.539 7.206 21.882 1.00 93.12 342 VAL A C 1
ATOM 2733 O O . VAL A 1 342 ? 5.926 6.864 20.874 1.00 93.12 342 VAL A O 1
ATOM 2736 N N . LYS A 1 343 ? 7.867 7.098 21.987 1.00 92.94 343 LYS A N 1
ATOM 2737 C CA . LYS A 1 343 ? 8.709 6.478 20.963 1.00 92.94 343 LYS A CA 1
ATOM 2738 C C . LYS A 1 343 ? 8.383 4.988 20.786 1.00 92.94 343 LYS A C 1
ATOM 2740 O O . LYS A 1 343 ? 8.177 4.555 19.657 1.00 92.94 343 LYS A O 1
ATOM 2745 N N . ASP A 1 344 ? 8.316 4.233 21.879 1.00 91.94 344 ASP A N 1
ATOM 2746 C CA . ASP A 1 344 ? 8.085 2.783 21.864 1.00 91.94 344 ASP A CA 1
ATOM 2747 C C . ASP A 1 344 ? 6.641 2.440 21.434 1.00 91.94 344 ASP A C 1
ATOM 2749 O O . ASP A 1 344 ? 6.410 1.455 20.740 1.00 91.94 344 ASP A O 1
ATOM 2753 N N . GLU A 1 345 ? 5.657 3.280 21.770 1.00 94.00 345 GLU A N 1
ATOM 2754 C CA . GLU A 1 345 ? 4.259 3.122 21.339 1.00 94.00 345 GLU A CA 1
ATOM 2755 C C . GLU A 1 345 ? 4.000 3.626 19.908 1.00 94.00 345 GLU A C 1
ATOM 2757 O O . GLU A 1 345 ? 2.923 3.392 19.352 1.00 94.00 345 GLU A O 1
ATOM 2762 N N . HIS A 1 346 ? 4.969 4.300 19.278 1.00 95.81 346 HIS A N 1
ATOM 2763 C CA . HIS A 1 346 ? 4.773 4.897 17.957 1.00 95.81 346 HIS A CA 1
ATOM 2764 C C . HIS A 1 346 ? 4.511 3.851 16.863 1.00 95.81 346 HIS A C 1
ATOM 2766 O O . HIS A 1 346 ? 3.694 4.093 15.976 1.00 95.81 346 HIS A O 1
ATOM 2772 N N . GLU A 1 347 ? 5.142 2.675 16.954 1.00 96.88 347 GLU A N 1
ATOM 2773 C CA . GLU A 1 347 ? 4.870 1.534 16.066 1.00 96.88 347 GLU A CA 1
ATOM 2774 C C . GLU A 1 347 ? 3.380 1.164 16.089 1.00 96.88 347 GLU A C 1
ATOM 2776 O O . GLU A 1 347 ? 2.743 1.062 15.039 1.00 96.88 347 GLU A O 1
ATOM 2781 N N . LYS A 1 348 ? 2.798 1.043 17.289 1.00 97.06 348 LYS A N 1
ATOM 2782 C CA . LYS A 1 348 ? 1.377 0.718 17.466 1.00 97.06 348 LYS A CA 1
ATOM 2783 C C . LYS A 1 348 ? 0.466 1.803 16.909 1.00 97.06 348 LYS A C 1
ATOM 2785 O O . LYS A 1 348 ? -0.579 1.497 16.340 1.00 97.06 348 LYS A O 1
ATOM 2790 N N . LEU A 1 349 ? 0.849 3.072 17.056 1.00 97.69 349 LEU A N 1
ATOM 2791 C CA . LEU A 1 349 ? 0.086 4.180 16.485 1.00 97.69 349 LEU A CA 1
ATOM 2792 C C . LEU A 1 349 ? 0.035 4.090 14.951 1.00 97.69 349 LEU A C 1
ATOM 2794 O O . LEU A 1 349 ? -1.036 4.271 14.369 1.00 97.69 349 LEU A O 1
ATOM 2798 N N . ILE A 1 350 ? 1.168 3.781 14.308 1.00 97.94 350 ILE A N 1
ATOM 2799 C CA . ILE A 1 350 ? 1.245 3.597 12.851 1.00 97.94 350 ILE A CA 1
ATOM 2800 C C . ILE A 1 350 ? 0.422 2.375 12.427 1.00 97.94 350 ILE A C 1
ATOM 2802 O O . ILE A 1 350 ? -0.393 2.487 11.514 1.00 97.94 350 ILE A O 1
ATOM 2806 N N . ASP A 1 351 ? 0.546 1.244 13.125 1.00 97.94 351 ASP A N 1
ATOM 2807 C CA . ASP A 1 351 ? -0.267 0.040 12.897 1.00 97.94 351 ASP A CA 1
ATOM 2808 C C . ASP A 1 351 ? -1.775 0.346 12.931 1.00 97.94 351 ASP A C 1
ATOM 2810 O O . ASP A 1 351 ? -2.509 0.009 11.999 1.00 97.94 351 ASP A O 1
ATOM 2814 N N . MET A 1 352 ? -2.250 1.073 13.949 1.00 97.50 352 MET A N 1
ATOM 2815 C CA . MET A 1 352 ? -3.651 1.510 14.013 1.00 97.50 352 MET A CA 1
ATOM 2816 C C . MET A 1 352 ? -4.031 2.415 12.835 1.00 97.50 352 MET A C 1
ATOM 2818 O O . MET A 1 352 ? -5.112 2.256 12.262 1.00 97.50 352 MET A O 1
ATOM 2822 N N . GLY A 1 353 ? -3.144 3.332 12.435 1.00 96.94 353 GLY A N 1
ATOM 2823 C CA . GLY A 1 353 ? -3.324 4.189 11.262 1.00 96.94 353 GLY A CA 1
ATOM 2824 C C . GLY A 1 353 ? -3.476 3.405 9.958 1.00 96.94 353 GLY A C 1
ATOM 2825 O O . GLY A 1 353 ? -4.384 3.694 9.168 1.00 96.94 353 GLY A O 1
ATOM 2826 N N . ILE A 1 354 ? -2.637 2.385 9.760 1.00 97.38 354 ILE A N 1
ATOM 2827 C CA . ILE A 1 354 ? -2.668 1.486 8.601 1.00 97.38 354 ILE A CA 1
ATOM 2828 C C . ILE A 1 354 ? -3.975 0.700 8.580 1.00 97.38 354 ILE A C 1
ATOM 2830 O O . ILE A 1 354 ? -4.700 0.750 7.584 1.00 97.38 354 ILE A O 1
ATOM 2834 N N . ARG A 1 355 ? -4.329 0.023 9.680 1.00 97.19 355 ARG A N 1
ATOM 2835 C CA . ARG A 1 355 ? -5.559 -0.783 9.765 1.00 97.19 355 ARG A CA 1
ATOM 2836 C C . ARG A 1 355 ? -6.811 0.061 9.508 1.00 97.19 355 ARG A C 1
ATOM 2838 O O . ARG A 1 355 ? -7.619 -0.306 8.656 1.00 97.19 355 ARG A O 1
ATOM 2845 N N . CYS A 1 356 ? -6.935 1.224 10.156 1.00 97.00 356 CYS A N 1
ATOM 2846 C CA . CYS A 1 356 ? -8.080 2.125 9.965 1.00 97.00 356 CYS A CA 1
ATOM 2847 C C . CYS A 1 356 ? -8.171 2.649 8.529 1.00 97.00 356 CYS A C 1
ATOM 2849 O O . CYS A 1 356 ? -9.259 2.719 7.950 1.00 97.00 356 CYS A O 1
ATOM 2851 N N . THR A 1 357 ? -7.033 3.021 7.932 1.00 96.94 357 THR A N 1
ATOM 2852 C CA . THR A 1 357 ? -7.020 3.531 6.558 1.00 96.94 357 THR A CA 1
ATOM 2853 C C . THR A 1 357 ? -7.332 2.427 5.550 1.00 96.94 357 THR A C 1
ATOM 2855 O O . THR A 1 357 ? -8.107 2.669 4.626 1.00 96.94 357 THR A O 1
ATOM 2858 N N . ARG A 1 358 ? -6.794 1.213 5.728 1.00 96.38 358 ARG A N 1
ATOM 2859 C CA . ARG A 1 358 ? -7.087 0.060 4.859 1.00 96.38 358 ARG A CA 1
ATOM 2860 C C . ARG A 1 358 ? -8.548 -0.360 4.957 1.00 96.38 358 ARG A C 1
ATOM 2862 O O . ARG A 1 358 ? -9.171 -0.563 3.920 1.00 96.38 358 ARG A O 1
ATOM 2869 N N . GLU A 1 359 ? -9.123 -0.412 6.160 1.00 96.62 359 GLU A N 1
ATOM 2870 C CA . GLU A 1 359 ? -10.559 -0.667 6.343 1.00 96.62 359 GLU A CA 1
ATOM 2871 C C . GLU A 1 359 ? -11.406 0.375 5.602 1.00 96.62 359 GLU A C 1
ATOM 2873 O O . GLU A 1 359 ? -12.353 0.018 4.898 1.00 96.62 359 GLU A O 1
ATOM 2878 N N . ARG A 1 360 ? -11.013 1.655 5.664 1.00 96.19 360 ARG A N 1
ATOM 2879 C CA . ARG A 1 360 ? -11.688 2.720 4.919 1.00 96.19 360 ARG A CA 1
ATOM 2880 C C . ARG A 1 360 ? -11.576 2.542 3.408 1.00 96.19 360 ARG A C 1
ATOM 2882 O O . ARG A 1 360 ? -12.593 2.642 2.731 1.00 96.19 360 ARG A O 1
ATOM 2889 N N . ILE A 1 361 ? -10.377 2.286 2.883 1.00 96.06 361 ILE A N 1
ATOM 2890 C CA . ILE A 1 361 ? -10.155 2.082 1.441 1.00 96.06 361 ILE A CA 1
ATOM 2891 C C . ILE A 1 361 ? -11.005 0.908 0.944 1.00 96.06 361 ILE A C 1
ATOM 2893 O O . ILE A 1 361 ? -11.710 1.052 -0.052 1.00 96.06 361 ILE A O 1
ATOM 2897 N N . ARG A 1 362 ? -11.005 -0.221 1.667 1.00 95.62 362 ARG A N 1
ATOM 2898 C CA . ARG A 1 362 ? -11.804 -1.407 1.317 1.00 95.62 362 ARG A CA 1
ATOM 2899 C C . ARG A 1 362 ? -13.307 -1.113 1.348 1.00 95.62 362 ARG A C 1
ATOM 2901 O O . ARG A 1 362 ? -14.029 -1.539 0.447 1.00 95.62 362 ARG A O 1
ATOM 2908 N N . TRP A 1 363 ? -13.779 -0.355 2.341 1.00 96.12 363 TRP A N 1
ATOM 2909 C CA . TRP A 1 363 ? -15.178 0.068 2.399 1.00 96.12 363 TRP A CA 1
ATOM 2910 C C . TRP A 1 363 ? -15.544 1.018 1.251 1.00 96.12 363 TRP A C 1
ATOM 2912 O O . TRP A 1 363 ? -16.578 0.810 0.619 1.00 96.12 363 TRP A O 1
ATOM 2922 N N . GLU A 1 364 ? -14.709 2.024 0.956 1.00 95.31 364 GLU A N 1
ATOM 2923 C CA . GLU A 1 364 ? -14.921 3.004 -0.122 1.00 95.31 364 GLU A CA 1
ATOM 2924 C C . GLU A 1 364 ? -14.924 2.339 -1.512 1.00 95.31 364 GLU A C 1
ATOM 2926 O O . GLU A 1 364 ? -15.780 2.658 -2.340 1.00 95.31 364 GLU A O 1
ATOM 2931 N N . ASP A 1 365 ? -14.014 1.394 -1.767 1.00 94.38 365 ASP A N 1
ATOM 2932 C CA . ASP A 1 365 ? -13.917 0.684 -3.051 1.00 94.38 365 ASP A CA 1
ATOM 2933 C C . ASP A 1 365 ? -15.129 -0.232 -3.310 1.00 94.38 365 ASP A C 1
ATOM 2935 O O . ASP A 1 365 ? -15.618 -0.340 -4.439 1.00 94.38 365 ASP A O 1
ATOM 2939 N N . ALA A 1 366 ? -15.697 -0.816 -2.251 1.00 94.00 366 ALA A N 1
ATOM 2940 C CA . ALA A 1 366 ? -16.878 -1.669 -2.350 1.00 94.00 366 ALA A CA 1
ATOM 2941 C C . ALA A 1 366 ? -18.187 -0.909 -2.639 1.00 94.00 366 ALA A C 1
ATOM 2943 O O . ALA A 1 366 ? -19.166 -1.532 -3.055 1.00 94.00 366 ALA A O 1
ATOM 2944 N N . GLN A 1 367 ? -18.237 0.416 -2.445 1.00 92.75 367 GLN A N 1
ATOM 2945 C CA . GLN A 1 367 ? -19.457 1.204 -2.670 1.00 92.75 367 GLN A CA 1
ATOM 2946 C C . GLN A 1 367 ? -19.826 1.269 -4.154 1.00 92.75 367 GLN A C 1
ATOM 2948 O O . GLN A 1 367 ? -18.954 1.295 -5.014 1.00 92.75 367 GLN A O 1
ATOM 2953 N N . GLU A 1 368 ? -21.110 1.363 -4.503 1.00 90.56 368 GLU A N 1
ATOM 2954 C CA . GLU A 1 368 ? -21.537 1.498 -5.912 1.00 90.56 368 GLU A CA 1
ATOM 2955 C C . GLU A 1 368 ? -21.198 2.872 -6.522 1.00 90.56 368 GLU A C 1
ATOM 2957 O O . GLU A 1 368 ? -21.092 3.026 -7.740 1.00 90.56 368 GLU A O 1
ATOM 2962 N N . ASN A 1 369 ? -21.006 3.891 -5.682 1.00 92.88 369 ASN A N 1
ATOM 2963 C CA . ASN A 1 369 ? -20.778 5.264 -6.117 1.00 92.88 369 ASN A CA 1
ATOM 2964 C C . ASN A 1 369 ? -19.353 5.470 -6.669 1.00 92.88 369 ASN A C 1
ATOM 2966 O O . ASN A 1 369 ? -18.366 5.411 -5.934 1.00 92.88 369 ASN A O 1
ATOM 2970 N N . LEU A 1 370 ? -19.256 5.824 -7.956 1.00 92.62 370 LEU A N 1
ATOM 2971 C CA . LEU A 1 370 ? -17.989 6.085 -8.652 1.00 92.62 370 LEU A CA 1
ATOM 2972 C C . LEU A 1 370 ? -17.133 7.185 -8.003 1.00 92.62 370 LEU A C 1
ATOM 2974 O O . LEU A 1 370 ? -15.907 7.083 -8.024 1.00 92.62 370 LEU A O 1
ATOM 2978 N N . ALA A 1 371 ? -17.744 8.222 -7.421 1.00 94.38 371 ALA A N 1
ATOM 2979 C CA . ALA A 1 371 ? -17.003 9.289 -6.746 1.00 94.38 371 ALA A CA 1
ATOM 2980 C C . ALA A 1 371 ? -16.308 8.777 -5.475 1.00 94.38 371 ALA A C 1
ATOM 2982 O O . ALA A 1 371 ? -15.166 9.149 -5.214 1.00 94.38 371 ALA A O 1
ATOM 2983 N N . ILE A 1 372 ? -16.966 7.880 -4.731 1.00 91.75 372 ILE A N 1
ATOM 2984 C CA . ILE A 1 372 ? -16.403 7.253 -3.529 1.00 91.75 372 ILE A CA 1
ATOM 2985 C C . ILE A 1 372 ? -15.263 6.299 -3.919 1.00 91.75 372 ILE A C 1
ATOM 2987 O O . ILE A 1 372 ? -14.184 6.375 -3.340 1.00 91.75 372 ILE A O 1
ATOM 2991 N N . ARG A 1 373 ? -15.424 5.495 -4.981 1.00 92.94 373 ARG A N 1
ATOM 2992 C CA . ARG A 1 373 ? -14.332 4.640 -5.495 1.00 92.94 373 ARG A CA 1
ATOM 2993 C C . ARG A 1 373 ? -13.118 5.437 -5.971 1.00 92.94 373 ARG A C 1
ATOM 2995 O O . ARG A 1 373 ? -11.977 5.022 -5.793 1.00 92.94 373 ARG A O 1
ATOM 3002 N N . HIS A 1 374 ? -13.341 6.597 -6.585 1.00 93.81 374 HIS A N 1
ATOM 3003 C CA . HIS A 1 374 ? -12.242 7.478 -6.971 1.00 93.81 374 HIS A CA 1
ATOM 3004 C C . HIS A 1 374 ? -11.499 8.030 -5.745 1.00 93.81 374 HIS A C 1
ATOM 3006 O O . HIS A 1 374 ? -10.269 8.086 -5.753 1.00 93.81 374 HIS A O 1
ATOM 3012 N N . GLN A 1 375 ? -12.225 8.393 -4.681 1.00 92.69 375 GLN A N 1
ATOM 3013 C CA . GLN A 1 375 ? -11.619 8.770 -3.400 1.00 92.69 375 GLN A CA 1
ATOM 3014 C C . GLN A 1 375 ? -10.808 7.615 -2.796 1.00 92.69 375 GLN A C 1
ATOM 3016 O O . GLN A 1 375 ? -9.701 7.869 -2.326 1.00 92.69 375 GLN A O 1
ATOM 3021 N N . ALA A 1 376 ? -11.282 6.367 -2.904 1.00 94.00 376 ALA A N 1
ATOM 3022 C CA . ALA A 1 376 ? -10.551 5.183 -2.446 1.00 94.00 376 ALA A CA 1
ATOM 3023 C C . ALA A 1 376 ? -9.163 5.079 -3.101 1.00 94.00 376 ALA A C 1
ATOM 3025 O O . ALA A 1 376 ? -8.158 4.981 -2.404 1.00 94.00 376 ALA A O 1
ATOM 3026 N N . ARG A 1 377 ? -9.081 5.212 -4.433 1.00 94.50 377 ARG A N 1
ATOM 3027 C CA . ARG A 1 377 ? -7.808 5.153 -5.186 1.00 94.50 377 ARG A CA 1
ATOM 3028 C C . ARG A 1 377 ? -6.846 6.286 -4.832 1.00 94.50 377 ARG A C 1
ATOM 3030 O O . ARG A 1 377 ? -5.635 6.083 -4.735 1.00 94.50 377 ARG A O 1
ATOM 3037 N N . GLN A 1 378 ? -7.375 7.497 -4.639 1.00 94.12 378 GLN A N 1
ATOM 3038 C CA . GLN A 1 378 ? -6.570 8.631 -4.176 1.00 94.12 378 GLN A CA 1
ATOM 3039 C C . GLN A 1 378 ? -6.030 8.379 -2.767 1.00 94.12 378 GLN A C 1
ATOM 3041 O O . GLN A 1 378 ? -4.854 8.631 -2.498 1.00 94.12 378 GLN A O 1
ATOM 3046 N N . ARG A 1 379 ? -6.878 7.855 -1.877 1.00 94.31 379 ARG A N 1
ATOM 3047 C CA . ARG A 1 379 ? -6.506 7.515 -0.507 1.00 94.31 379 ARG A CA 1
ATOM 3048 C C . ARG A 1 379 ? -5.467 6.398 -0.476 1.00 94.31 379 ARG A C 1
ATOM 3050 O O . ARG A 1 379 ? -4.500 6.542 0.262 1.00 94.31 379 ARG A O 1
ATOM 3057 N N . GLU A 1 380 ? -5.607 5.367 -1.302 1.00 95.25 380 GLU A N 1
ATOM 3058 C CA . GLU A 1 380 ? -4.643 4.269 -1.454 1.00 95.25 380 GLU A CA 1
ATOM 3059 C C . GLU A 1 380 ? -3.272 4.782 -1.900 1.00 95.25 380 GLU A C 1
ATOM 3061 O O . GLU A 1 380 ? -2.269 4.525 -1.239 1.00 95.25 380 GLU A O 1
ATOM 3066 N N . SER A 1 381 ? -3.237 5.629 -2.932 1.00 94.06 381 SER A N 1
ATOM 3067 C CA . SER A 1 381 ? -1.993 6.261 -3.392 1.00 94.06 381 SER A CA 1
ATOM 3068 C C . SER A 1 381 ? -1.345 7.111 -2.290 1.00 94.06 381 SER A C 1
ATOM 3070 O O . SER A 1 381 ? -0.138 7.038 -2.066 1.00 94.06 381 SER A O 1
ATOM 3072 N N . SER A 1 382 ? -2.147 7.902 -1.562 1.00 93.56 382 SER A N 1
ATOM 3073 C CA . SER A 1 382 ? -1.654 8.702 -0.431 1.00 93.56 382 SER A CA 1
ATOM 3074 C C . SER A 1 382 ? -1.150 7.840 0.730 1.00 93.56 382 SER A C 1
ATOM 3076 O O . SER A 1 382 ? -0.227 8.240 1.434 1.00 93.56 382 SER A O 1
ATOM 3078 N N . GLN A 1 383 ? -1.761 6.670 0.935 1.00 94.19 383 GLN A N 1
ATOM 3079 C CA . GLN A 1 383 ? -1.430 5.750 2.013 1.00 94.19 383 GLN A CA 1
ATOM 3080 C C . GLN A 1 383 ? -0.107 5.044 1.738 1.00 94.19 383 GLN A C 1
ATOM 3082 O O . GLN A 1 383 ? 0.727 5.016 2.629 1.00 94.19 383 GLN A O 1
ATOM 3087 N N . MET A 1 384 ? 0.127 4.585 0.507 1.00 93.50 384 MET A N 1
ATOM 3088 C CA . MET A 1 384 ? 1.391 3.956 0.112 1.00 93.50 384 MET A CA 1
ATOM 3089 C C . MET A 1 384 ? 2.600 4.876 0.361 1.00 93.50 384 MET A C 1
ATOM 3091 O O . MET A 1 384 ? 3.635 4.434 0.851 1.00 93.50 384 MET A O 1
ATOM 3095 N N . ILE A 1 385 ? 2.462 6.175 0.064 1.00 94.50 385 ILE A N 1
ATOM 3096 C CA . ILE A 1 385 ? 3.515 7.173 0.322 1.00 94.50 385 ILE A CA 1
ATOM 3097 C C . ILE A 1 385 ? 3.701 7.396 1.830 1.00 94.50 385 ILE A C 1
ATOM 3099 O O . ILE A 1 385 ? 4.835 7.470 2.305 1.00 94.50 385 ILE A O 1
ATOM 3103 N N . ALA A 1 386 ? 2.596 7.518 2.573 1.00 94.19 386 ALA A N 1
ATOM 3104 C CA . ALA A 1 386 ? 2.633 7.727 4.017 1.00 94.19 386 ALA A CA 1
ATOM 3105 C C . ALA A 1 386 ? 3.307 6.542 4.723 1.00 94.19 386 ALA A C 1
ATOM 3107 O O . ALA A 1 386 ? 4.306 6.749 5.402 1.00 94.19 386 ALA A O 1
ATOM 3108 N N . GLU A 1 387 ? 2.847 5.317 4.467 1.00 94.44 387 GLU A N 1
ATOM 3109 C CA . GLU A 1 387 ? 3.389 4.071 5.020 1.00 94.44 387 GLU A CA 1
ATOM 3110 C C . GLU A 1 387 ? 4.892 3.932 4.778 1.00 94.44 387 GLU A C 1
ATOM 3112 O O . GLU A 1 387 ? 5.645 3.657 5.714 1.00 94.44 387 GLU A O 1
ATOM 3117 N N . ASP A 1 388 ? 5.351 4.189 3.549 1.00 94.94 388 ASP A N 1
ATOM 3118 C CA . ASP A 1 388 ? 6.776 4.136 3.235 1.00 94.94 388 ASP A CA 1
ATOM 3119 C C . ASP A 1 388 ? 7.583 5.127 4.083 1.00 94.94 388 ASP A C 1
ATOM 3121 O O . ASP A 1 388 ? 8.600 4.764 4.680 1.00 94.94 388 ASP A O 1
ATOM 3125 N N . SER A 1 389 ? 7.112 6.372 4.178 1.00 95.75 389 SER A N 1
ATOM 3126 C CA . SER A 1 389 ? 7.790 7.418 4.944 1.00 95.75 389 SER A CA 1
ATOM 3127 C C . SER A 1 389 ? 7.757 7.173 6.457 1.00 95.75 389 SER A C 1
ATOM 3129 O O . SER A 1 389 ? 8.775 7.347 7.128 1.00 95.75 389 SER A O 1
ATOM 3131 N N . GLU A 1 390 ? 6.620 6.724 6.990 1.00 96.19 390 GLU A N 1
ATOM 3132 C CA . GLU A 1 390 ? 6.380 6.542 8.420 1.00 96.19 390 GLU A CA 1
ATOM 3133 C C . GLU A 1 390 ? 7.166 5.343 8.966 1.00 96.19 390 GLU A C 1
ATOM 3135 O O . GLU A 1 390 ? 7.804 5.434 10.016 1.00 96.19 390 GLU A O 1
ATOM 3140 N N . ILE A 1 391 ? 7.201 4.235 8.222 1.00 96.81 391 ILE A N 1
ATOM 3141 C CA . ILE A 1 391 ? 7.949 3.040 8.625 1.00 96.81 391 ILE A CA 1
ATOM 3142 C C . ILE A 1 391 ? 9.461 3.260 8.444 1.00 96.81 391 ILE A C 1
ATOM 3144 O O . ILE A 1 391 ? 10.255 2.842 9.290 1.00 96.81 391 ILE A O 1
ATOM 3148 N N . LYS A 1 392 ? 9.900 3.979 7.399 1.00 95.75 392 LYS A N 1
ATOM 3149 C CA . LYS A 1 392 ? 11.317 4.378 7.280 1.00 95.75 392 LYS A CA 1
ATOM 3150 C C . LYS A 1 392 ? 11.752 5.289 8.426 1.00 95.75 392 LYS A C 1
ATOM 3152 O O . LYS A 1 392 ? 12.886 5.149 8.883 1.00 95.75 392 LYS A O 1
ATOM 3157 N N . PHE A 1 393 ? 10.877 6.178 8.898 1.00 95.19 393 PHE A N 1
ATOM 3158 C CA . PHE A 1 393 ? 11.141 7.029 10.059 1.00 95.19 393 PHE A CA 1
ATOM 3159 C C . PHE A 1 393 ? 11.340 6.204 11.342 1.00 95.19 393 PHE A C 1
ATOM 3161 O O . PHE A 1 393 ? 12.301 6.447 12.075 1.00 95.19 393 PHE A O 1
ATOM 3168 N N . LEU A 1 394 ? 10.510 5.175 11.583 1.00 94.94 394 LEU A N 1
ATOM 3169 C CA . LEU A 1 394 ? 10.713 4.226 12.693 1.00 94.94 394 LEU A CA 1
ATOM 3170 C C . LEU A 1 394 ? 12.116 3.596 12.650 1.00 94.94 394 LEU A C 1
ATOM 3172 O O . LEU A 1 394 ? 12.848 3.628 13.641 1.00 94.94 394 LEU A O 1
ATOM 3176 N N . ALA A 1 395 ? 12.507 3.064 11.488 1.00 94.69 395 ALA A N 1
ATOM 3177 C CA . ALA A 1 395 ? 13.787 2.379 11.335 1.00 94.69 395 ALA A CA 1
ATOM 3178 C C . ALA A 1 395 ? 14.987 3.331 11.484 1.00 94.69 395 ALA A C 1
ATOM 3180 O O . ALA A 1 395 ? 15.921 3.039 12.230 1.00 94.69 395 ALA A O 1
ATOM 3181 N N . LYS A 1 396 ? 14.971 4.466 10.773 1.00 91.88 396 LYS A N 1
ATOM 3182 C CA . LYS A 1 396 ? 16.152 5.326 10.586 1.00 91.88 396 LYS A CA 1
ATOM 3183 C C . LYS A 1 396 ? 16.271 6.426 11.635 1.00 91.88 396 LYS A C 1
ATOM 3185 O O . LYS A 1 396 ? 17.351 6.613 12.191 1.00 91.88 396 LYS A O 1
ATOM 3190 N N . ASP A 1 397 ? 15.189 7.153 11.901 1.00 91.19 397 ASP A N 1
ATOM 3191 C CA . ASP A 1 397 ? 15.204 8.309 12.801 1.00 91.19 397 ASP A CA 1
ATOM 3192 C C . ASP A 1 397 ? 15.012 7.879 14.265 1.00 91.19 397 ASP A C 1
ATOM 3194 O O . ASP A 1 397 ? 15.731 8.354 15.146 1.00 91.19 397 ASP A O 1
ATOM 3198 N N . LEU A 1 398 ? 14.097 6.938 14.542 1.00 90.56 398 LEU A N 1
ATOM 3199 C CA . LEU A 1 398 ? 13.870 6.436 15.909 1.00 90.56 398 LEU A CA 1
ATOM 3200 C C . LEU A 1 398 ? 14.787 5.271 16.308 1.00 90.56 398 LEU A C 1
ATOM 3202 O O . LEU A 1 398 ? 14.829 4.913 17.488 1.00 90.56 398 LEU A O 1
ATOM 3206 N N . GLN A 1 399 ? 15.553 4.710 15.369 1.00 90.56 399 GLN A N 1
ATOM 3207 C CA . GLN A 1 399 ? 16.442 3.564 15.605 1.00 90.56 399 GLN A CA 1
ATOM 3208 C C . GLN A 1 399 ? 15.684 2.339 16.151 1.00 90.56 399 GLN A C 1
ATOM 3210 O O . GLN A 1 399 ? 16.153 1.673 17.076 1.00 90.56 399 GLN A O 1
ATOM 3215 N N . LEU A 1 400 ? 14.501 2.068 15.591 1.00 93.88 400 LEU A N 1
ATOM 3216 C CA . LEU A 1 400 ? 13.654 0.903 15.880 1.00 93.88 400 LEU A CA 1
ATOM 3217 C C . LEU A 1 400 ? 13.483 0.036 14.612 1.00 93.88 400 LEU A C 1
ATOM 3219 O O . LEU A 1 400 ? 12.391 -0.035 14.039 1.00 93.88 400 LEU A O 1
ATOM 3223 N N . PRO A 1 401 ? 14.571 -0.559 14.077 1.00 94.56 401 PRO A N 1
ATOM 3224 C CA . PRO A 1 401 ? 14.513 -1.285 12.812 1.00 94.56 401 PRO A CA 1
ATOM 3225 C C . PRO A 1 401 ? 13.759 -2.613 12.922 1.00 94.56 401 PRO A C 1
ATOM 3227 O O . PRO A 1 401 ? 13.123 -3.014 11.955 1.00 94.56 401 PRO A O 1
ATOM 3230 N N . ASP A 1 402 ? 13.803 -3.300 14.067 1.00 95.31 402 ASP A N 1
ATOM 3231 C CA . ASP A 1 402 ? 13.126 -4.592 14.232 1.00 95.31 402 ASP A CA 1
ATOM 3232 C C . ASP A 1 402 ? 11.601 -4.425 14.241 1.00 95.31 402 ASP A C 1
ATOM 3234 O O . ASP A 1 402 ? 10.897 -5.181 13.569 1.00 95.31 402 ASP A O 1
ATOM 3238 N N . GLU A 1 403 ? 11.111 -3.387 14.918 1.00 96.19 403 GLU A N 1
ATOM 3239 C CA . GLU A 1 403 ? 9.710 -2.969 14.943 1.00 96.19 403 GLU A CA 1
ATOM 3240 C C . GLU A 1 403 ? 9.252 -2.529 13.545 1.00 96.19 403 GLU A C 1
ATOM 3242 O O . GLU A 1 403 ? 8.224 -2.985 13.049 1.00 96.19 403 GLU A O 1
ATOM 3247 N N . ALA A 1 404 ? 10.057 -1.721 12.847 1.00 97.19 404 ALA A N 1
ATOM 3248 C CA . ALA A 1 404 ? 9.755 -1.284 11.484 1.00 97.19 404 ALA A CA 1
ATOM 3249 C C . ALA A 1 404 ? 9.686 -2.456 10.485 1.00 97.19 404 ALA A C 1
ATOM 3251 O O . ALA A 1 404 ? 8.777 -2.520 9.655 1.00 97.19 404 ALA A O 1
ATOM 3252 N N . ILE A 1 405 ? 10.620 -3.411 10.578 1.00 96.94 405 ILE A N 1
ATOM 3253 C CA . ILE A 1 405 ? 10.618 -4.635 9.767 1.00 96.94 405 ILE A CA 1
ATOM 3254 C C . ILE A 1 405 ? 9.375 -5.474 10.089 1.00 96.94 405 ILE A C 1
ATOM 3256 O O . ILE A 1 405 ? 8.727 -5.966 9.167 1.00 96.94 405 ILE A O 1
ATOM 3260 N N . ALA A 1 406 ? 9.044 -5.659 11.371 1.00 96.50 406 ALA A N 1
ATOM 3261 C CA . ALA A 1 406 ? 7.874 -6.430 11.785 1.00 96.50 406 ALA A CA 1
ATOM 3262 C C . ALA A 1 406 ? 6.572 -5.801 11.271 1.00 96.50 406 ALA A C 1
ATOM 3264 O O . ALA A 1 406 ? 5.716 -6.515 10.750 1.00 96.50 406 ALA A O 1
ATOM 3265 N N . LEU A 1 407 ? 6.454 -4.474 11.344 1.00 97.06 407 LEU A N 1
ATOM 3266 C CA . LEU A 1 407 ? 5.288 -3.736 10.875 1.00 97.06 407 LEU A CA 1
ATOM 3267 C C . LEU A 1 407 ? 5.133 -3.796 9.347 1.00 97.06 407 LEU A C 1
ATOM 3269 O O . LEU A 1 407 ? 4.041 -4.074 8.848 1.00 97.06 407 LEU A O 1
ATOM 3273 N N . ALA A 1 408 ? 6.226 -3.609 8.599 1.00 97.38 408 ALA A N 1
ATOM 3274 C CA . ALA A 1 408 ? 6.212 -3.732 7.141 1.00 97.38 408 ALA A CA 1
ATOM 3275 C C . ALA A 1 408 ? 5.882 -5.164 6.688 1.00 97.38 408 ALA A C 1
ATOM 3277 O O . ALA A 1 408 ? 5.119 -5.354 5.745 1.00 97.38 408 ALA A O 1
ATOM 3278 N N . GLU A 1 409 ? 6.414 -6.176 7.380 1.00 95.75 409 GLU A N 1
ATOM 3279 C CA . GLU A 1 409 ? 6.122 -7.588 7.116 1.00 95.75 409 GLU A CA 1
ATOM 3280 C C . GLU A 1 409 ? 4.665 -7.946 7.448 1.00 95.75 409 GLU A C 1
ATOM 3282 O O . GLU A 1 409 ? 4.027 -8.683 6.699 1.00 95.75 409 GLU A O 1
ATOM 3287 N N . LYS A 1 410 ? 4.121 -7.412 8.547 1.00 95.25 410 LYS A N 1
ATOM 3288 C CA . LYS A 1 410 ? 2.736 -7.635 8.979 1.00 95.25 410 LYS A CA 1
ATOM 3289 C C . LYS A 1 410 ? 1.721 -7.148 7.949 1.00 95.25 410 LYS A C 1
ATOM 3291 O O . LYS A 1 410 ? 0.723 -7.824 7.714 1.00 95.25 410 LYS A O 1
ATOM 3296 N N . HIS A 1 411 ? 1.971 -5.980 7.365 1.00 95.31 411 HIS A N 1
ATOM 3297 C CA . HIS A 1 411 ? 1.080 -5.346 6.395 1.00 95.31 411 HIS A CA 1
ATOM 3298 C C . HIS A 1 411 ? 1.461 -5.602 4.936 1.00 95.31 411 HIS A C 1
ATOM 3300 O O . HIS A 1 411 ? 0.786 -5.075 4.051 1.00 95.31 411 HIS A O 1
ATOM 3306 N N . GLU A 1 412 ? 2.493 -6.410 4.692 1.00 95.12 412 GLU A N 1
ATOM 3307 C CA . GLU A 1 412 ? 2.991 -6.758 3.357 1.00 95.12 412 GLU A CA 1
ATOM 3308 C C . GLU A 1 412 ? 3.418 -5.526 2.534 1.00 95.12 412 GLU A C 1
ATOM 3310 O O . GLU A 1 412 ? 3.208 -5.439 1.326 1.00 95.12 412 GLU A O 1
ATOM 3315 N N . ILE A 1 413 ? 4.059 -4.554 3.189 1.00 96.12 413 ILE A N 1
ATOM 3316 C CA . ILE A 1 413 ? 4.582 -3.330 2.560 1.00 96.12 413 ILE A CA 1
ATOM 3317 C C . ILE A 1 413 ? 5.996 -3.627 2.036 1.00 96.12 413 ILE A C 1
ATOM 3319 O O . ILE A 1 413 ? 7.015 -3.207 2.593 1.00 96.12 413 ILE A O 1
ATOM 3323 N N . LEU A 1 414 ? 6.055 -4.440 0.979 1.00 95.94 414 LEU A N 1
ATOM 3324 C CA . LEU A 1 414 ? 7.277 -5.132 0.548 1.00 95.94 414 LEU A CA 1
ATOM 3325 C C . LEU A 1 414 ? 8.387 -4.189 0.059 1.00 95.94 414 LEU A C 1
ATOM 3327 O O . LEU A 1 414 ? 9.553 -4.416 0.374 1.00 95.94 414 LEU A O 1
ATOM 3331 N N . ALA A 1 415 ? 8.048 -3.110 -0.653 1.00 94.81 415 ALA A N 1
ATOM 3332 C CA . ALA A 1 415 ? 9.033 -2.131 -1.128 1.00 94.81 415 ALA A CA 1
ATOM 3333 C C . ALA A 1 415 ? 9.753 -1.428 0.036 1.00 94.81 415 ALA A C 1
ATOM 3335 O O . ALA A 1 415 ? 10.980 -1.294 0.051 1.00 94.81 415 ALA A O 1
ATOM 3336 N N . THR A 1 416 ? 8.998 -1.032 1.060 1.00 95.94 416 THR A N 1
ATOM 3337 C CA . THR A 1 416 ? 9.543 -0.415 2.271 1.00 95.94 416 THR A CA 1
ATOM 3338 C C . THR A 1 416 ? 10.343 -1.424 3.091 1.00 95.94 416 THR A C 1
ATOM 3340 O O . THR A 1 416 ? 11.443 -1.102 3.542 1.00 95.94 416 THR A O 1
ATOM 3343 N N . LEU A 1 417 ? 9.852 -2.663 3.216 1.00 96.88 417 LEU A N 1
ATOM 3344 C CA . LEU A 1 417 ? 10.567 -3.760 3.872 1.00 96.88 417 LEU A CA 1
ATOM 3345 C C . LEU A 1 417 ? 11.929 -4.029 3.212 1.00 96.88 417 LEU A C 1
ATOM 3347 O O . LEU A 1 417 ? 12.935 -4.123 3.916 1.00 96.88 417 LEU A O 1
ATOM 3351 N N . ALA A 1 418 ? 11.985 -4.093 1.877 1.00 95.38 418 ALA A N 1
ATOM 3352 C CA . ALA A 1 418 ? 13.232 -4.238 1.127 1.00 95.38 418 ALA A CA 1
ATOM 3353 C C . ALA A 1 418 ? 14.185 -3.072 1.402 1.00 95.38 418 ALA A C 1
ATOM 3355 O O . ALA A 1 418 ? 15.354 -3.288 1.722 1.00 95.38 418 ALA A O 1
ATOM 3356 N N . SER A 1 419 ? 13.674 -1.837 1.365 1.00 94.62 419 SER A N 1
ATOM 3357 C CA . SER A 1 419 ? 14.475 -0.636 1.619 1.00 94.62 419 SER A CA 1
ATOM 3358 C C . SER A 1 419 ? 15.099 -0.626 3.018 1.00 94.62 419 SER A C 1
ATOM 3360 O O . SER A 1 419 ? 16.263 -0.251 3.171 1.00 94.62 419 SER A O 1
ATOM 3362 N N . ILE A 1 420 ? 14.349 -1.054 4.036 1.00 95.44 420 ILE A N 1
ATOM 3363 C CA . ILE A 1 420 ? 14.825 -1.111 5.423 1.00 95.44 420 ILE A CA 1
ATOM 3364 C C . ILE A 1 420 ? 15.830 -2.246 5.608 1.00 95.44 420 ILE A C 1
ATOM 3366 O O . ILE A 1 420 ? 16.888 -2.020 6.190 1.00 95.44 420 ILE A O 1
ATOM 3370 N N . LEU A 1 421 ? 15.545 -3.443 5.084 1.00 94.31 421 LEU A N 1
ATOM 3371 C CA . LEU A 1 421 ? 16.470 -4.574 5.182 1.00 94.31 421 LEU A CA 1
ATOM 3372 C C . LEU A 1 421 ? 17.802 -4.277 4.488 1.00 94.31 421 LEU A C 1
ATOM 3374 O O . LEU A 1 421 ? 18.847 -4.565 5.068 1.00 94.31 421 LEU A O 1
ATOM 3378 N N . ASN A 1 422 ? 17.780 -3.660 3.304 1.00 92.06 422 ASN A N 1
ATOM 3379 C CA . ASN A 1 422 ? 19.006 -3.264 2.613 1.00 92.06 422 ASN A CA 1
ATOM 3380 C C . ASN A 1 422 ? 19.780 -2.188 3.396 1.00 92.06 422 ASN A C 1
ATOM 3382 O O . ASN A 1 422 ? 20.984 -2.307 3.611 1.00 92.06 422 ASN A O 1
ATOM 3386 N N . TYR A 1 423 ? 19.084 -1.165 3.908 1.00 91.75 423 TYR A N 1
ATOM 3387 C CA . TYR A 1 423 ? 19.704 -0.139 4.752 1.00 91.75 423 TYR A CA 1
ATOM 3388 C C . TYR A 1 423 ? 20.407 -0.742 5.979 1.00 91.75 423 TYR A C 1
ATOM 3390 O O . TYR A 1 423 ? 21.563 -0.417 6.252 1.00 91.75 423 TYR A O 1
ATOM 3398 N N . GLU A 1 424 ? 19.740 -1.652 6.690 1.00 93.00 424 GLU A N 1
ATOM 3399 C CA . GLU A 1 424 ? 20.303 -2.336 7.857 1.00 93.00 424 GLU A CA 1
ATOM 3400 C C . GLU A 1 424 ? 21.482 -3.246 7.481 1.00 93.00 424 GLU A C 1
ATOM 3402 O O . GLU A 1 424 ? 22.504 -3.260 8.171 1.00 93.00 424 GLU A O 1
ATOM 3407 N N . LEU A 1 425 ? 21.381 -3.988 6.373 1.00 90.75 425 LEU A N 1
ATOM 3408 C CA . LEU A 1 425 ? 22.472 -4.828 5.876 1.00 90.75 425 LEU A CA 1
ATOM 3409 C C . LEU A 1 425 ? 23.728 -4.002 5.587 1.00 90.75 425 LEU A C 1
ATOM 3411 O O . LEU A 1 425 ? 24.808 -4.393 6.037 1.00 90.75 425 LEU A O 1
ATOM 3415 N N . ASN A 1 426 ? 23.577 -2.850 4.933 1.00 88.44 426 ASN A N 1
ATOM 3416 C CA . ASN A 1 426 ? 24.681 -1.941 4.622 1.00 88.44 426 ASN A CA 1
ATOM 3417 C C . ASN A 1 426 ? 25.299 -1.335 5.889 1.00 88.44 426 ASN A C 1
ATOM 3419 O O . ASN A 1 426 ? 26.516 -1.355 6.065 1.00 88.44 426 ASN A O 1
ATOM 3423 N N . GLN A 1 427 ? 24.476 -0.906 6.847 1.00 88.06 427 GLN A N 1
ATOM 3424 C CA . GLN A 1 427 ? 24.969 -0.383 8.125 1.00 88.06 427 GLN A CA 1
ATOM 3425 C C . GLN A 1 427 ? 25.806 -1.411 8.906 1.00 88.06 427 GLN A C 1
ATOM 3427 O O . GLN A 1 427 ? 26.847 -1.085 9.486 1.00 88.06 427 GLN A O 1
ATOM 3432 N N . TYR A 1 428 ? 25.377 -2.676 8.945 1.00 88.00 428 TYR A N 1
ATOM 3433 C CA . TYR A 1 428 ? 26.115 -3.725 9.656 1.00 88.00 428 TYR A CA 1
ATOM 3434 C C . TYR A 1 428 ? 27.293 -4.300 8.853 1.00 88.00 428 TYR A C 1
ATOM 3436 O O . TYR A 1 428 ? 28.266 -4.767 9.462 1.00 88.00 428 TYR A O 1
ATOM 3444 N N . SER A 1 429 ? 27.258 -4.253 7.517 1.00 85.00 429 SER A N 1
ATOM 3445 C CA . SER A 1 429 ? 28.394 -4.647 6.676 1.00 85.00 429 SER A CA 1
ATOM 3446 C C . SER A 1 429 ? 29.560 -3.663 6.836 1.00 85.00 429 SER A C 1
ATOM 3448 O O . SER A 1 429 ? 30.691 -4.096 7.076 1.00 85.00 429 SER A O 1
ATOM 3450 N N . GLU A 1 430 ? 29.285 -2.354 6.867 1.00 84.81 430 GLU A N 1
ATOM 3451 C CA . GLU A 1 430 ? 30.277 -1.312 7.162 1.00 84.81 430 GLU A CA 1
ATOM 3452 C C . GLU A 1 430 ? 30.931 -1.531 8.533 1.00 84.81 430 GLU A C 1
ATOM 3454 O O . GLU A 1 430 ? 32.159 -1.571 8.651 1.00 84.81 430 GLU A O 1
ATOM 3459 N N . ARG A 1 431 ? 30.126 -1.787 9.575 1.00 84.75 431 ARG A N 1
ATOM 3460 C CA . ARG A 1 431 ? 30.644 -2.064 10.928 1.00 84.75 431 ARG A CA 1
ATOM 3461 C C . ARG A 1 431 ? 31.511 -3.316 10.997 1.00 84.75 431 ARG A C 1
ATOM 3463 O O . ARG A 1 431 ? 32.452 -3.370 11.787 1.00 84.75 431 ARG A O 1
ATOM 3470 N N . THR A 1 432 ? 31.205 -4.321 10.183 1.00 79.50 432 THR A N 1
ATOM 3471 C CA . THR A 1 432 ? 31.985 -5.562 10.105 1.00 79.50 432 THR A CA 1
ATOM 3472 C C . THR A 1 432 ? 33.378 -5.326 9.511 1.00 79.50 432 THR A C 1
ATOM 3474 O O . THR A 1 432 ? 34.350 -5.960 9.951 1.00 79.50 432 THR A O 1
ATOM 3477 N N . ASN A 1 433 ? 33.461 -4.416 8.536 1.00 79.56 433 ASN A N 1
ATOM 3478 C CA . ASN A 1 433 ? 34.656 -4.117 7.750 1.00 79.56 433 ASN A CA 1
ATOM 3479 C C . ASN A 1 433 ? 35.516 -2.981 8.336 1.00 79.56 433 ASN A C 1
ATOM 3481 O O . ASN A 1 433 ? 36.677 -2.852 7.950 1.00 79.56 433 ASN A O 1
ATOM 3485 N N . ASP A 1 434 ? 35.009 -2.195 9.291 1.00 80.25 434 ASP A N 1
ATOM 3486 C CA . ASP A 1 434 ? 35.791 -1.163 9.983 1.00 80.25 434 ASP A CA 1
ATOM 3487 C C . ASP A 1 434 ? 36.625 -1.745 11.143 1.00 80.25 434 ASP A C 1
ATOM 3489 O O . ASP A 1 434 ? 36.164 -1.895 12.277 1.00 80.25 434 ASP A O 1
ATOM 3493 N N . PHE A 1 435 ? 37.892 -2.053 10.854 1.00 75.25 435 PHE A N 1
ATOM 3494 C CA . PHE A 1 435 ? 38.880 -2.529 11.835 1.00 75.25 435 PHE A CA 1
ATOM 3495 C C . PHE A 1 435 ? 39.436 -1.421 12.742 1.00 75.25 435 PHE A C 1
ATOM 3497 O O . PHE A 1 435 ? 40.156 -1.720 13.692 1.00 75.25 435 PHE A O 1
ATOM 3504 N N . THR A 1 436 ? 39.168 -0.150 12.431 1.00 74.69 436 THR A N 1
ATOM 3505 C CA . THR A 1 436 ? 39.796 0.994 13.107 1.00 74.69 436 THR A CA 1
ATOM 3506 C C . THR A 1 436 ? 38.958 1.533 14.257 1.00 74.69 436 THR A C 1
ATOM 3508 O O . THR A 1 436 ? 39.520 1.977 15.258 1.00 74.69 436 THR A O 1
ATOM 3511 N N . ARG A 1 437 ? 37.625 1.485 14.132 1.00 74.56 437 ARG A N 1
ATOM 3512 C CA . ARG A 1 437 ? 36.692 2.022 15.135 1.00 74.56 437 ARG A CA 1
ATOM 3513 C C . ARG A 1 437 ? 36.018 0.959 15.998 1.00 74.56 437 ARG A C 1
ATOM 3515 O O . ARG A 1 437 ? 35.653 1.272 17.127 1.00 74.56 437 ARG A O 1
ATOM 3522 N N . ASN A 1 438 ? 35.869 -0.270 15.503 1.00 78.81 438 ASN A N 1
ATOM 3523 C CA . ASN A 1 438 ? 35.065 -1.298 16.166 1.00 78.81 438 ASN A CA 1
ATOM 3524 C C . ASN A 1 438 ? 35.930 -2.376 16.821 1.00 78.81 438 ASN A C 1
ATOM 3526 O O . ASN A 1 438 ? 36.890 -2.870 16.225 1.00 78.81 438 ASN A O 1
ATOM 3530 N N . SER A 1 439 ? 35.557 -2.785 18.036 1.00 82.56 439 SER A N 1
ATOM 3531 C CA . SER A 1 439 ? 36.225 -3.899 18.710 1.00 82.56 439 SER A CA 1
ATOM 3532 C C . SER A 1 439 ? 35.934 -5.232 18.004 1.00 82.56 439 SER A C 1
ATOM 3534 O O . SER A 1 439 ? 34.961 -5.368 17.257 1.00 82.56 439 SER A O 1
ATOM 3536 N N . ASP A 1 440 ? 36.756 -6.257 18.252 1.00 83.50 440 ASP A N 1
ATOM 3537 C CA . ASP A 1 440 ? 36.504 -7.601 17.709 1.00 83.50 440 ASP A CA 1
ATOM 3538 C C . ASP A 1 440 ? 35.143 -8.164 18.157 1.00 83.50 440 ASP A C 1
ATOM 3540 O O . ASP A 1 440 ? 34.475 -8.853 17.381 1.00 83.50 440 ASP A O 1
ATOM 3544 N N . ALA A 1 441 ? 34.701 -7.826 19.374 1.00 85.38 441 ALA A N 1
ATOM 3545 C CA . ALA A 1 441 ? 33.393 -8.213 19.893 1.00 85.38 441 ALA A CA 1
ATOM 3546 C C . ALA A 1 441 ? 32.250 -7.545 19.108 1.00 85.38 441 ALA A C 1
ATOM 3548 O O . ALA A 1 441 ? 31.329 -8.237 18.667 1.00 85.38 441 ALA A O 1
ATOM 3549 N N . ASP A 1 442 ? 32.349 -6.237 18.849 1.00 84.31 442 ASP A N 1
ATOM 3550 C CA . ASP A 1 442 ? 31.346 -5.485 18.078 1.00 84.31 442 ASP A CA 1
ATOM 3551 C C . ASP A 1 442 ? 31.258 -5.994 16.636 1.00 84.31 442 ASP A C 1
ATOM 3553 O O . ASP A 1 442 ? 30.172 -6.164 16.081 1.00 84.31 442 ASP A O 1
ATOM 3557 N N . ARG A 1 443 ? 32.406 -6.320 16.031 1.00 85.00 443 ARG A N 1
ATOM 3558 C CA . ARG A 1 443 ? 32.472 -6.906 14.686 1.00 85.00 443 ARG A CA 1
ATOM 3559 C C . ARG A 1 443 ? 31.859 -8.302 14.641 1.00 85.00 443 ARG A C 1
ATOM 3561 O O . ARG A 1 443 ? 31.193 -8.648 13.666 1.00 85.00 443 ARG A O 1
ATOM 3568 N N . GLN A 1 444 ? 32.052 -9.120 15.676 1.00 87.44 444 GLN A N 1
ATOM 3569 C CA . GLN A 1 444 ? 31.414 -10.434 15.758 1.00 87.44 444 GLN A CA 1
ATOM 3570 C C . GLN A 1 444 ? 29.894 -10.317 15.929 1.00 87.44 444 GLN A C 1
ATOM 3572 O O 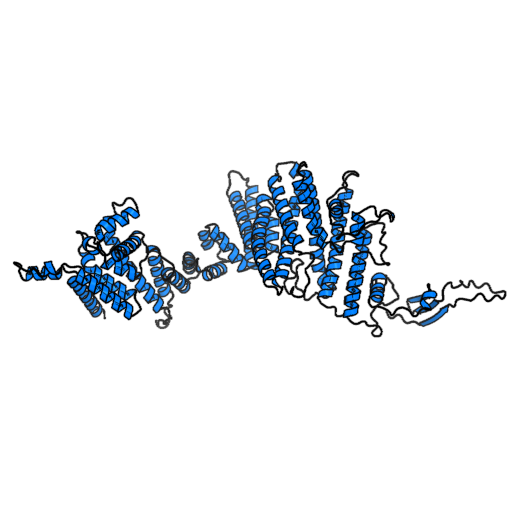. GLN A 1 444 ? 29.153 -11.076 15.298 1.00 87.44 444 GLN A O 1
ATOM 3577 N N . GLN A 1 445 ? 29.426 -9.344 16.715 1.00 88.06 445 GLN A N 1
ATOM 3578 C CA . GLN A 1 445 ? 28.005 -9.035 16.849 1.00 88.06 445 GLN A CA 1
ATOM 3579 C C . GLN A 1 445 ? 27.406 -8.539 15.526 1.00 88.06 445 GLN A C 1
ATOM 3581 O O . GLN A 1 445 ? 26.357 -9.036 15.113 1.00 88.06 445 GLN A O 1
ATOM 3586 N N . ALA A 1 446 ? 28.088 -7.629 14.823 1.00 87.75 446 ALA A N 1
ATOM 3587 C CA . ALA A 1 446 ? 27.664 -7.140 13.512 1.00 87.75 446 ALA A CA 1
ATOM 3588 C C . ALA A 1 446 ? 27.550 -8.288 12.497 1.00 87.75 446 ALA A C 1
ATOM 3590 O O . ALA A 1 446 ? 26.503 -8.452 11.877 1.00 87.75 446 ALA A O 1
ATOM 3591 N N . LYS A 1 447 ? 28.551 -9.179 12.431 1.00 89.31 447 LYS A N 1
ATOM 3592 C CA . LYS A 1 447 ? 28.498 -10.392 11.593 1.00 89.31 447 LYS A CA 1
ATOM 3593 C C . LYS A 1 447 ? 27.311 -11.293 11.923 1.00 89.31 447 LYS A C 1
ATOM 3595 O O . LYS A 1 447 ? 26.699 -11.859 11.016 1.00 89.31 447 LYS A O 1
ATOM 3600 N N . ALA A 1 448 ? 27.004 -11.481 13.207 1.00 90.88 448 ALA A N 1
ATOM 3601 C CA . ALA A 1 448 ? 25.853 -12.279 13.620 1.00 90.88 448 ALA A CA 1
ATOM 3602 C C . ALA A 1 448 ? 24.537 -11.632 13.161 1.00 90.88 448 ALA A C 1
ATOM 3604 O O . ALA A 1 448 ? 23.671 -12.327 12.629 1.00 90.88 448 ALA A O 1
ATOM 3605 N N . ARG A 1 449 ? 24.418 -10.305 13.291 1.00 92.12 449 ARG A N 1
ATOM 3606 C CA . ARG A 1 449 ? 23.251 -9.540 12.840 1.00 92.12 449 ARG A CA 1
ATOM 3607 C C . ARG A 1 449 ? 23.082 -9.576 11.319 1.00 92.12 449 ARG A C 1
ATOM 3609 O O . ARG A 1 449 ? 21.984 -9.881 10.864 1.00 92.12 449 ARG A O 1
ATOM 3616 N N . THR A 1 450 ? 24.146 -9.390 10.535 1.00 90.25 450 THR A N 1
ATOM 3617 C CA . THR A 1 450 ? 24.105 -9.513 9.064 1.00 90.25 450 THR A CA 1
ATOM 3618 C C . THR A 1 450 ? 23.577 -10.881 8.630 1.00 90.25 450 THR A C 1
ATOM 3620 O O . THR A 1 450 ? 22.703 -10.958 7.771 1.00 90.25 450 THR A O 1
ATOM 3623 N N . LYS A 1 451 ? 24.024 -11.971 9.271 1.00 91.19 451 LYS A N 1
ATOM 3624 C CA . LYS A 1 451 ? 23.517 -13.324 8.975 1.00 91.19 451 LYS A CA 1
ATOM 3625 C C . LYS A 1 451 ? 22.024 -13.481 9.272 1.00 91.19 451 LYS A C 1
ATOM 3627 O O . LYS A 1 451 ? 21.330 -14.171 8.529 1.00 91.19 451 LYS A O 1
ATOM 3632 N N . LEU A 1 452 ? 21.529 -12.871 10.351 1.00 93.31 452 LEU A N 1
ATOM 3633 C CA . LEU A 1 452 ? 20.099 -12.886 10.680 1.00 93.31 452 LEU A CA 1
ATOM 3634 C C . LEU A 1 452 ? 19.278 -12.121 9.637 1.00 93.31 452 LEU A C 1
ATOM 3636 O O . LEU A 1 452 ? 18.256 -12.632 9.186 1.00 93.31 452 LEU A O 1
ATOM 3640 N N . LEU A 1 453 ? 19.748 -10.946 9.214 1.00 92.31 453 LEU A N 1
ATOM 3641 C CA . LEU A 1 453 ? 19.090 -10.134 8.188 1.00 92.31 453 LEU A CA 1
ATOM 3642 C C . LEU A 1 453 ? 19.081 -10.837 6.823 1.00 92.31 453 LEU A C 1
ATOM 3644 O O . LEU A 1 453 ? 18.029 -10.933 6.201 1.00 92.31 453 LEU A O 1
ATOM 3648 N N . GLN A 1 454 ? 20.201 -11.433 6.400 1.00 90.38 454 GLN A N 1
ATOM 3649 C CA . GLN A 1 454 ? 20.269 -12.246 5.176 1.00 90.38 454 GLN A CA 1
ATOM 3650 C C . GLN A 1 454 ? 19.310 -13.440 5.226 1.00 90.38 454 GLN A C 1
ATOM 3652 O O . GLN A 1 454 ? 18.633 -13.750 4.246 1.00 90.38 454 GLN A O 1
ATOM 3657 N N . LYS A 1 455 ? 19.211 -14.112 6.381 1.00 91.88 455 LYS A N 1
ATOM 3658 C CA . LYS A 1 455 ? 18.218 -15.172 6.573 1.00 91.88 455 LYS A CA 1
ATOM 3659 C C . LYS A 1 455 ? 16.799 -14.624 6.411 1.00 91.88 455 LYS A C 1
ATOM 3661 O O . LYS A 1 455 ? 15.998 -15.258 5.735 1.00 91.88 455 LYS A O 1
ATOM 3666 N N . LYS A 1 456 ? 16.510 -13.447 6.972 1.00 93.00 456 LYS A N 1
ATOM 3667 C CA . LYS A 1 456 ? 15.196 -12.808 6.865 1.00 93.00 456 LYS A CA 1
ATOM 3668 C C . LYS A 1 456 ? 14.843 -12.435 5.420 1.00 93.00 456 LYS A C 1
ATOM 3670 O O . LYS A 1 456 ? 13.730 -12.729 4.997 1.00 93.00 456 LYS A O 1
ATOM 3675 N N . VAL A 1 457 ? 15.791 -11.908 4.639 1.00 91.94 457 VAL A N 1
ATOM 3676 C CA . VAL A 1 457 ? 15.626 -11.686 3.186 1.00 91.94 457 VAL A CA 1
ATOM 3677 C C . VAL A 1 457 ? 15.257 -12.994 2.478 1.00 91.94 457 VAL A C 1
ATOM 3679 O O . VAL A 1 457 ? 14.275 -13.049 1.741 1.00 91.94 457 VAL A O 1
ATOM 3682 N N . ASN A 1 458 ? 15.980 -14.083 2.758 1.00 89.81 458 ASN A N 1
ATOM 3683 C CA . ASN A 1 458 ? 15.697 -15.395 2.167 1.00 89.81 458 ASN A CA 1
ATOM 3684 C C . ASN A 1 458 ? 14.330 -15.965 2.580 1.00 89.81 458 ASN A C 1
ATOM 3686 O O . ASN A 1 458 ? 13.655 -16.600 1.769 1.00 89.81 458 ASN A O 1
ATOM 3690 N N . ASP A 1 459 ? 13.916 -15.754 3.828 1.00 91.81 459 ASP A N 1
ATOM 3691 C CA . ASP A 1 459 ? 12.604 -16.179 4.312 1.00 91.81 459 ASP A CA 1
ATOM 3692 C C . ASP A 1 459 ? 11.476 -15.359 3.648 1.00 91.81 459 ASP A C 1
ATOM 3694 O O . ASP A 1 459 ? 10.433 -15.928 3.322 1.00 91.81 459 ASP A O 1
ATOM 3698 N N . CYS A 1 460 ? 11.7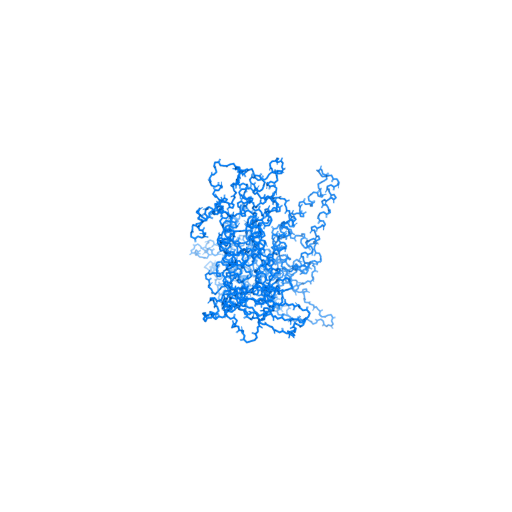06 -14.078 3.321 1.00 93.00 460 CYS A N 1
ATOM 3699 C CA . CYS A 1 460 ? 10.760 -13.256 2.552 1.00 93.00 460 CYS A CA 1
ATOM 3700 C C . CYS A 1 460 ? 10.539 -13.799 1.130 1.00 93.00 460 CYS A C 1
ATOM 3702 O O . CYS A 1 460 ? 9.392 -13.904 0.701 1.00 93.00 460 CYS A O 1
ATOM 3704 N N . PHE A 1 461 ? 11.590 -14.259 0.437 1.00 91.81 461 PHE A N 1
ATOM 3705 C CA . PHE A 1 461 ? 11.440 -14.939 -0.862 1.00 91.81 461 PHE A CA 1
ATOM 3706 C C . PHE A 1 461 ? 10.580 -16.205 -0.775 1.00 91.81 461 PHE A C 1
ATOM 3708 O O . PHE A 1 461 ? 9.838 -16.512 -1.703 1.00 91.81 461 PHE A O 1
ATOM 3715 N N . ARG A 1 462 ? 10.653 -16.951 0.335 1.00 91.12 462 ARG A N 1
ATOM 3716 C CA . ARG A 1 462 ? 9.823 -18.151 0.535 1.00 91.12 462 ARG A CA 1
ATOM 3717 C C . ARG A 1 462 ? 8.376 -17.815 0.874 1.00 91.12 462 ARG A C 1
ATOM 3719 O O . ARG A 1 462 ? 7.486 -18.560 0.480 1.00 91.12 462 ARG A O 1
ATOM 3726 N N . ARG A 1 463 ? 8.155 -16.744 1.639 1.00 93.50 463 ARG A N 1
ATOM 3727 C CA . ARG A 1 463 ? 6.834 -16.359 2.148 1.00 93.50 463 ARG A CA 1
ATOM 3728 C C . ARG A 1 463 ? 6.010 -15.584 1.118 1.00 93.50 463 ARG A C 1
ATOM 3730 O O . ARG A 1 463 ? 4.837 -15.888 0.952 1.00 93.50 463 ARG A O 1
ATOM 3737 N N . PHE A 1 464 ? 6.624 -14.614 0.446 1.00 93.56 464 PHE A N 1
ATOM 3738 C CA . PHE A 1 464 ? 5.947 -13.659 -0.441 1.00 93.56 464 PHE A CA 1
ATOM 3739 C C . PHE A 1 464 ? 6.258 -13.883 -1.931 1.00 93.56 464 PHE A C 1
ATOM 3741 O O . PHE A 1 464 ? 5.620 -13.287 -2.795 1.00 93.56 464 PHE A O 1
ATOM 3748 N N . GLY A 1 465 ? 7.235 -14.735 -2.261 1.00 92.06 465 GLY A N 1
ATOM 3749 C CA . GLY A 1 465 ? 7.516 -15.141 -3.639 1.00 92.06 465 GLY A CA 1
ATOM 3750 C C . GLY A 1 465 ? 7.839 -13.973 -4.576 1.00 92.06 465 GLY A C 1
ATOM 3751 O O . GLY A 1 465 ? 8.734 -13.168 -4.309 1.00 92.06 465 GLY A O 1
ATOM 3752 N N . MET A 1 466 ? 7.111 -13.904 -5.695 1.00 92.06 466 MET A N 1
ATOM 3753 C CA . MET A 1 466 ? 7.386 -12.978 -6.798 1.00 92.06 466 MET A CA 1
ATOM 3754 C C . MET A 1 466 ? 7.119 -11.506 -6.453 1.00 92.06 466 MET A C 1
ATOM 3756 O O . MET A 1 466 ? 7.796 -10.625 -6.990 1.00 92.06 466 MET A O 1
ATOM 3760 N N . ASP A 1 467 ? 6.175 -11.225 -5.554 1.00 93.31 467 ASP A N 1
ATOM 3761 C CA . ASP A 1 467 ? 5.864 -9.849 -5.149 1.00 93.31 467 ASP A CA 1
ATOM 3762 C C . ASP A 1 467 ? 7.027 -9.251 -4.347 1.00 93.31 467 ASP A C 1
ATOM 3764 O O . ASP A 1 467 ? 7.459 -8.125 -4.601 1.00 93.31 467 ASP A O 1
ATOM 3768 N N . TRP A 1 468 ? 7.626 -10.055 -3.460 1.00 94.94 468 TRP A N 1
ATOM 3769 C CA . TRP A 1 468 ? 8.853 -9.679 -2.757 1.00 94.94 468 TRP A CA 1
ATOM 3770 C C . TRP A 1 468 ? 10.039 -9.562 -3.705 1.00 94.94 468 TRP A C 1
ATOM 3772 O O . TRP A 1 468 ? 10.770 -8.579 -3.640 1.00 94.94 468 TRP A O 1
ATOM 3782 N N . ALA A 1 469 ? 10.214 -10.531 -4.607 1.00 92.25 469 ALA A N 1
ATOM 3783 C CA . ALA A 1 469 ? 11.302 -10.496 -5.576 1.00 92.25 469 ALA A CA 1
ATOM 3784 C C . ALA A 1 469 ? 11.256 -9.228 -6.439 1.00 92.25 469 ALA A C 1
ATOM 3786 O O . ALA A 1 469 ? 12.277 -8.576 -6.631 1.00 92.25 469 ALA A O 1
ATOM 3787 N N . SER A 1 470 ? 10.065 -8.841 -6.903 1.00 92.62 470 SER A N 1
ATOM 3788 C CA . SER A 1 470 ? 9.877 -7.621 -7.691 1.00 92.62 470 SER A CA 1
ATOM 3789 C C . SER A 1 470 ? 10.271 -6.376 -6.899 1.00 92.62 470 SER A C 1
ATOM 3791 O O . SER A 1 470 ? 11.050 -5.569 -7.396 1.00 92.62 470 SER A O 1
ATOM 3793 N N . ALA A 1 471 ? 9.793 -6.251 -5.657 1.00 93.25 471 ALA A N 1
ATOM 3794 C CA . ALA A 1 471 ? 10.120 -5.123 -4.788 1.00 93.25 471 ALA A CA 1
ATOM 3795 C C . ALA A 1 471 ? 11.622 -5.052 -4.450 1.00 93.25 471 ALA A C 1
ATOM 3797 O O . ALA A 1 471 ? 12.216 -3.974 -4.453 1.00 93.25 471 ALA A O 1
ATOM 3798 N N . PHE A 1 472 ? 12.243 -6.203 -4.183 1.00 92.00 472 PHE A N 1
ATOM 3799 C CA . PHE A 1 472 ? 13.667 -6.311 -3.885 1.00 92.00 472 PHE A CA 1
ATOM 3800 C C . PHE A 1 472 ? 14.528 -5.937 -5.100 1.00 92.00 472 PHE A C 1
ATOM 3802 O O . PHE A 1 472 ? 15.398 -5.081 -4.990 1.00 92.00 472 PHE A O 1
ATOM 3809 N N . TYR A 1 473 ? 14.256 -6.500 -6.280 1.00 89.81 473 TYR A N 1
ATOM 3810 C CA . TYR A 1 473 ? 15.043 -6.203 -7.481 1.00 89.81 473 TYR A CA 1
ATOM 3811 C C . TYR A 1 473 ? 14.845 -4.774 -7.988 1.00 89.81 473 TYR A C 1
ATOM 3813 O O . TYR A 1 473 ? 15.801 -4.165 -8.459 1.00 89.81 473 TYR A O 1
ATOM 3821 N N . GLU A 1 474 ? 13.644 -4.199 -7.865 1.00 90.69 474 GLU A N 1
ATOM 3822 C CA . GLU A 1 474 ? 13.439 -2.776 -8.157 1.00 90.69 474 GLU A CA 1
ATOM 3823 C C . GLU A 1 474 ? 14.322 -1.881 -7.283 1.00 90.69 474 GLU A C 1
ATOM 3825 O O . GLU A 1 474 ? 14.903 -0.921 -7.790 1.00 90.69 474 GLU A O 1
ATOM 3830 N N . LEU A 1 475 ? 14.455 -2.204 -5.995 1.00 90.62 475 LEU A N 1
ATOM 3831 C CA . LEU A 1 475 ? 15.327 -1.471 -5.083 1.00 90.62 475 LEU A CA 1
ATOM 3832 C C . LEU A 1 475 ? 16.807 -1.615 -5.466 1.00 90.62 475 LEU A C 1
ATOM 3834 O O . LEU A 1 475 ? 17.512 -0.610 -5.528 1.00 90.62 475 LEU A O 1
ATOM 3838 N N . GLU A 1 476 ? 17.275 -2.835 -5.730 1.00 86.25 476 GLU A N 1
ATOM 3839 C CA . GLU A 1 476 ? 18.672 -3.087 -6.115 1.00 86.25 476 GLU A CA 1
ATOM 3840 C C . GLU A 1 476 ? 19.048 -2.348 -7.408 1.00 86.25 476 GLU A C 1
ATOM 3842 O O . GLU A 1 476 ? 20.125 -1.759 -7.508 1.00 86.25 476 GLU A O 1
ATOM 3847 N N . ILE A 1 477 ? 18.123 -2.288 -8.373 1.00 85.94 477 ILE A N 1
ATOM 3848 C CA . ILE A 1 477 ? 18.293 -1.507 -9.605 1.00 85.94 477 ILE A CA 1
ATOM 3849 C C . ILE A 1 477 ? 18.342 -0.003 -9.305 1.00 85.94 477 ILE A C 1
ATOM 3851 O O . ILE A 1 477 ? 19.162 0.707 -9.881 1.00 85.94 477 ILE A O 1
ATOM 3855 N N . GLN A 1 478 ? 17.495 0.503 -8.403 1.00 87.94 478 GLN A N 1
ATOM 3856 C CA . GLN A 1 478 ? 17.509 1.920 -8.012 1.00 87.94 478 GLN A CA 1
ATOM 3857 C C . GLN A 1 478 ? 18.809 2.338 -7.312 1.00 87.94 478 GLN A C 1
ATOM 3859 O O . GLN A 1 478 ? 19.185 3.507 -7.390 1.00 87.94 478 GLN A O 1
ATOM 3864 N N . ILE A 1 479 ? 19.479 1.407 -6.628 1.00 86.56 479 ILE A N 1
ATOM 3865 C CA . ILE A 1 479 ? 20.736 1.641 -5.898 1.00 86.56 479 ILE A CA 1
ATOM 3866 C C . ILE A 1 479 ? 21.971 1.362 -6.783 1.00 86.56 479 ILE A C 1
ATOM 3868 O O . ILE A 1 479 ? 23.100 1.524 -6.335 1.00 86.56 479 ILE A O 1
ATOM 3872 N N . ASP A 1 480 ? 21.764 1.038 -8.066 1.00 80.56 480 ASP A N 1
ATOM 3873 C CA . ASP A 1 480 ? 22.812 0.732 -9.053 1.00 80.56 480 ASP A CA 1
ATOM 3874 C C . ASP A 1 480 ? 23.649 -0.519 -8.703 1.00 80.56 480 ASP A C 1
ATOM 3876 O O . ASP A 1 480 ? 24.772 -0.681 -9.176 1.00 80.56 480 ASP A O 1
ATOM 3880 N N . SER A 1 481 ? 23.090 -1.455 -7.919 1.00 78.44 481 SER A N 1
ATOM 3881 C CA . SER A 1 481 ? 23.754 -2.722 -7.550 1.00 78.44 481 SER A CA 1
ATOM 3882 C C . SER A 1 481 ? 23.454 -3.876 -8.521 1.00 78.44 481 SER A C 1
ATOM 3884 O O . SER A 1 481 ? 23.381 -5.058 -8.177 1.00 78.44 481 SER A O 1
ATOM 3886 N N . MET A 1 482 ? 23.267 -3.546 -9.800 1.00 73.75 482 MET A N 1
ATOM 3887 C CA . MET A 1 482 ? 22.868 -4.523 -10.818 1.00 73.75 482 MET A CA 1
ATOM 3888 C C . MET A 1 482 ? 23.929 -5.617 -11.038 1.00 73.75 482 MET A C 1
ATOM 3890 O O . MET A 1 482 ? 23.581 -6.748 -11.373 1.00 73.75 482 MET A O 1
ATOM 3894 N N . SER A 1 483 ? 25.217 -5.305 -10.853 1.00 70.75 483 SER A N 1
ATOM 3895 C CA . SER A 1 483 ? 26.300 -6.288 -10.984 1.00 70.75 483 SER A CA 1
ATOM 3896 C C . SER A 1 483 ? 26.264 -7.346 -9.886 1.00 70.75 483 SER A C 1
ATOM 3898 O O . SER A 1 483 ? 26.383 -8.530 -10.183 1.00 70.75 483 SER A O 1
ATOM 3900 N N . GLU A 1 484 ? 26.052 -6.934 -8.633 1.00 74.69 484 GLU A N 1
ATOM 3901 C CA . GLU A 1 484 ? 25.960 -7.858 -7.495 1.00 74.69 484 GLU A CA 1
ATOM 3902 C C . GLU A 1 484 ? 24.725 -8.749 -7.645 1.00 74.69 484 GLU A C 1
ATOM 3904 O O . GLU A 1 484 ? 24.779 -9.954 -7.418 1.00 74.69 484 GLU A O 1
ATOM 3909 N N . LEU A 1 485 ? 23.628 -8.187 -8.153 1.00 75.31 485 LEU A N 1
ATOM 3910 C CA . LEU A 1 485 ? 22.388 -8.915 -8.379 1.00 75.31 485 LEU A CA 1
ATOM 3911 C C . LEU A 1 485 ? 22.537 -10.089 -9.370 1.00 75.31 485 LEU A C 1
ATOM 3913 O O . LEU A 1 485 ? 21.887 -11.123 -9.191 1.00 75.31 485 LEU A O 1
ATOM 3917 N N . LEU A 1 486 ? 23.382 -9.950 -10.399 1.00 74.25 486 LEU A N 1
ATOM 3918 C CA . LEU A 1 486 ? 23.649 -11.021 -11.368 1.00 74.25 486 LEU A CA 1
ATOM 3919 C C . LEU A 1 486 ? 24.517 -12.145 -10.775 1.00 74.25 486 LEU A C 1
ATOM 3921 O O . LEU A 1 486 ? 24.314 -13.310 -11.117 1.00 74.25 486 LEU A O 1
ATOM 3925 N N . ASP A 1 487 ? 25.429 -11.821 -9.856 1.00 72.06 487 ASP A N 1
ATOM 3926 C CA . ASP A 1 487 ? 26.435 -12.764 -9.350 1.00 72.06 487 ASP A CA 1
ATOM 3927 C C . ASP A 1 487 ? 26.087 -13.386 -7.975 1.00 72.06 487 ASP A C 1
ATOM 3929 O O . ASP A 1 487 ? 26.476 -14.526 -7.698 1.00 72.06 487 ASP A O 1
ATOM 3933 N N . GLU A 1 488 ? 25.348 -12.691 -7.099 1.00 65.88 488 GLU A N 1
ATOM 3934 C CA . GLU A 1 488 ? 25.268 -13.024 -5.663 1.00 65.88 488 GLU A CA 1
ATOM 3935 C C . GLU A 1 488 ? 24.090 -13.925 -5.238 1.00 65.88 488 GLU A C 1
ATOM 3937 O O . GLU A 1 488 ? 24.112 -14.475 -4.131 1.00 65.88 488 GLU A O 1
ATOM 3942 N N . PHE A 1 489 ? 23.095 -14.181 -6.103 1.00 67.19 489 PHE A N 1
ATOM 3943 C CA . PHE A 1 489 ? 21.866 -14.901 -5.705 1.00 67.19 489 PHE A CA 1
ATOM 3944 C C . PHE A 1 489 ? 21.520 -16.168 -6.518 1.00 67.19 489 PHE A C 1
ATOM 3946 O O . PHE A 1 489 ? 20.419 -16.264 -7.071 1.00 67.19 489 PHE A O 1
ATOM 3953 N N . PRO A 1 490 ? 22.368 -17.222 -6.532 1.00 66.69 490 PRO A N 1
ATOM 3954 C CA . PRO A 1 490 ? 22.131 -18.427 -7.339 1.00 66.69 490 PRO A CA 1
ATOM 3955 C C . PRO A 1 490 ? 20.807 -19.148 -7.042 1.00 66.69 490 PRO A C 1
ATOM 3957 O O . PRO A 1 490 ? 20.195 -19.727 -7.934 1.00 66.69 490 PRO A O 1
ATOM 3960 N N . SER A 1 491 ? 20.350 -19.127 -5.787 1.00 70.19 491 SER A N 1
ATOM 3961 C CA . SER A 1 491 ? 19.128 -19.816 -5.347 1.00 70.19 491 SER A CA 1
ATOM 3962 C C . SER A 1 491 ? 17.832 -19.076 -5.692 1.00 70.19 491 SER A C 1
ATOM 3964 O O . SER A 1 491 ? 16.764 -19.676 -5.613 1.00 70.19 491 SER A O 1
ATOM 3966 N N . GLN A 1 492 ? 17.909 -17.793 -6.054 1.00 78.38 492 GLN A N 1
ATOM 3967 C CA . GLN A 1 492 ? 16.758 -16.936 -6.379 1.00 78.38 492 GLN A CA 1
ATOM 3968 C C . GLN A 1 492 ? 16.742 -16.529 -7.861 1.00 78.38 492 GLN A C 1
ATOM 3970 O O . GLN A 1 492 ? 15.879 -15.767 -8.288 1.00 78.38 492 GLN A O 1
ATOM 3975 N N . MET A 1 493 ? 17.656 -17.086 -8.662 1.00 77.94 493 MET A N 1
ATOM 3976 C CA . MET A 1 493 ? 17.806 -16.825 -10.099 1.00 77.94 493 MET A CA 1
ATOM 3977 C C . MET A 1 493 ? 16.509 -17.003 -10.901 1.00 77.94 493 MET A C 1
ATOM 3979 O O . MET A 1 493 ? 16.307 -16.308 -11.897 1.00 77.94 493 MET A O 1
ATOM 3983 N N . GLU A 1 494 ? 15.621 -17.917 -10.499 1.00 84.94 494 GLU A N 1
ATOM 3984 C CA . GLU A 1 494 ? 14.329 -18.121 -11.170 1.00 84.94 494 GLU A CA 1
ATOM 3985 C C . GLU A 1 494 ? 13.443 -16.871 -11.083 1.00 84.94 494 GLU A C 1
ATOM 3987 O O . GLU A 1 494 ? 12.933 -16.413 -12.107 1.00 84.94 494 GLU A O 1
ATOM 3992 N N . TYR A 1 495 ? 13.350 -16.256 -9.898 1.00 87.19 495 TYR A N 1
ATOM 3993 C CA . TYR A 1 495 ? 12.592 -15.021 -9.695 1.00 87.19 495 TYR A CA 1
ATOM 3994 C C . TYR A 1 495 ? 13.176 -13.860 -10.497 1.00 87.19 495 TYR A C 1
ATOM 3996 O O . TYR A 1 495 ? 12.433 -13.100 -11.118 1.00 87.19 495 TYR A O 1
ATOM 4004 N N . LEU A 1 496 ? 14.507 -13.743 -10.533 1.00 87.00 496 LEU A N 1
ATOM 4005 C CA . LEU A 1 496 ? 15.180 -12.722 -11.332 1.00 87.00 496 LEU A CA 1
ATOM 4006 C C . LEU A 1 496 ? 14.895 -12.893 -12.827 1.00 87.00 496 LEU A C 1
ATOM 4008 O O . LEU A 1 496 ? 14.605 -11.930 -13.536 1.00 87.00 496 LEU A O 1
ATOM 4012 N N . THR A 1 497 ? 14.937 -14.137 -13.304 1.00 87.38 497 THR A N 1
ATOM 4013 C CA . THR A 1 497 ? 14.644 -14.461 -14.702 1.00 87.38 497 THR A CA 1
ATOM 4014 C C . THR A 1 497 ? 13.212 -14.058 -15.056 1.00 87.38 497 THR A C 1
ATOM 4016 O O . THR A 1 497 ? 12.982 -13.408 -16.075 1.00 87.38 497 THR A O 1
ATOM 4019 N N . GLU A 1 498 ? 12.239 -14.390 -14.204 1.00 88.06 498 GLU A N 1
ATOM 4020 C CA . GLU A 1 498 ? 10.844 -13.997 -14.411 1.00 88.06 498 GLU A CA 1
ATOM 4021 C C . GLU A 1 498 ? 10.653 -12.471 -14.366 1.00 88.06 498 GLU A C 1
ATOM 4023 O O . GLU A 1 498 ? 9.933 -11.915 -15.201 1.00 88.06 498 GLU A O 1
ATOM 4028 N N . PHE A 1 499 ? 11.331 -11.784 -13.443 1.00 89.88 499 PHE A N 1
ATOM 4029 C CA . PHE A 1 499 ? 11.273 -10.329 -13.292 1.00 89.88 499 PHE A CA 1
ATOM 4030 C C . PHE A 1 499 ? 11.772 -9.611 -14.550 1.00 89.88 499 PHE A C 1
ATOM 4032 O O . PHE A 1 499 ? 11.057 -8.782 -15.118 1.00 89.88 499 PHE A O 1
ATOM 4039 N N . LEU A 1 500 ? 12.962 -9.982 -15.032 1.00 88.31 500 LEU A N 1
ATOM 4040 C CA . LEU A 1 500 ? 13.573 -9.381 -16.219 1.00 88.31 500 LEU A CA 1
ATOM 4041 C C . LEU A 1 500 ? 12.761 -9.671 -17.489 1.00 88.31 500 LEU A C 1
ATOM 4043 O O . LEU A 1 500 ? 12.612 -8.791 -18.333 1.00 88.31 500 LEU A O 1
ATOM 4047 N N . ARG A 1 501 ? 12.173 -10.870 -17.619 1.00 87.00 501 ARG A N 1
ATOM 4048 C CA . ARG A 1 501 ? 11.325 -11.225 -18.774 1.00 87.00 501 ARG A CA 1
ATOM 4049 C C . ARG A 1 501 ? 10.030 -10.422 -18.842 1.00 87.00 501 ARG A C 1
ATOM 4051 O O . ARG A 1 501 ? 9.573 -10.104 -19.938 1.00 87.00 501 ARG A O 1
ATOM 4058 N N . LYS A 1 502 ? 9.422 -10.098 -17.697 1.00 88.75 502 LYS A N 1
ATOM 4059 C CA . LYS A 1 502 ? 8.184 -9.298 -17.648 1.00 88.75 502 LYS A CA 1
ATOM 4060 C C . LYS A 1 502 ? 8.412 -7.823 -17.991 1.00 88.75 502 LYS A C 1
ATOM 4062 O O . LYS A 1 502 ? 7.452 -7.145 -18.349 1.00 88.75 502 LYS A O 1
ATOM 4067 N N . ARG A 1 503 ? 9.651 -7.332 -17.889 1.00 86.19 503 ARG A N 1
ATOM 4068 C CA . ARG A 1 503 ? 9.988 -5.906 -17.954 1.00 86.19 503 ARG A CA 1
ATOM 4069 C C . ARG A 1 503 ? 10.945 -5.587 -19.098 1.00 86.19 503 ARG A C 1
ATOM 4071 O O . ARG A 1 503 ? 12.165 -5.610 -18.924 1.00 86.19 503 ARG A O 1
ATOM 4078 N N . PRO A 1 504 ? 10.417 -5.263 -20.291 1.00 83.19 504 PRO A N 1
ATOM 4079 C CA . PRO A 1 504 ? 11.247 -5.021 -21.464 1.00 83.19 504 PRO A CA 1
ATOM 4080 C C . PRO A 1 504 ? 12.096 -3.743 -21.355 1.00 83.19 504 PRO A C 1
ATOM 4082 O O . PRO A 1 504 ? 13.010 -3.547 -22.151 1.00 83.19 504 PRO A O 1
ATOM 4085 N N . GLU A 1 505 ? 11.814 -2.848 -20.408 1.00 84.75 505 GLU A N 1
ATOM 4086 C CA . GLU A 1 505 ? 12.689 -1.727 -20.047 1.00 84.75 505 GLU A CA 1
ATOM 4087 C C . GLU A 1 505 ? 14.087 -2.186 -19.604 1.00 84.75 505 GLU A C 1
ATOM 4089 O O . GLU A 1 505 ? 15.069 -1.505 -19.893 1.00 84.75 505 GLU A O 1
ATOM 4094 N N . PHE A 1 506 ? 14.203 -3.378 -19.013 1.00 85.25 506 PHE A N 1
ATOM 4095 C CA . PHE A 1 506 ? 15.475 -3.953 -18.574 1.00 85.25 506 PHE A CA 1
ATOM 4096 C C . PHE A 1 506 ? 16.119 -4.858 -19.628 1.00 85.25 506 PHE A C 1
ATOM 4098 O O . PHE A 1 506 ? 17.031 -5.621 -19.314 1.00 85.25 506 PHE A O 1
ATOM 4105 N N . ALA A 1 507 ? 15.700 -4.764 -20.898 1.00 85.00 507 ALA A N 1
ATOM 4106 C CA . ALA A 1 507 ? 16.215 -5.603 -21.980 1.00 85.00 507 ALA A CA 1
ATOM 4107 C C . ALA A 1 507 ? 17.750 -5.583 -22.080 1.00 85.00 507 ALA A C 1
ATOM 4109 O O . ALA A 1 507 ? 18.338 -6.643 -22.278 1.00 85.00 507 ALA A O 1
ATOM 4110 N N . LYS A 1 508 ? 18.396 -4.419 -21.871 1.00 86.19 508 LYS A N 1
ATOM 4111 C CA . LYS A 1 508 ? 19.867 -4.244 -21.902 1.00 86.19 508 LYS A CA 1
ATOM 4112 C C . LYS A 1 508 ? 20.623 -5.105 -20.890 1.00 86.19 508 LYS A C 1
ATOM 4114 O O . LYS A 1 508 ? 21.791 -5.400 -21.117 1.00 86.19 508 LYS A O 1
ATOM 4119 N N . VAL A 1 509 ? 19.962 -5.513 -19.812 1.00 85.31 509 VAL A N 1
ATOM 4120 C CA . VAL A 1 509 ? 20.533 -6.375 -18.772 1.00 85.31 509 VAL A CA 1
ATOM 4121 C C . VAL A 1 509 ? 19.968 -7.792 -18.865 1.00 85.31 509 VAL A C 1
ATOM 4123 O O . VAL A 1 509 ? 20.696 -8.767 -18.697 1.00 85.31 509 VAL A O 1
ATOM 4126 N N . SER A 1 510 ? 18.689 -7.921 -19.227 1.00 86.56 510 SER A N 1
ATOM 4127 C CA . SER A 1 510 ? 18.002 -9.202 -19.402 1.00 86.56 510 SER A CA 1
ATOM 4128 C C . SER A 1 510 ? 18.740 -10.142 -20.356 1.00 86.56 510 SER A C 1
ATOM 4130 O O . SER A 1 510 ? 18.910 -11.314 -20.032 1.00 86.56 510 SER A O 1
ATOM 4132 N N . TRP A 1 511 ? 19.241 -9.648 -21.496 1.00 88.44 511 TRP A N 1
ATOM 4133 C CA . TRP A 1 511 ? 19.957 -10.510 -22.443 1.00 88.44 511 TRP A CA 1
ATOM 4134 C C . TRP A 1 511 ? 21.271 -11.062 -21.872 1.00 88.44 511 TRP A C 1
ATOM 4136 O O . TRP A 1 511 ? 21.647 -12.181 -22.215 1.00 88.44 511 TRP A O 1
ATOM 4146 N N . ILE A 1 512 ? 21.954 -10.302 -21.004 1.00 87.94 512 ILE A N 1
ATOM 4147 C CA . ILE A 1 512 ? 23.198 -10.730 -20.350 1.00 87.94 512 ILE A CA 1
ATOM 4148 C C . ILE A 1 512 ? 22.874 -11.907 -19.434 1.00 87.94 512 ILE A C 1
ATOM 4150 O O . ILE A 1 512 ? 23.450 -12.978 -19.604 1.00 87.94 512 ILE A O 1
ATOM 4154 N N . HIS A 1 513 ? 21.879 -11.728 -18.561 1.00 85.88 513 HIS A N 1
ATOM 4155 C CA . HIS A 1 513 ? 21.399 -12.749 -17.625 1.00 85.88 513 HIS A CA 1
ATOM 4156 C C . HIS A 1 513 ? 20.976 -14.053 -18.321 1.00 85.88 513 HIS A C 1
ATOM 4158 O O . HIS A 1 513 ? 21.346 -15.153 -17.904 1.00 85.88 513 HIS A O 1
ATOM 4164 N N . GLU A 1 514 ? 20.235 -13.945 -19.428 1.00 85.56 514 GLU A N 1
ATOM 4165 C CA . GLU A 1 514 ? 19.789 -15.105 -20.214 1.00 85.56 514 GLU A CA 1
ATOM 4166 C C . GLU A 1 514 ? 20.960 -15.904 -20.808 1.00 85.56 514 GLU A C 1
ATOM 4168 O O . GLU A 1 514 ? 20.911 -17.137 -20.852 1.00 85.56 514 GLU A O 1
ATOM 4173 N N . ILE A 1 515 ? 22.018 -15.225 -21.265 1.00 85.44 515 ILE A N 1
ATOM 4174 C CA . ILE A 1 515 ? 23.187 -15.881 -21.863 1.00 85.44 515 ILE A CA 1
ATOM 4175 C C . ILE A 1 515 ? 24.105 -16.473 -20.789 1.00 85.44 515 ILE A C 1
ATOM 4177 O O . ILE A 1 515 ? 24.576 -17.596 -20.967 1.00 85.44 515 ILE A O 1
ATOM 4181 N N . THR A 1 516 ? 24.376 -15.747 -19.700 1.00 81.62 516 THR A N 1
ATOM 4182 C CA . THR A 1 516 ? 25.360 -16.162 -18.687 1.00 81.62 516 THR A CA 1
ATOM 4183 C C . THR A 1 516 ? 24.866 -17.306 -17.809 1.00 81.62 516 THR A C 1
ATOM 4185 O O . THR A 1 516 ? 25.648 -18.210 -17.516 1.00 81.62 516 THR A O 1
ATOM 4188 N N . HIS A 1 517 ? 23.586 -17.309 -17.421 1.00 73.00 517 HIS A N 1
ATOM 4189 C CA . HIS A 1 517 ? 23.067 -18.277 -16.445 1.00 73.00 517 HIS A CA 1
ATOM 4190 C C . HIS A 1 517 ? 22.107 -19.309 -17.041 1.00 73.00 517 HIS A C 1
ATOM 4192 O O . HIS A 1 517 ? 22.169 -20.479 -16.669 1.00 73.00 517 HIS A O 1
ATOM 4198 N N . GLN A 1 518 ? 21.227 -18.907 -17.964 1.00 68.56 518 GLN A N 1
ATOM 4199 C CA . GLN A 1 518 ? 20.142 -19.776 -18.451 1.00 68.56 518 GLN A CA 1
ATOM 4200 C C . GLN A 1 518 ? 20.485 -20.534 -19.744 1.00 68.56 518 GLN A C 1
ATOM 4202 O O . GLN A 1 518 ? 19.771 -21.462 -20.122 1.00 68.56 518 GLN A O 1
ATOM 4207 N N . GLY A 1 519 ? 21.535 -20.129 -20.472 1.00 71.00 519 GLY A N 1
ATOM 4208 C CA . GLY A 1 519 ? 21.784 -20.618 -21.836 1.00 71.00 519 GLY A CA 1
ATOM 4209 C C . GLY A 1 519 ? 20.626 -20.306 -22.801 1.00 71.00 519 GLY A C 1
ATOM 4210 O O . GLY A 1 519 ? 20.471 -20.953 -23.839 1.00 71.00 519 GLY A O 1
ATOM 4211 N N . GLY A 1 520 ? 19.790 -19.324 -22.447 1.00 79.38 520 GLY A N 1
ATOM 4212 C CA . GLY A 1 520 ? 18.530 -18.970 -23.092 1.00 79.38 520 GLY A CA 1
ATOM 4213 C C . GLY A 1 520 ? 18.724 -18.106 -24.333 1.00 79.38 520 GLY A C 1
ATOM 4214 O O . GLY A 1 520 ? 18.170 -17.010 -24.420 1.00 79.38 520 GLY A O 1
ATOM 4215 N N . PHE A 1 521 ? 19.491 -18.591 -25.315 1.00 85.31 521 PHE A N 1
ATOM 4216 C CA . PHE A 1 521 ? 19.831 -17.828 -26.525 1.00 85.31 521 PHE A CA 1
ATOM 4217 C C . PHE A 1 521 ? 18.605 -17.292 -27.279 1.00 85.31 521 PHE A C 1
ATOM 4219 O O . PHE A 1 521 ? 18.688 -16.243 -27.913 1.00 85.31 521 PHE A O 1
ATOM 4226 N N . ASP A 1 522 ? 17.460 -17.975 -27.198 1.00 84.25 522 ASP A N 1
ATOM 4227 C CA . ASP A 1 522 ? 16.235 -17.550 -27.880 1.00 84.25 522 ASP A CA 1
ATOM 4228 C C . ASP A 1 522 ? 15.564 -16.323 -27.237 1.00 84.25 522 ASP A C 1
ATOM 4230 O O . ASP A 1 522 ? 15.141 -15.393 -27.934 1.00 84.25 522 ASP A O 1
ATOM 4234 N N . HIS A 1 523 ? 15.529 -16.277 -25.902 1.00 84.88 523 HIS A N 1
ATOM 4235 C CA . HIS A 1 523 ? 14.994 -15.137 -25.154 1.00 84.88 523 HIS A CA 1
ATOM 4236 C C . HIS A 1 523 ? 15.923 -13.929 -25.291 1.00 84.88 523 HIS A C 1
ATOM 4238 O O . HIS A 1 523 ? 15.458 -12.837 -25.623 1.00 84.88 523 HIS A O 1
ATOM 4244 N N . ALA A 1 524 ? 17.239 -14.143 -25.158 1.00 89.06 524 ALA A N 1
ATOM 4245 C CA . ALA A 1 524 ? 18.244 -13.108 -25.395 1.00 89.06 524 ALA A CA 1
ATOM 4246 C C . ALA A 1 524 ? 18.143 -12.530 -26.817 1.00 89.06 524 ALA A C 1
ATOM 4248 O O . ALA A 1 524 ? 18.166 -11.314 -27.000 1.00 89.06 524 ALA A O 1
ATOM 4249 N N . ALA A 1 525 ? 17.967 -13.391 -27.826 1.00 89.25 525 ALA A N 1
ATOM 4250 C CA . ALA A 1 525 ? 17.767 -12.960 -29.203 1.00 89.25 525 ALA A CA 1
ATOM 4251 C C . ALA A 1 525 ? 16.522 -12.087 -29.364 1.00 89.25 525 ALA A C 1
ATOM 4253 O O . ALA A 1 525 ? 16.587 -11.040 -30.002 1.00 89.25 525 ALA A O 1
ATOM 4254 N N . THR A 1 526 ? 15.398 -12.505 -28.784 1.00 88.50 526 THR A N 1
ATOM 4255 C CA . THR A 1 526 ? 14.137 -11.762 -28.872 1.00 88.50 526 THR A CA 1
ATOM 4256 C C . THR A 1 526 ? 14.260 -10.388 -28.207 1.00 88.50 526 THR A C 1
ATOM 4258 O O . THR A 1 526 ? 13.876 -9.390 -28.814 1.00 88.50 526 THR A O 1
ATOM 4261 N N . ALA A 1 527 ? 14.869 -10.312 -27.018 1.00 89.56 527 ALA A N 1
ATOM 4262 C CA . ALA A 1 527 ? 15.094 -9.053 -26.308 1.00 89.56 527 ALA A CA 1
ATOM 4263 C C . ALA A 1 527 ? 16.010 -8.092 -27.089 1.00 89.56 527 ALA A C 1
ATOM 4265 O O . ALA A 1 527 ? 15.665 -6.926 -27.275 1.00 89.56 527 ALA A O 1
ATOM 4266 N N . LEU A 1 528 ? 17.144 -8.583 -27.601 1.00 92.12 528 LEU A N 1
ATOM 4267 C CA . LEU A 1 528 ? 18.112 -7.782 -28.362 1.00 92.12 528 LEU A CA 1
ATOM 4268 C C . LEU A 1 528 ? 17.561 -7.298 -29.707 1.00 92.12 528 LEU A C 1
ATOM 4270 O O . LEU A 1 528 ? 17.818 -6.166 -30.116 1.00 92.12 528 LEU A O 1
ATOM 4274 N N . LEU A 1 529 ? 16.796 -8.144 -30.403 1.00 91.12 529 LEU A N 1
ATOM 4275 C CA . LEU A 1 529 ? 16.166 -7.768 -31.666 1.00 91.12 529 LEU A CA 1
ATOM 4276 C C . LEU A 1 529 ? 15.041 -6.748 -31.446 1.00 91.12 529 LEU A C 1
ATOM 4278 O O . LEU A 1 529 ? 14.949 -5.800 -32.220 1.00 91.12 529 LEU A O 1
ATOM 4282 N N . ASP A 1 530 ? 14.219 -6.890 -30.399 1.00 89.81 530 ASP A N 1
ATOM 4283 C CA . ASP A 1 530 ? 13.190 -5.893 -30.067 1.00 89.81 530 ASP A CA 1
ATOM 4284 C C . ASP A 1 530 ? 13.815 -4.534 -29.721 1.00 89.81 530 ASP A C 1
ATOM 4286 O O . ASP A 1 530 ? 13.405 -3.505 -30.267 1.00 89.81 530 ASP A O 1
ATOM 4290 N N . LEU A 1 531 ? 14.853 -4.545 -28.877 1.00 90.50 531 LEU A N 1
ATOM 4291 C CA . LEU A 1 531 ? 15.587 -3.356 -28.450 1.00 90.50 531 LEU A CA 1
ATOM 4292 C C . LEU A 1 531 ? 16.212 -2.624 -29.648 1.00 90.50 531 LEU A C 1
ATOM 4294 O O . LEU A 1 531 ? 15.878 -1.460 -29.900 1.00 90.50 531 LEU A O 1
ATOM 4298 N N . GLY A 1 532 ? 17.012 -3.335 -30.447 1.00 90.31 532 GLY A N 1
ATOM 4299 C CA . GLY A 1 532 ? 17.713 -2.759 -31.591 1.00 90.31 532 GLY A CA 1
ATOM 4300 C C . GLY A 1 532 ? 16.782 -2.326 -32.730 1.00 90.31 532 GLY A C 1
ATOM 4301 O O . GLY A 1 532 ? 17.059 -1.343 -33.418 1.00 90.31 532 GLY A O 1
ATOM 4302 N N . LEU A 1 533 ? 15.657 -3.016 -32.960 1.00 89.81 533 LEU A N 1
ATOM 4303 C CA . LEU A 1 533 ? 14.731 -2.656 -34.043 1.00 89.81 533 LEU A CA 1
ATOM 4304 C C . LEU A 1 533 ? 13.796 -1.499 -33.675 1.00 89.81 533 LEU A C 1
ATOM 4306 O O . LEU A 1 533 ? 13.473 -0.704 -34.558 1.00 89.81 533 LEU A O 1
ATOM 4310 N N . LYS A 1 534 ? 13.340 -1.407 -32.418 1.00 89.19 534 LYS A N 1
ATOM 4311 C CA . LYS A 1 534 ? 12.245 -0.493 -32.041 1.00 89.19 534 LYS A CA 1
ATOM 4312 C C . LYS A 1 534 ? 12.654 0.671 -31.147 1.00 89.19 534 LYS A C 1
ATOM 4314 O O . LYS A 1 534 ? 11.990 1.702 -31.202 1.00 89.19 534 LYS A O 1
ATOM 4319 N N . ARG A 1 535 ? 13.669 0.511 -30.295 1.00 87.00 535 ARG A N 1
ATOM 4320 C CA . ARG A 1 535 ? 13.933 1.452 -29.191 1.00 87.00 535 ARG A CA 1
ATOM 4321 C C . ARG A 1 535 ? 15.272 2.164 -29.326 1.00 87.00 535 ARG A C 1
ATOM 4323 O O . ARG A 1 535 ? 15.333 3.354 -29.033 1.00 87.00 535 ARG A O 1
ATOM 4330 N N . GLU A 1 536 ? 16.310 1.467 -29.786 1.00 91.00 536 GLU A N 1
ATOM 4331 C CA . GLU A 1 536 ? 17.667 2.013 -29.800 1.00 91.00 536 GLU A CA 1
ATOM 4332 C C . GLU A 1 536 ? 17.881 3.057 -30.909 1.00 91.00 536 GLU A C 1
ATOM 4334 O O . GLU A 1 536 ? 17.523 2.852 -32.080 1.00 91.00 536 GLU A O 1
ATOM 4339 N N . GLN A 1 537 ? 18.468 4.184 -30.503 1.00 90.06 537 GLN A N 1
ATOM 4340 C CA . GLN A 1 537 ? 18.752 5.357 -31.329 1.00 90.06 537 GLN A CA 1
ATOM 4341 C C . GLN A 1 537 ? 20.251 5.565 -31.526 1.00 90.06 537 GLN A C 1
ATOM 4343 O O . GLN A 1 537 ? 20.639 6.129 -32.544 1.00 90.06 537 GLN A O 1
ATOM 4348 N N . ASP A 1 538 ? 21.094 5.120 -30.595 1.00 93.19 538 ASP A N 1
ATOM 4349 C CA . ASP A 1 538 ? 22.543 5.187 -30.756 1.00 93.19 538 ASP A CA 1
ATOM 4350 C C . ASP A 1 538 ? 23.014 4.151 -31.789 1.00 93.19 538 ASP A C 1
ATOM 4352 O O . ASP A 1 538 ? 22.678 2.964 -31.712 1.00 93.19 538 ASP A O 1
ATOM 4356 N N . ILE A 1 539 ? 23.789 4.592 -32.784 1.00 92.88 539 ILE A N 1
ATOM 4357 C CA . ILE A 1 539 ? 24.219 3.739 -33.898 1.00 92.88 539 ILE A CA 1
ATOM 4358 C C . ILE A 1 539 ? 25.076 2.566 -33.418 1.00 92.88 539 ILE A C 1
ATOM 4360 O O . ILE A 1 539 ? 24.928 1.446 -33.919 1.00 92.88 539 ILE A O 1
ATOM 4364 N N . TRP A 1 540 ? 25.958 2.806 -32.445 1.00 92.38 540 TRP A N 1
ATOM 4365 C CA . TRP A 1 540 ? 26.875 1.793 -31.944 1.00 92.38 540 TRP A CA 1
ATOM 4366 C C . TRP A 1 540 ? 26.112 0.728 -31.159 1.00 92.38 540 TRP A C 1
ATOM 4368 O O . TRP A 1 540 ? 26.214 -0.459 -31.479 1.00 92.38 540 TRP A O 1
ATOM 4378 N N . SER A 1 541 ? 25.269 1.152 -30.217 1.00 91.62 541 SER A N 1
ATOM 4379 C CA . SER A 1 541 ? 24.423 0.275 -29.404 1.00 91.62 541 SER A CA 1
ATOM 4380 C C . SER A 1 541 ? 23.511 -0.563 -30.295 1.00 91.62 541 SER A C 1
ATOM 4382 O O . SER A 1 541 ? 23.543 -1.792 -30.229 1.00 91.62 541 SER A O 1
ATOM 4384 N N . LYS A 1 542 ? 22.822 0.066 -31.255 1.00 93.81 542 LYS A N 1
ATOM 4385 C CA . LYS A 1 542 ? 21.944 -0.625 -32.209 1.00 93.81 542 LYS A CA 1
ATOM 4386 C C . LYS A 1 542 ? 22.692 -1.662 -33.044 1.00 93.81 542 LYS A C 1
ATOM 4388 O O . LYS A 1 542 ? 22.197 -2.768 -33.269 1.00 93.81 542 LYS A O 1
ATOM 4393 N N . LYS A 1 543 ? 23.899 -1.333 -33.514 1.00 94.38 543 LYS A N 1
ATOM 4394 C CA . LYS A 1 543 ? 24.751 -2.250 -34.286 1.00 94.38 543 LYS A CA 1
ATOM 4395 C C . LYS A 1 543 ? 25.140 -3.473 -33.465 1.00 94.38 543 LYS A C 1
ATOM 4397 O O . LYS A 1 543 ? 25.080 -4.589 -33.989 1.00 94.38 543 LYS A O 1
ATOM 4402 N N . ILE A 1 544 ? 25.546 -3.273 -32.214 1.00 93.62 544 ILE A N 1
ATOM 4403 C CA . ILE A 1 544 ? 25.926 -4.351 -31.299 1.00 93.62 544 ILE A CA 1
ATOM 4404 C C . ILE A 1 544 ? 24.709 -5.213 -30.966 1.00 93.62 544 ILE A C 1
ATOM 4406 O O . ILE A 1 544 ? 24.758 -6.423 -31.176 1.00 93.62 544 ILE A O 1
ATOM 4410 N N . GLU A 1 545 ? 23.601 -4.603 -30.557 1.00 93.62 545 GLU A N 1
ATOM 4411 C CA . GLU A 1 545 ? 22.369 -5.296 -30.178 1.00 93.62 545 GLU A CA 1
ATOM 4412 C C . GLU A 1 545 ? 21.818 -6.153 -31.320 1.00 93.62 545 GLU A C 1
ATOM 4414 O O . GLU A 1 545 ? 21.571 -7.345 -31.140 1.00 93.62 545 GLU A O 1
ATOM 4419 N N . LEU A 1 546 ? 21.715 -5.603 -32.535 1.00 93.94 546 LEU A N 1
ATOM 4420 C CA . LEU A 1 546 ? 21.258 -6.362 -33.702 1.00 93.94 546 LEU A CA 1
ATOM 4421 C C . LEU A 1 546 ? 22.245 -7.464 -34.111 1.00 93.94 546 LEU A C 1
ATOM 4423 O O . LEU A 1 546 ? 21.823 -8.534 -34.557 1.00 93.94 546 LEU A O 1
ATOM 4427 N N . SER A 1 547 ? 23.554 -7.228 -33.977 1.00 93.81 547 SER A N 1
ATOM 4428 C CA . SER A 1 547 ? 24.575 -8.228 -34.316 1.00 93.81 547 SER A CA 1
ATOM 4429 C C . SER A 1 547 ? 24.560 -9.395 -33.331 1.00 93.81 547 SER A C 1
ATOM 4431 O O . SER A 1 547 ? 24.509 -10.549 -33.761 1.00 93.81 547 SER A O 1
ATOM 4433 N N . ILE A 1 548 ? 24.546 -9.110 -32.025 1.00 92.31 548 ILE A N 1
ATOM 4434 C CA . ILE A 1 548 ? 24.466 -10.129 -30.973 1.00 92.31 548 ILE A CA 1
ATOM 4435 C C . ILE A 1 548 ? 23.107 -10.825 -31.031 1.00 92.31 548 ILE A C 1
ATOM 4437 O O . ILE A 1 548 ? 23.074 -12.048 -31.016 1.00 92.31 548 ILE A O 1
ATOM 4441 N N . GLY A 1 549 ? 21.999 -10.100 -31.202 1.00 91.00 549 GLY A N 1
ATOM 4442 C CA . GLY A 1 549 ? 20.661 -10.684 -31.329 1.00 91.00 549 GLY A CA 1
ATOM 4443 C C . GLY A 1 549 ? 20.551 -11.639 -32.520 1.00 91.00 549 GLY A C 1
ATOM 4444 O O . GLY A 1 549 ? 20.005 -12.738 -32.401 1.00 91.00 549 GLY A O 1
ATOM 4445 N N . LYS A 1 550 ? 21.162 -11.284 -33.659 1.00 90.88 550 LYS A N 1
ATOM 4446 C CA . LYS A 1 550 ? 21.271 -12.177 -34.820 1.00 90.88 550 LYS A CA 1
ATOM 4447 C C . LYS A 1 550 ? 22.102 -13.423 -34.511 1.00 90.88 550 LYS A C 1
ATOM 4449 O O . LYS A 1 550 ? 21.688 -14.519 -34.883 1.00 90.88 550 LYS A O 1
ATOM 4454 N N . LEU A 1 551 ? 23.254 -13.277 -33.856 1.00 90.06 551 LEU A N 1
ATOM 4455 C CA . LEU A 1 551 ? 24.096 -14.412 -33.462 1.00 90.06 551 LEU A CA 1
ATOM 4456 C C . LEU A 1 551 ? 23.388 -15.319 -32.448 1.00 90.06 551 LEU A C 1
ATOM 4458 O O . LEU A 1 551 ? 23.381 -16.530 -32.638 1.00 90.06 551 LEU A O 1
ATOM 4462 N N . ALA A 1 552 ? 22.728 -14.747 -31.443 1.00 89.12 552 ALA A N 1
ATOM 4463 C CA . ALA A 1 552 ? 21.953 -15.464 -30.438 1.00 89.12 552 ALA A CA 1
ATOM 4464 C C . ALA A 1 552 ? 20.800 -16.248 -31.081 1.00 89.12 552 ALA A C 1
ATOM 4466 O O . ALA A 1 552 ? 20.653 -17.437 -30.819 1.00 89.12 552 ALA A O 1
ATOM 4467 N N . ARG A 1 553 ? 20.057 -15.648 -32.024 1.00 86.88 553 ARG A N 1
ATOM 4468 C CA . ARG A 1 553 ? 18.993 -16.355 -32.761 1.00 86.88 553 ARG A CA 1
ATOM 4469 C C . ARG A 1 553 ? 19.540 -17.466 -33.655 1.00 86.88 553 ARG A C 1
ATOM 4471 O O . ARG A 1 553 ? 18.852 -18.443 -33.929 1.00 86.88 553 ARG A O 1
ATOM 4478 N N . LEU A 1 554 ? 20.751 -17.307 -34.185 1.00 84.62 554 LEU A N 1
ATOM 4479 C CA . LEU A 1 554 ? 21.406 -18.362 -34.958 1.00 84.62 554 LEU A CA 1
ATOM 4480 C C . LEU A 1 554 ? 21.910 -19.491 -34.054 1.00 84.62 554 LEU A C 1
ATOM 4482 O O . LEU A 1 554 ? 21.825 -20.645 -34.459 1.00 84.62 554 LEU A O 1
ATOM 4486 N N . ALA A 1 555 ? 22.384 -19.165 -32.852 1.00 83.19 555 ALA A N 1
ATOM 4487 C CA . ALA A 1 555 ? 22.824 -20.125 -31.846 1.00 83.19 555 ALA A CA 1
ATOM 4488 C C . ALA A 1 555 ? 21.652 -20.880 -31.194 1.00 83.19 555 ALA A C 1
ATOM 4490 O O . ALA A 1 555 ? 21.793 -22.060 -30.886 1.00 83.19 555 ALA A O 1
ATOM 4491 N N . SER A 1 556 ? 20.485 -20.239 -31.033 1.00 76.25 556 SER A N 1
ATOM 4492 C CA . SER A 1 556 ? 19.280 -20.871 -30.474 1.00 76.25 556 SER A CA 1
ATOM 4493 C C . SER A 1 556 ? 18.663 -21.925 -31.394 1.00 76.25 556 SER A C 1
ATOM 4495 O O . SER A 1 556 ? 17.928 -22.795 -30.932 1.00 76.25 556 SER A O 1
ATOM 4497 N N . ARG A 1 557 ? 18.993 -21.902 -32.693 1.00 73.44 557 ARG A N 1
ATOM 4498 C CA . ARG A 1 557 ? 18.602 -22.949 -33.640 1.00 73.44 557 ARG A CA 1
ATOM 4499 C C . ARG A 1 557 ? 19.327 -24.239 -33.281 1.00 73.44 557 ARG A C 1
ATOM 4501 O O . ARG A 1 557 ? 20.454 -24.471 -33.714 1.00 73.44 557 ARG A O 1
ATOM 4508 N N . SER A 1 558 ? 18.670 -25.103 -32.515 1.00 54.38 558 SER A N 1
ATOM 4509 C CA . SER A 1 558 ? 19.153 -26.461 -32.303 1.00 54.38 558 SER A CA 1
ATOM 4510 C C . SER A 1 558 ? 19.281 -27.162 -33.660 1.00 54.38 558 SER A C 1
ATOM 4512 O O . SER A 1 558 ? 18.287 -27.406 -34.346 1.00 54.38 558 SER A O 1
ATOM 4514 N N . TYR A 1 559 ? 20.506 -27.503 -34.063 1.00 52.19 559 TYR A N 1
ATOM 4515 C CA . TYR A 1 559 ? 20.709 -28.568 -35.039 1.00 52.19 559 TYR A CA 1
ATOM 4516 C C . TYR A 1 559 ? 20.179 -29.845 -34.383 1.00 52.19 559 TYR A C 1
ATOM 4518 O O . TYR A 1 559 ? 20.722 -30.281 -33.369 1.00 52.19 559 TYR A O 1
ATOM 4526 N N . SER A 1 560 ? 19.096 -30.422 -34.909 1.00 42.66 560 SER A N 1
ATOM 4527 C CA . SER A 1 560 ? 18.656 -31.748 -34.472 1.00 42.66 560 SER A CA 1
ATOM 4528 C C . SER A 1 560 ? 19.824 -32.718 -34.677 1.00 42.66 560 SER A C 1
ATOM 4530 O O . SER A 1 560 ? 20.267 -32.935 -35.810 1.00 42.66 560 SER A O 1
ATOM 4532 N N . GLN A 1 561 ? 20.359 -33.250 -33.573 1.00 46.75 561 GLN A N 1
ATOM 4533 C CA . GLN A 1 561 ? 21.574 -34.073 -33.568 1.00 46.75 561 GLN A CA 1
ATOM 4534 C C . GLN A 1 561 ? 21.445 -35.375 -34.374 1.00 46.75 561 GLN A C 1
ATOM 4536 O O . GLN A 1 561 ? 22.465 -35.994 -34.641 1.00 46.75 561 GLN A O 1
ATOM 4541 N N . ASP A 1 562 ? 20.250 -35.732 -34.857 1.00 45.50 562 ASP A N 1
ATOM 4542 C CA . ASP A 1 562 ? 20.044 -36.963 -35.623 1.00 45.50 562 ASP A CA 1
ATOM 4543 C C . ASP A 1 562 ? 19.758 -36.783 -37.119 1.00 45.50 562 ASP A C 1
ATOM 4545 O O . ASP A 1 562 ? 19.687 -37.790 -37.812 1.00 45.50 562 ASP A O 1
ATOM 4549 N N . ASN A 1 563 ? 19.629 -35.563 -37.669 1.00 45.34 563 ASN A N 1
ATOM 4550 C CA . ASN A 1 563 ? 19.517 -35.405 -39.136 1.00 45.34 563 ASN A CA 1
ATOM 4551 C C . ASN A 1 563 ? 19.885 -34.027 -39.722 1.00 45.34 563 ASN A C 1
ATOM 4553 O O . ASN A 1 563 ? 19.705 -33.820 -40.920 1.00 45.34 563 ASN A O 1
ATOM 4557 N N . GLY A 1 564 ? 20.397 -33.064 -38.945 1.00 51.78 564 GLY A N 1
ATOM 4558 C CA . GLY A 1 564 ? 20.855 -31.781 -39.509 1.00 51.78 564 GLY A CA 1
ATOM 4559 C C . GLY A 1 564 ? 19.760 -30.953 -40.204 1.00 51.78 564 GLY A C 1
ATOM 4560 O O . GLY A 1 564 ? 20.063 -30.014 -40.940 1.00 51.78 564 GLY A O 1
ATOM 4561 N N . ILE A 1 565 ? 18.483 -31.278 -39.978 1.00 46.75 565 ILE A N 1
ATOM 4562 C CA . ILE A 1 565 ? 17.351 -30.544 -40.544 1.00 46.75 565 ILE A CA 1
ATOM 4563 C C . ILE A 1 565 ? 17.047 -29.367 -39.613 1.00 46.75 565 ILE A C 1
ATOM 4565 O O . ILE A 1 565 ? 16.677 -29.565 -38.453 1.00 46.75 565 ILE A O 1
ATOM 4569 N N . LEU A 1 566 ? 17.205 -28.143 -40.136 1.00 52.00 566 LEU A N 1
ATOM 4570 C CA . LEU A 1 566 ? 16.725 -26.918 -39.496 1.00 52.00 566 LEU A CA 1
ATOM 4571 C C . LEU A 1 566 ? 15.198 -26.971 -39.388 1.00 52.00 566 LEU A C 1
ATOM 4573 O O . LEU A 1 566 ? 14.517 -27.029 -40.414 1.00 52.00 566 LEU A O 1
ATOM 4577 N N . ILE A 1 567 ? 14.662 -26.855 -38.174 1.00 51.75 567 ILE A N 1
ATOM 4578 C CA . ILE A 1 567 ? 13.253 -26.503 -37.975 1.00 51.75 567 ILE A CA 1
ATOM 4579 C C . ILE A 1 567 ? 13.116 -25.019 -38.362 1.00 51.75 567 ILE A C 1
ATOM 4581 O O . ILE A 1 567 ? 13.810 -24.170 -37.793 1.00 51.75 567 ILE A O 1
ATOM 4585 N N . PRO A 1 568 ? 12.321 -24.666 -39.387 1.00 50.72 568 PRO A N 1
ATOM 4586 C CA . PRO A 1 568 ? 12.184 -23.283 -39.804 1.00 50.72 568 PRO A CA 1
ATOM 4587 C C . PRO A 1 568 ? 11.175 -22.568 -38.903 1.00 50.72 568 PRO A C 1
ATOM 4589 O O . PRO A 1 568 ? 9.993 -22.523 -39.227 1.00 50.72 568 PRO A O 1
ATOM 4592 N N . ASP A 1 569 ? 11.644 -21.962 -37.815 1.00 52.19 569 ASP A N 1
ATOM 4593 C CA . ASP A 1 569 ? 10.788 -21.108 -36.987 1.00 52.19 569 ASP A CA 1
ATOM 4594 C C . ASP A 1 569 ? 10.575 -19.718 -37.606 1.00 52.19 569 ASP A C 1
ATOM 4596 O O . ASP A 1 569 ? 11.395 -19.205 -38.381 1.00 52.19 569 ASP A O 1
ATOM 4600 N N . GLY A 1 570 ? 9.443 -19.102 -37.246 1.00 51.97 570 GLY A N 1
ATOM 4601 C CA . GLY A 1 570 ? 8.898 -17.839 -37.763 1.00 51.97 570 GLY A CA 1
ATOM 4602 C C . GLY A 1 570 ? 9.796 -16.594 -37.664 1.00 51.97 570 GLY A C 1
ATOM 4603 O O . GLY A 1 570 ? 9.403 -15.539 -38.147 1.00 51.97 570 GLY A O 1
ATOM 4604 N N . GLY A 1 571 ? 11.020 -16.701 -37.138 1.00 57.38 571 GLY A N 1
ATOM 4605 C CA . GLY A 1 571 ? 12.008 -15.616 -37.044 1.00 57.38 571 GLY A CA 1
ATOM 4606 C C . GLY A 1 571 ? 12.785 -15.308 -38.336 1.00 57.38 571 GLY A C 1
ATOM 4607 O O . GLY A 1 571 ? 13.744 -14.536 -38.310 1.00 57.38 571 GLY A O 1
ATOM 4608 N N . LYS A 1 572 ? 12.433 -15.905 -39.489 1.00 65.56 572 LYS A N 1
ATOM 4609 C CA . LYS A 1 572 ? 13.077 -15.576 -40.784 1.00 65.56 572 LYS A CA 1
ATOM 4610 C C . LYS A 1 572 ? 12.901 -14.103 -41.160 1.00 65.56 572 LYS A C 1
ATOM 4612 O O . LYS A 1 572 ? 13.819 -13.514 -41.725 1.00 65.56 572 LYS A O 1
ATOM 4617 N N . THR A 1 573 ? 11.741 -13.531 -40.857 1.00 73.56 573 THR A N 1
ATOM 4618 C CA . THR A 1 573 ? 11.424 -12.125 -41.126 1.00 73.56 573 THR A CA 1
ATOM 4619 C C . THR A 1 573 ? 12.217 -11.198 -40.212 1.00 73.56 573 THR A C 1
ATOM 4621 O O . THR A 1 573 ? 12.880 -10.306 -40.722 1.00 73.56 573 THR A O 1
ATOM 4624 N N . GLU A 1 574 ? 12.248 -11.465 -38.902 1.00 77.81 574 GLU A N 1
ATOM 4625 C CA . GLU A 1 574 ? 13.018 -10.682 -37.919 1.00 77.81 574 GLU A CA 1
ATOM 4626 C C . GLU A 1 574 ? 14.518 -10.653 -38.243 1.00 77.81 574 GLU A C 1
ATOM 4628 O O . GLU A 1 574 ? 15.164 -9.604 -38.202 1.00 77.81 574 GLU A O 1
ATOM 4633 N N . LEU A 1 575 ? 15.078 -11.801 -38.635 1.00 83.81 575 LEU A N 1
ATOM 4634 C CA . LEU A 1 575 ? 16.479 -11.904 -39.038 1.00 83.81 575 LEU A CA 1
ATOM 4635 C C . LEU A 1 575 ? 16.782 -11.172 -40.344 1.00 83.81 575 LEU A C 1
ATOM 4637 O O . LEU A 1 575 ? 17.872 -10.611 -40.478 1.00 83.81 575 LEU A O 1
ATOM 4641 N N . ALA A 1 576 ? 15.849 -11.189 -41.299 1.00 85.06 576 ALA A N 1
ATOM 4642 C CA . ALA A 1 576 ? 15.972 -10.411 -42.525 1.00 85.06 576 ALA A CA 1
ATOM 4643 C C . ALA A 1 576 ? 15.936 -8.912 -42.205 1.00 85.06 576 ALA A C 1
ATOM 4645 O O . ALA A 1 576 ? 16.853 -8.196 -42.590 1.00 85.06 576 ALA A O 1
ATOM 4646 N N . THR A 1 577 ? 14.979 -8.459 -41.390 1.00 87.81 577 THR A N 1
ATOM 4647 C CA . THR A 1 577 ? 14.882 -7.049 -40.987 1.00 87.81 577 THR A CA 1
ATOM 4648 C C . THR A 1 577 ? 16.104 -6.580 -40.204 1.00 87.81 577 THR A C 1
ATOM 4650 O O . THR A 1 577 ? 16.632 -5.508 -40.482 1.00 87.81 577 THR A O 1
ATOM 4653 N N . ALA A 1 578 ? 16.621 -7.389 -39.274 1.00 89.00 578 ALA A N 1
ATOM 4654 C CA . ALA A 1 578 ? 17.843 -7.062 -38.542 1.00 89.00 578 ALA A CA 1
ATOM 4655 C C . ALA A 1 578 ? 19.064 -7.018 -39.468 1.00 89.00 578 ALA A C 1
ATOM 4657 O O . ALA A 1 578 ? 19.932 -6.159 -39.325 1.00 89.00 578 ALA A O 1
ATOM 4658 N N . HIS A 1 579 ? 19.132 -7.921 -40.451 1.00 90.75 579 HIS A N 1
ATOM 4659 C CA . HIS A 1 579 ? 20.189 -7.897 -41.455 1.00 90.75 579 HIS A CA 1
ATOM 4660 C C . HIS A 1 579 ? 20.137 -6.637 -42.325 1.00 90.75 579 HIS A C 1
ATOM 4662 O O . HIS A 1 579 ? 21.185 -6.033 -42.558 1.00 90.75 579 HIS A O 1
ATOM 4668 N N . ASP A 1 580 ? 18.943 -6.237 -42.757 1.00 91.19 580 ASP A N 1
ATOM 4669 C CA . ASP A 1 580 ? 18.732 -5.045 -43.573 1.00 91.19 580 ASP A CA 1
ATOM 4670 C C . ASP A 1 580 ? 19.088 -3.770 -42.795 1.00 91.19 580 ASP A C 1
ATOM 4672 O O . ASP A 1 580 ? 19.802 -2.912 -43.313 1.00 91.19 580 ASP A O 1
ATOM 4676 N N . GLN A 1 581 ? 18.701 -3.684 -41.518 1.00 92.38 581 GLN A N 1
ATOM 4677 C CA . GLN A 1 581 ? 19.079 -2.581 -40.626 1.00 92.38 581 GLN A CA 1
ATOM 4678 C C . GLN A 1 581 ? 20.596 -2.506 -40.397 1.00 92.38 581 GLN A C 1
ATOM 4680 O O . GLN A 1 581 ? 21.187 -1.436 -40.519 1.00 92.38 581 GLN A O 1
ATOM 4685 N N . LEU A 1 582 ? 21.268 -3.639 -40.162 1.00 93.31 582 LEU A N 1
ATOM 4686 C CA . LEU A 1 582 ? 22.735 -3.678 -40.074 1.00 93.31 582 LEU A CA 1
ATOM 4687 C C . LEU A 1 582 ? 23.411 -3.232 -41.380 1.00 93.31 582 LEU A C 1
ATOM 4689 O O . LEU A 1 582 ? 24.499 -2.657 -41.348 1.00 93.31 582 LEU A O 1
ATOM 4693 N N . ALA A 1 583 ? 22.796 -3.493 -42.535 1.00 92.50 583 ALA A N 1
ATOM 4694 C CA . ALA A 1 583 ? 23.304 -3.030 -43.820 1.00 92.50 583 ALA A CA 1
ATOM 4695 C C . ALA A 1 583 ? 23.111 -1.514 -44.016 1.00 92.50 583 ALA A C 1
ATOM 4697 O O . ALA A 1 583 ? 24.009 -0.874 -44.560 1.00 92.50 583 ALA A O 1
ATOM 4698 N N . LEU A 1 584 ? 22.012 -0.927 -43.525 1.00 94.00 584 LEU A N 1
ATOM 4699 C CA . LEU A 1 584 ? 21.832 0.532 -43.479 1.00 94.00 584 LEU A CA 1
ATOM 4700 C C . LEU A 1 584 ? 22.882 1.201 -42.583 1.00 94.00 584 LEU A C 1
ATOM 4702 O O . LEU A 1 584 ? 23.534 2.145 -43.022 1.00 94.00 584 LEU A O 1
ATOM 4706 N N . ILE A 1 585 ? 23.127 0.647 -41.390 1.00 94.69 585 ILE A N 1
ATOM 4707 C CA . ILE A 1 585 ? 24.174 1.130 -40.474 1.00 94.69 585 ILE A CA 1
ATOM 4708 C C . ILE A 1 585 ? 25.549 1.106 -41.152 1.00 94.69 585 ILE A C 1
ATOM 4710 O O . ILE A 1 585 ? 26.300 2.065 -41.049 1.00 94.69 585 ILE A O 1
ATOM 4714 N N . ARG A 1 586 ? 25.877 0.057 -41.919 1.00 94.06 586 ARG A N 1
ATOM 4715 C CA . ARG A 1 586 ? 27.141 0.002 -42.680 1.00 94.06 586 ARG A CA 1
ATOM 4716 C C . ARG A 1 586 ? 27.258 1.110 -43.724 1.00 94.06 586 ARG A C 1
ATOM 4718 O O . ARG A 1 586 ? 28.357 1.615 -43.948 1.00 94.06 586 ARG A O 1
ATOM 4725 N N . ILE A 1 587 ? 26.158 1.464 -44.390 1.00 92.75 587 ILE A N 1
ATOM 4726 C CA . ILE A 1 587 ? 26.148 2.586 -45.332 1.00 92.75 587 ILE A CA 1
ATOM 4727 C C . ILE A 1 587 ? 26.401 3.889 -44.564 1.00 92.75 587 ILE A C 1
ATOM 4729 O O . ILE A 1 587 ? 27.263 4.657 -44.979 1.00 92.75 587 ILE A O 1
ATOM 4733 N N . GLN A 1 588 ? 25.725 4.102 -43.431 1.00 94.50 588 GLN A N 1
ATOM 4734 C CA . GLN A 1 588 ? 25.936 5.270 -42.574 1.00 94.50 588 GLN A CA 1
ATOM 4735 C C . GLN A 1 588 ? 27.386 5.362 -42.056 1.00 94.50 588 GLN A C 1
ATOM 4737 O O . GLN A 1 588 ? 28.008 6.406 -42.224 1.00 94.50 588 GLN A O 1
ATOM 4742 N N . ASP A 1 589 ? 27.964 4.267 -41.545 1.00 92.38 589 ASP A N 1
ATOM 4743 C CA . ASP A 1 589 ? 29.376 4.179 -41.123 1.00 92.38 589 ASP A CA 1
ATOM 4744 C C . ASP A 1 589 ? 30.330 4.570 -42.266 1.00 92.38 589 ASP A C 1
ATOM 4746 O O . ASP A 1 589 ? 31.329 5.255 -42.058 1.00 92.38 589 ASP A O 1
ATOM 4750 N N . THR A 1 590 ? 30.023 4.146 -43.498 1.00 90.12 590 THR A N 1
ATOM 4751 C CA . THR A 1 590 ? 30.831 4.477 -44.683 1.00 90.12 590 THR A CA 1
ATOM 4752 C C . THR A 1 590 ? 30.804 5.980 -44.972 1.00 90.12 590 THR A C 1
ATOM 4754 O O . THR A 1 590 ? 31.832 6.549 -45.330 1.00 90.12 590 THR A O 1
ATOM 4757 N N . VAL A 1 591 ? 29.646 6.628 -44.804 1.00 90.00 591 VAL A N 1
ATOM 4758 C CA . VAL A 1 591 ? 29.516 8.084 -44.968 1.00 90.00 591 VAL A CA 1
ATOM 4759 C C . VAL A 1 591 ? 30.224 8.822 -43.833 1.00 90.00 591 VAL A C 1
ATOM 4761 O O . VAL A 1 591 ? 30.970 9.756 -44.109 1.00 90.00 591 VAL A O 1
ATOM 4764 N N . TYR A 1 592 ? 30.056 8.380 -42.583 1.00 91.06 592 TYR A N 1
ATOM 4765 C CA . TYR A 1 592 ? 30.727 8.988 -41.433 1.00 91.06 592 TYR A CA 1
ATOM 4766 C C . TYR A 1 592 ? 32.251 8.943 -41.593 1.00 91.06 592 TYR A C 1
ATOM 4768 O O . TYR A 1 592 ? 32.906 9.976 -41.523 1.00 91.06 592 TYR A O 1
ATOM 4776 N N . ASN A 1 593 ? 32.816 7.774 -41.913 1.00 88.81 593 ASN A N 1
ATOM 4777 C CA . ASN A 1 593 ? 34.262 7.614 -42.104 1.00 88.81 593 ASN A CA 1
ATOM 4778 C C . ASN A 1 593 ? 34.822 8.500 -43.225 1.00 88.81 593 ASN A C 1
ATOM 4780 O O . ASN A 1 593 ? 35.972 8.923 -43.149 1.00 88.81 593 ASN A O 1
ATOM 4784 N N . TYR A 1 594 ? 34.019 8.785 -44.253 1.00 86.00 594 TYR A N 1
ATOM 4785 C CA . TYR A 1 594 ? 34.409 9.684 -45.336 1.00 86.00 594 TYR A CA 1
ATOM 4786 C C . TYR A 1 594 ? 34.475 11.151 -44.893 1.00 86.00 594 TYR A C 1
ATOM 4788 O O . TYR A 1 594 ? 35.367 11.877 -45.324 1.00 86.00 594 TYR A O 1
ATOM 4796 N N . ILE A 1 595 ? 33.556 11.596 -44.031 1.00 86.94 595 ILE A N 1
ATOM 4797 C CA . ILE A 1 595 ? 33.555 12.983 -43.548 1.00 86.94 595 ILE A CA 1
ATOM 4798 C C . ILE A 1 595 ? 34.453 13.180 -42.321 1.00 86.94 595 ILE A C 1
ATOM 4800 O O . ILE A 1 595 ? 34.923 14.291 -42.094 1.00 86.94 595 ILE A O 1
ATOM 4804 N N . HIS A 1 596 ? 34.742 12.121 -41.562 1.00 86.12 596 HIS A N 1
ATOM 4805 C CA . HIS A 1 596 ? 35.398 12.186 -40.254 1.00 86.12 596 HIS A CA 1
ATOM 4806 C C . HIS A 1 596 ? 36.722 12.965 -40.268 1.00 86.12 596 HIS A C 1
ATOM 4808 O O . HIS A 1 596 ? 36.964 13.778 -39.382 1.00 86.12 596 HIS A O 1
ATOM 4814 N N . SER A 1 597 ? 37.549 12.815 -41.311 1.00 83.81 597 SER A N 1
ATOM 4815 C CA . SER A 1 597 ? 38.823 13.545 -41.411 1.00 83.81 597 SER A CA 1
ATOM 4816 C C . SER A 1 597 ? 38.660 15.065 -41.513 1.00 83.81 597 SER A C 1
ATOM 4818 O O . SER A 1 597 ? 39.588 15.795 -41.191 1.00 83.81 597 SER A O 1
ATOM 4820 N N . THR A 1 598 ? 37.507 15.550 -41.982 1.00 83.00 598 THR A N 1
ATOM 4821 C CA . THR A 1 598 ? 37.195 16.990 -42.061 1.00 83.00 598 THR A CA 1
ATOM 4822 C C . THR A 1 598 ? 36.617 17.548 -40.763 1.00 83.00 598 THR A C 1
ATOM 4824 O O . THR A 1 598 ? 36.590 18.761 -40.588 1.00 83.00 598 THR A O 1
ATOM 4827 N N . LEU A 1 599 ? 36.179 16.669 -39.857 1.00 84.88 599 LEU A N 1
ATOM 4828 C CA . LEU A 1 599 ? 35.643 17.037 -38.546 1.00 84.88 599 LEU A CA 1
ATOM 4829 C C . LEU A 1 599 ? 36.753 17.205 -37.498 1.00 84.88 599 LEU A C 1
ATOM 4831 O O . LEU A 1 599 ? 36.507 17.777 -36.446 1.00 84.88 599 LEU A O 1
ATOM 4835 N N . ALA A 1 600 ? 37.976 16.744 -37.788 1.00 78.25 600 ALA A N 1
ATOM 4836 C CA . ALA A 1 600 ? 39.089 16.688 -36.836 1.00 78.25 600 ALA A CA 1
ATOM 4837 C C . ALA A 1 600 ? 39.498 18.049 -36.235 1.00 78.25 600 ALA A C 1
ATOM 4839 O O . ALA A 1 600 ? 40.063 18.079 -35.144 1.00 78.25 600 ALA A O 1
ATOM 4840 N N . ASP A 1 601 ? 39.212 19.153 -36.932 1.00 78.62 601 ASP A N 1
ATOM 4841 C CA . ASP A 1 601 ? 39.532 20.517 -36.491 1.00 78.62 601 ASP A CA 1
ATOM 4842 C C . ASP A 1 601 ? 38.393 21.180 -35.681 1.00 78.62 601 ASP A C 1
ATOM 4844 O O . ASP A 1 601 ? 38.512 22.343 -35.282 1.00 78.62 601 ASP A O 1
ATOM 4848 N N . ALA A 1 602 ? 37.277 20.480 -35.443 1.00 84.88 602 ALA A N 1
ATOM 4849 C CA . ALA A 1 602 ? 36.163 21.000 -34.657 1.00 84.88 602 ALA A CA 1
ATOM 4850 C C . ALA A 1 602 ? 36.493 21.063 -33.158 1.00 84.88 602 ALA A C 1
ATOM 4852 O O . ALA A 1 602 ? 37.157 20.189 -32.603 1.00 84.88 602 ALA A O 1
ATOM 4853 N N . ILE A 1 603 ? 35.991 22.103 -32.489 1.00 78.44 603 ILE A N 1
ATOM 4854 C CA . ILE A 1 603 ? 36.162 22.294 -31.040 1.00 78.44 603 ILE A CA 1
ATOM 4855 C C . ILE A 1 603 ? 35.012 21.635 -30.259 1.00 78.44 603 ILE A C 1
ATOM 4857 O O . ILE A 1 603 ? 35.207 21.192 -29.128 1.00 78.44 603 ILE A O 1
ATOM 4861 N N . ASP A 1 604 ? 33.820 21.578 -30.852 1.00 84.75 604 ASP A N 1
ATOM 4862 C CA . ASP A 1 604 ? 32.583 21.069 -30.265 1.00 84.75 604 ASP A CA 1
ATOM 4863 C C . ASP A 1 604 ? 31.658 20.444 -31.330 1.00 84.75 604 ASP A C 1
ATOM 4865 O O . ASP A 1 604 ? 31.888 20.581 -32.533 1.00 84.75 604 ASP A O 1
ATOM 4869 N N . GLU A 1 605 ? 30.592 19.762 -30.891 1.00 83.31 605 GLU A N 1
ATOM 4870 C CA . GLU A 1 605 ? 29.643 19.061 -31.777 1.00 83.31 605 GLU A CA 1
ATOM 4871 C C . GLU A 1 605 ? 28.951 19.998 -32.785 1.00 83.31 605 GLU A C 1
ATOM 4873 O O . GLU A 1 605 ? 28.704 19.621 -33.931 1.00 83.31 605 GLU A O 1
ATOM 4878 N N . GLU A 1 606 ? 28.631 21.232 -32.382 1.00 87.25 606 GLU A N 1
ATOM 4879 C CA . GLU A 1 606 ? 28.013 22.214 -33.283 1.00 87.25 606 GLU A CA 1
ATOM 4880 C C . GLU A 1 606 ? 29.021 22.695 -34.340 1.00 87.25 606 GLU A C 1
ATOM 4882 O O . GLU A 1 606 ? 28.667 22.877 -35.509 1.00 87.25 606 GLU A O 1
ATOM 4887 N N . GLY A 1 607 ? 30.296 22.823 -33.960 1.00 86.56 607 GLY A N 1
ATOM 4888 C CA . GLY A 1 607 ? 31.410 23.045 -34.871 1.00 86.56 607 GLY A CA 1
ATOM 4889 C C . GLY A 1 607 ? 31.605 21.897 -35.860 1.00 86.56 607 GLY A C 1
ATOM 4890 O O . GLY A 1 607 ? 31.805 22.162 -37.044 1.00 86.56 607 GLY A O 1
ATOM 4891 N N . GLU A 1 608 ? 31.478 20.637 -35.428 1.00 87.56 608 GLU A N 1
ATOM 4892 C CA . GLU A 1 608 ? 31.531 19.471 -36.325 1.00 87.56 608 GLU A CA 1
ATOM 4893 C C . GLU A 1 608 ? 30.423 19.532 -37.383 1.00 87.56 608 GLU A C 1
ATOM 4895 O O . GLU A 1 608 ? 30.689 19.368 -38.576 1.00 87.56 608 GLU A O 1
ATOM 4900 N N . ILE A 1 609 ? 29.188 19.841 -36.975 1.00 89.06 609 ILE A N 1
ATOM 4901 C CA . ILE A 1 609 ? 28.057 19.996 -37.900 1.00 89.06 609 ILE A CA 1
ATOM 4902 C C . ILE A 1 609 ? 28.327 21.132 -38.893 1.00 89.06 609 ILE A C 1
ATOM 4904 O O . ILE A 1 609 ? 28.105 20.970 -40.097 1.00 89.06 609 ILE A O 1
ATOM 4908 N N . GLN A 1 610 ? 28.828 22.273 -38.418 1.00 87.69 610 GLN A N 1
ATOM 4909 C CA . GLN A 1 610 ? 29.108 23.422 -39.273 1.00 87.69 610 GLN A CA 1
ATOM 4910 C C . GLN A 1 610 ? 30.234 23.131 -40.276 1.00 87.69 610 GLN A C 1
ATOM 4912 O O . GLN A 1 610 ? 30.074 23.427 -41.461 1.00 87.69 610 GLN A O 1
ATOM 4917 N N . LEU A 1 611 ? 31.325 22.487 -39.847 1.00 88.50 611 LEU A N 1
ATOM 4918 C CA . LEU A 1 611 ? 32.407 22.053 -40.737 1.00 88.50 611 LEU A CA 1
ATOM 4919 C C . LEU A 1 611 ? 31.909 21.038 -41.773 1.00 88.50 611 LEU A C 1
ATOM 4921 O O . LEU A 1 611 ? 32.235 21.160 -42.957 1.00 88.50 611 LEU A O 1
ATOM 4925 N N . ALA A 1 612 ? 31.060 20.090 -41.365 1.00 88.38 612 ALA A N 1
ATOM 4926 C CA . ALA A 1 612 ? 30.446 19.128 -42.274 1.00 88.38 612 ALA A CA 1
ATOM 4927 C C . ALA A 1 612 ? 29.576 19.820 -43.339 1.00 88.38 612 ALA A C 1
ATOM 4929 O O . ALA A 1 612 ? 29.645 19.480 -44.521 1.00 88.38 612 ALA A O 1
ATOM 4930 N N . LEU A 1 613 ? 28.775 20.818 -42.952 1.00 88.06 613 LEU A N 1
ATOM 4931 C CA . LEU A 1 613 ? 27.937 21.592 -43.876 1.00 88.06 613 LEU A CA 1
ATOM 4932 C C . LEU A 1 613 ? 28.748 22.542 -44.761 1.00 88.06 613 LEU A C 1
ATOM 4934 O O . LEU A 1 613 ? 28.385 22.780 -45.915 1.00 88.06 613 LEU A O 1
ATOM 4938 N N . ASP A 1 614 ? 29.856 23.079 -44.264 1.00 86.62 614 ASP A N 1
ATOM 4939 C CA . ASP A 1 614 ? 30.735 23.932 -45.056 1.00 86.62 614 ASP A CA 1
ATOM 4940 C C . ASP A 1 614 ? 31.488 23.132 -46.121 1.00 86.62 614 ASP A C 1
ATOM 4942 O O . ASP A 1 614 ? 31.566 23.581 -47.267 1.00 86.62 614 ASP A O 1
ATOM 4946 N N . ALA A 1 615 ? 31.960 21.932 -45.776 1.00 85.31 615 ALA A N 1
ATOM 4947 C CA . ALA A 1 615 ? 32.670 21.044 -46.690 1.00 85.31 615 ALA A CA 1
ATOM 4948 C C . ALA A 1 615 ? 31.737 20.283 -47.649 1.00 85.31 615 ALA A C 1
ATOM 4950 O O . ALA A 1 615 ? 32.076 20.101 -48.818 1.00 85.31 615 ALA A O 1
ATOM 4951 N N . PHE A 1 616 ? 30.561 19.849 -47.182 1.00 87.25 616 PHE A N 1
ATOM 4952 C CA . PHE A 1 616 ? 29.688 18.926 -47.916 1.00 87.25 616 PHE A CA 1
ATOM 4953 C C . PHE A 1 616 ? 28.241 19.413 -48.096 1.00 87.25 616 PHE A C 1
ATOM 4955 O O . PHE A 1 616 ? 27.403 18.670 -48.601 1.00 87.25 616 PHE A O 1
ATOM 4962 N N . GLY A 1 617 ? 27.907 20.655 -47.744 1.00 83.31 617 GLY A N 1
ATOM 4963 C CA . GLY A 1 617 ? 26.531 21.173 -47.787 1.00 83.31 617 GLY A CA 1
ATOM 4964 C C . GLY A 1 617 ? 25.961 21.484 -49.176 1.00 83.31 617 GLY A C 1
ATOM 4965 O O . GLY A 1 617 ? 24.859 22.012 -49.258 1.00 83.31 617 GLY A O 1
ATOM 4966 N N . ASN A 1 618 ? 26.696 21.218 -50.264 1.00 82.12 618 ASN A N 1
ATOM 4967 C CA . ASN A 1 618 ? 26.250 21.425 -51.654 1.00 82.12 618 ASN A CA 1
ATOM 4968 C C . ASN A 1 618 ? 25.601 22.805 -51.911 1.00 82.12 618 ASN A C 1
ATOM 4970 O O . ASN A 1 618 ? 24.528 22.930 -52.511 1.00 82.12 618 ASN A O 1
ATOM 4974 N N . LYS A 1 619 ? 26.253 23.862 -51.406 1.00 77.94 619 LYS A N 1
ATOM 4975 C CA . LYS A 1 619 ? 25.693 25.221 -51.337 1.00 77.94 619 LYS A CA 1
ATOM 4976 C C . LYS A 1 619 ? 25.267 25.774 -52.701 1.00 77.94 619 LYS A C 1
ATOM 4978 O O . LYS A 1 619 ? 24.283 26.496 -52.763 1.00 77.94 619 LYS A O 1
ATOM 4983 N N . SER A 1 620 ? 25.955 25.409 -53.785 1.00 75.12 620 SER A N 1
ATOM 4984 C CA . SER A 1 620 ? 25.644 25.871 -55.146 1.00 75.12 620 SER A CA 1
ATOM 4985 C C . SER A 1 620 ? 24.295 25.376 -55.674 1.00 75.12 620 SER A C 1
ATOM 4987 O O . SER A 1 620 ? 23.653 26.085 -56.440 1.00 75.12 620 SER A O 1
ATOM 4989 N N . VAL A 1 621 ? 23.858 24.177 -55.274 1.00 75.69 621 VAL A N 1
ATOM 4990 C CA . VAL A 1 621 ? 22.595 23.572 -55.734 1.00 75.69 621 VAL A CA 1
ATOM 4991 C C . VAL A 1 621 ? 21.451 23.857 -54.760 1.00 75.69 621 VAL A C 1
ATOM 4993 O O . VAL A 1 621 ? 20.297 23.973 -55.169 1.00 75.69 621 VAL A O 1
ATOM 4996 N N . LEU A 1 622 ? 21.754 23.971 -53.463 1.00 81.25 622 LEU A N 1
ATOM 4997 C CA . LEU A 1 622 ? 20.743 24.070 -52.407 1.00 81.25 622 LEU A CA 1
ATOM 4998 C C . LEU A 1 622 ? 20.408 25.506 -51.973 1.00 81.25 622 LEU A C 1
ATOM 5000 O O . LEU A 1 622 ? 19.474 25.681 -51.190 1.00 81.25 622 LEU A O 1
ATOM 5004 N N . GLN A 1 623 ? 21.108 26.527 -52.486 1.00 77.75 623 GLN A N 1
ATOM 5005 C CA . GLN A 1 623 ? 20.901 27.936 -52.112 1.00 77.75 623 GLN A CA 1
ATOM 5006 C C . GLN A 1 623 ? 19.445 28.406 -52.286 1.00 77.75 623 GLN A C 1
ATOM 5008 O O . GLN A 1 623 ? 18.920 29.096 -51.413 1.00 77.75 623 GLN A O 1
ATOM 5013 N N . ASP A 1 624 ? 18.777 27.976 -53.359 1.00 81.06 624 ASP A N 1
ATOM 5014 C CA . ASP A 1 624 ? 17.394 28.363 -53.676 1.00 81.06 624 ASP A CA 1
ATOM 5015 C C . ASP A 1 624 ? 16.343 27.354 -53.164 1.00 81.06 624 ASP A C 1
ATOM 5017 O O . ASP A 1 624 ? 15.147 27.492 -53.429 1.00 81.06 624 ASP A O 1
ATOM 5021 N N . LEU A 1 625 ? 16.768 26.316 -52.428 1.00 86.31 625 LEU A N 1
ATOM 5022 C CA . LEU A 1 625 ? 15.928 25.197 -51.982 1.00 86.31 625 LEU A CA 1
ATOM 5023 C C . LEU A 1 625 ? 16.003 25.024 -50.452 1.00 86.31 625 LEU A C 1
ATOM 5025 O O . LEU A 1 625 ? 16.552 24.031 -49.962 1.00 86.31 625 LEU A O 1
ATOM 5029 N N . PRO A 1 626 ? 15.407 25.947 -49.667 1.00 86.19 626 PRO A N 1
ATOM 5030 C CA . PRO A 1 626 ? 15.571 25.990 -48.210 1.00 86.19 626 PRO A CA 1
ATOM 5031 C C . PRO A 1 626 ? 15.086 24.719 -47.501 1.00 86.19 626 PRO A C 1
ATOM 5033 O O . PRO A 1 626 ? 15.692 24.292 -46.524 1.00 86.19 626 PRO A O 1
ATOM 5036 N N . ALA A 1 627 ? 14.039 24.067 -48.018 1.00 87.69 627 ALA A N 1
ATOM 5037 C CA . ALA A 1 627 ? 13.529 22.819 -47.449 1.00 87.69 627 ALA A CA 1
ATOM 5038 C C . ALA A 1 627 ? 14.522 21.648 -47.586 1.00 87.69 627 ALA A C 1
ATOM 5040 O O . ALA A 1 627 ? 14.655 20.849 -46.667 1.00 87.69 627 ALA A O 1
ATOM 5041 N N . LEU A 1 628 ? 15.243 21.548 -48.711 1.00 87.56 628 LEU A N 1
ATOM 5042 C CA . LEU A 1 628 ? 16.249 20.496 -48.906 1.00 87.56 628 LEU A CA 1
ATOM 5043 C C . LEU A 1 628 ? 17.528 20.785 -48.115 1.00 87.56 628 LEU A C 1
ATOM 5045 O O . LEU A 1 628 ? 18.156 19.857 -47.618 1.00 87.56 628 LEU A O 1
ATOM 5049 N N . SER A 1 629 ? 17.884 22.064 -47.973 1.00 88.38 629 SER A N 1
ATOM 5050 C CA . SER A 1 629 ? 18.982 22.494 -47.104 1.00 88.38 629 SER A CA 1
ATOM 5051 C C . SER A 1 629 ? 18.720 22.113 -45.641 1.00 88.38 629 SER A C 1
ATOM 5053 O O . SER A 1 629 ? 19.601 21.565 -44.981 1.00 88.38 629 SER A O 1
ATOM 5055 N N . LEU A 1 630 ? 17.483 22.298 -45.159 1.00 90.19 630 LEU A N 1
ATOM 5056 C CA . LEU A 1 630 ? 17.081 21.875 -43.816 1.00 90.19 630 LEU A CA 1
ATOM 5057 C C . LEU A 1 630 ? 17.171 20.351 -43.634 1.00 90.19 630 LEU A C 1
ATOM 5059 O O . LEU A 1 630 ? 17.761 19.900 -42.659 1.00 90.19 630 LEU A O 1
ATOM 5063 N N . LEU A 1 631 ? 16.668 19.562 -44.590 1.00 90.38 631 LEU A N 1
ATOM 5064 C CA . LEU A 1 631 ? 16.755 18.093 -44.533 1.00 90.38 631 LEU A CA 1
ATOM 5065 C C . LEU A 1 631 ? 18.203 17.586 -44.523 1.00 90.38 631 LEU A C 1
ATOM 5067 O O . LEU A 1 631 ? 18.524 16.640 -43.801 1.00 90.38 631 LEU A O 1
ATOM 5071 N N . LEU A 1 632 ? 19.087 18.209 -45.313 1.00 91.75 632 LEU A N 1
ATOM 5072 C CA . LEU A 1 632 ? 20.511 17.881 -45.298 1.00 91.75 632 LEU A CA 1
ATOM 5073 C C . LEU A 1 632 ? 21.136 18.234 -43.945 1.00 91.75 632 LEU A C 1
ATOM 5075 O O . LEU A 1 632 ? 21.897 17.429 -43.418 1.00 91.75 632 LEU A O 1
ATOM 5079 N N . LYS A 1 633 ? 20.785 19.391 -43.369 1.00 91.50 633 LYS A N 1
ATOM 5080 C CA . LYS A 1 633 ? 21.229 19.784 -42.028 1.00 91.50 633 LYS A CA 1
ATOM 5081 C C . LYS A 1 633 ? 20.809 18.757 -40.977 1.00 91.50 633 LYS A C 1
ATOM 5083 O O . LYS A 1 633 ? 21.678 18.221 -40.304 1.00 91.50 633 LYS A O 1
ATOM 5088 N N . GLU A 1 634 ? 19.524 18.417 -40.894 1.00 92.69 634 GLU A N 1
ATOM 5089 C CA . GLU A 1 634 ? 19.006 17.416 -39.945 1.00 92.69 634 GLU A CA 1
ATOM 5090 C C . GLU A 1 634 ? 19.685 16.047 -40.119 1.00 92.69 634 GLU A C 1
ATOM 5092 O O . GLU A 1 634 ? 20.079 15.396 -39.151 1.00 92.69 634 GLU A O 1
ATOM 5097 N N . SER A 1 635 ? 19.885 15.623 -41.368 1.00 93.19 635 SER A N 1
ATOM 5098 C CA . SER A 1 635 ? 20.555 14.358 -41.678 1.00 93.19 635 SER A CA 1
ATOM 5099 C C . SER A 1 635 ? 22.036 14.365 -41.285 1.00 93.19 635 SER A C 1
ATOM 5101 O O . SER A 1 635 ? 22.551 13.355 -40.806 1.00 93.19 635 SER A O 1
ATOM 5103 N N . MET A 1 636 ? 22.722 15.497 -41.465 1.00 92.19 636 MET A N 1
ATOM 5104 C CA . MET A 1 636 ? 24.119 15.667 -41.068 1.00 92.19 636 MET A CA 1
ATOM 5105 C C . MET A 1 636 ? 24.257 15.735 -39.542 1.00 92.19 636 MET A C 1
ATOM 5107 O O . MET A 1 636 ? 25.167 15.128 -38.987 1.00 92.19 636 MET A O 1
ATOM 5111 N N . GLU A 1 637 ? 23.311 16.377 -38.850 1.00 92.88 637 GLU A N 1
ATOM 5112 C CA . GLU A 1 637 ? 23.228 16.354 -37.387 1.00 92.88 637 GLU A CA 1
ATOM 5113 C C . GLU A 1 637 ? 23.078 14.927 -36.850 1.00 92.88 637 GLU A C 1
ATOM 5115 O O . GLU A 1 637 ? 23.752 14.560 -35.890 1.00 92.88 637 GLU A O 1
ATOM 5120 N N . HIS A 1 638 ? 22.225 14.100 -37.466 1.00 93.25 638 HIS A N 1
ATOM 5121 C CA . HIS A 1 638 ? 22.089 12.690 -37.089 1.00 93.25 638 HIS A CA 1
ATOM 5122 C C . HIS A 1 638 ? 23.376 11.895 -37.322 1.00 93.25 638 HIS A C 1
ATOM 5124 O O . HIS A 1 638 ? 23.746 11.082 -36.475 1.00 93.25 638 HIS A O 1
ATOM 5130 N N . LEU A 1 639 ? 24.064 12.140 -38.440 1.00 93.00 639 LEU A N 1
ATOM 5131 C CA . LEU A 1 639 ? 25.325 11.478 -38.760 1.00 93.00 639 LEU A CA 1
ATOM 5132 C C . LEU A 1 639 ? 26.427 11.824 -37.744 1.00 93.00 639 LEU A C 1
ATOM 5134 O O . LEU A 1 639 ? 27.092 10.914 -37.256 1.00 93.00 639 LEU A O 1
ATOM 5138 N N . VAL A 1 640 ? 26.592 13.112 -37.421 1.00 91.69 640 VAL A N 1
ATOM 5139 C CA . VAL A 1 640 ? 27.616 13.616 -36.488 1.00 91.69 640 VAL A CA 1
ATOM 5140 C C . VAL A 1 640 ? 27.323 13.182 -35.051 1.00 91.69 640 VAL A C 1
ATOM 5142 O O . VAL A 1 640 ? 28.202 12.661 -34.375 1.00 91.69 640 VAL A O 1
ATOM 5145 N N . LYS A 1 641 ? 26.063 13.268 -34.604 1.00 91.25 641 LYS A N 1
ATOM 5146 C CA . LYS A 1 641 ? 25.637 12.838 -33.255 1.00 91.25 641 LYS A CA 1
ATOM 5147 C C . LYS A 1 641 ? 25.505 11.318 -33.101 1.00 91.25 641 LYS A C 1
ATOM 5149 O O . LYS A 1 641 ? 24.877 10.863 -32.148 1.00 91.25 641 LYS A O 1
ATOM 5154 N N . HIS A 1 642 ? 26.020 10.534 -34.051 1.00 91.50 642 HIS A N 1
ATOM 5155 C CA . HIS A 1 642 ? 25.978 9.070 -34.030 1.00 91.50 642 HIS A CA 1
ATOM 5156 C C . HIS A 1 642 ? 24.568 8.472 -33.841 1.00 91.50 642 HIS A C 1
ATOM 5158 O O . HIS A 1 642 ? 24.399 7.381 -33.296 1.00 91.50 642 HIS A O 1
ATOM 5164 N N . LYS A 1 643 ? 23.530 9.156 -34.338 1.00 94.06 643 LYS A N 1
ATOM 5165 C CA . LYS A 1 643 ? 22.146 8.669 -34.286 1.00 94.06 643 LYS A CA 1
ATOM 5166 C C . LYS A 1 643 ? 21.858 7.750 -35.467 1.00 94.06 643 LYS A C 1
ATOM 5168 O O . LYS A 1 643 ? 22.160 8.083 -36.611 1.00 94.06 643 LYS A O 1
ATOM 5173 N N . ALA A 1 644 ? 21.247 6.600 -35.208 1.00 92.38 644 ALA A N 1
ATOM 5174 C CA . ALA A 1 644 ? 20.866 5.634 -36.228 1.00 92.38 644 ALA A CA 1
ATOM 5175 C C . ALA A 1 644 ? 19.843 6.238 -37.202 1.00 92.38 644 ALA A C 1
ATOM 5177 O O . ALA A 1 644 ? 18.746 6.632 -36.807 1.00 92.38 644 ALA A O 1
ATOM 5178 N N . MET A 1 645 ? 20.193 6.278 -38.486 1.00 93.25 645 MET A N 1
ATOM 5179 C CA . MET A 1 645 ? 19.336 6.834 -39.529 1.00 93.25 645 MET A CA 1
ATOM 5180 C C . MET A 1 645 ? 18.463 5.749 -40.156 1.00 93.25 645 MET A C 1
ATOM 5182 O O . MET A 1 645 ? 18.910 4.628 -40.414 1.00 93.25 645 MET A O 1
ATOM 5186 N N . ASP A 1 646 ? 17.209 6.093 -40.441 1.00 91.69 646 ASP A N 1
ATOM 5187 C CA . ASP A 1 646 ? 16.359 5.256 -41.276 1.00 91.69 646 ASP A CA 1
ATOM 5188 C C . ASP A 1 646 ? 16.757 5.373 -42.759 1.00 91.69 646 ASP A C 1
ATOM 5190 O O . ASP A 1 646 ? 17.624 6.159 -43.156 1.00 91.69 646 ASP A O 1
ATOM 5194 N N . ALA A 1 647 ? 16.128 4.564 -43.613 1.00 93.00 647 ALA A N 1
ATOM 5195 C CA . ALA A 1 647 ? 16.455 4.583 -45.033 1.00 93.00 647 ALA A CA 1
ATOM 5196 C C . ALA A 1 647 ? 16.159 5.935 -45.695 1.00 93.00 647 ALA A C 1
ATOM 5198 O O . ALA A 1 647 ? 16.873 6.300 -46.622 1.00 93.00 647 ALA A O 1
ATOM 5199 N N . MET A 1 648 ? 15.147 6.675 -45.237 1.00 92.62 648 MET A N 1
ATOM 5200 C CA . MET A 1 648 ? 14.731 7.942 -45.843 1.00 92.62 648 MET A CA 1
ATOM 5201 C C . MET A 1 648 ? 15.757 9.038 -45.581 1.00 92.62 648 MET A C 1
ATOM 5203 O O . MET A 1 648 ? 16.274 9.628 -46.531 1.00 92.62 648 MET A O 1
ATOM 5207 N N . ALA A 1 649 ? 16.126 9.228 -44.314 1.00 93.06 649 ALA A N 1
ATOM 5208 C CA . ALA A 1 649 ? 17.152 10.181 -43.917 1.00 93.06 649 ALA A CA 1
ATOM 5209 C C . ALA A 1 649 ? 18.495 9.852 -44.585 1.00 93.06 649 ALA A C 1
ATOM 5211 O O . ALA A 1 649 ? 19.199 10.741 -45.060 1.00 93.06 649 ALA A O 1
ATOM 5212 N N . LEU A 1 650 ? 18.836 8.563 -44.702 1.00 94.06 650 LEU A N 1
ATOM 5213 C CA . LEU A 1 650 ? 20.068 8.140 -45.364 1.00 94.06 650 LEU A CA 1
ATOM 5214 C C . LEU A 1 650 ? 20.052 8.406 -46.880 1.00 94.06 650 LEU A C 1
ATOM 5216 O O . LEU A 1 650 ? 21.079 8.777 -47.449 1.00 94.06 650 LEU A O 1
ATOM 5220 N N . ILE A 1 651 ? 18.904 8.243 -47.549 1.00 94.38 651 ILE A N 1
ATOM 5221 C CA . ILE A 1 651 ? 18.736 8.602 -48.968 1.00 94.38 651 ILE A CA 1
ATOM 5222 C C . ILE A 1 651 ? 18.902 10.108 -49.156 1.00 94.38 651 ILE A C 1
ATOM 5224 O O . ILE A 1 651 ? 19.598 10.532 -50.083 1.00 94.38 651 ILE A O 1
ATOM 5228 N N . ASP A 1 652 ? 18.269 10.917 -48.309 1.00 92.44 652 ASP A N 1
ATOM 5229 C CA . ASP A 1 652 ? 18.376 12.370 -48.396 1.00 92.44 652 ASP A CA 1
ATOM 5230 C C . ASP A 1 652 ? 19.815 12.828 -48.152 1.00 92.44 652 ASP A C 1
ATOM 5232 O O . ASP A 1 652 ? 20.361 13.529 -49.004 1.00 92.44 652 ASP A O 1
ATOM 5236 N N . LEU A 1 653 ? 20.483 12.323 -47.111 1.00 93.25 653 LEU A N 1
ATOM 5237 C CA . LEU A 1 653 ? 21.906 12.567 -46.864 1.00 93.25 653 LEU A CA 1
ATOM 5238 C C . LEU A 1 653 ? 22.761 12.253 -48.098 1.00 93.25 653 LEU A C 1
ATOM 5240 O O . LEU A 1 653 ? 23.445 13.124 -48.626 1.00 93.25 653 LEU A O 1
ATOM 5244 N N . LEU A 1 654 ? 22.684 11.020 -48.605 1.00 92.19 654 LEU A N 1
ATOM 5245 C CA . LEU A 1 654 ? 23.530 10.543 -49.704 1.00 92.19 654 LEU A CA 1
ATOM 5246 C C . LEU A 1 654 ? 23.303 11.281 -51.025 1.00 92.19 654 LEU A C 1
ATOM 5248 O O . LEU A 1 654 ? 24.214 11.342 -51.847 1.00 92.19 654 LEU A O 1
ATOM 5252 N N . THR A 1 655 ? 22.087 11.775 -51.267 1.00 92.00 655 THR A N 1
ATOM 5253 C CA . THR A 1 655 ? 21.727 12.406 -52.546 1.00 92.00 655 THR A CA 1
ATOM 5254 C C . THR A 1 655 ? 21.790 13.929 -52.524 1.00 92.00 655 THR A C 1
ATOM 5256 O O . THR A 1 655 ? 21.831 14.527 -53.599 1.00 92.00 655 THR A O 1
ATOM 5259 N N . LEU A 1 656 ? 21.777 14.554 -51.342 1.00 90.75 656 LEU A N 1
ATOM 5260 C CA . LEU A 1 656 ? 21.882 16.007 -51.176 1.00 90.75 656 LEU A CA 1
ATOM 5261 C C . LEU A 1 656 ? 23.312 16.458 -50.847 1.00 90.75 656 LEU A C 1
ATOM 5263 O O . LEU A 1 656 ? 23.687 17.568 -51.226 1.00 90.75 656 LEU A O 1
ATOM 5267 N N . MET A 1 657 ? 24.108 15.603 -50.196 1.00 88.44 657 MET A N 1
ATOM 5268 C CA . MET A 1 657 ? 25.498 15.886 -49.839 1.00 88.44 657 MET A CA 1
ATOM 5269 C C . MET A 1 657 ? 26.365 16.189 -51.075 1.00 88.44 657 MET A C 1
ATOM 5271 O O . MET A 1 657 ? 26.303 15.506 -52.099 1.00 88.44 657 MET A O 1
ATOM 5275 N N . GLY A 1 658 ? 27.171 17.243 -50.964 1.00 81.44 658 GLY A N 1
ATOM 5276 C CA . GLY A 1 658 ? 28.109 17.720 -51.976 1.00 81.44 658 GLY A CA 1
ATOM 5277 C C . GLY A 1 658 ? 29.443 16.974 -51.957 1.00 81.44 658 GLY A C 1
ATOM 5278 O O . GLY A 1 658 ? 29.601 15.940 -51.309 1.00 81.44 658 GLY A O 1
ATOM 5279 N N . GLU A 1 659 ? 30.422 17.498 -52.689 1.00 73.12 659 GLU A N 1
ATOM 5280 C CA . GLU A 1 659 ? 31.730 16.861 -52.856 1.00 73.12 659 GLU A CA 1
ATOM 5281 C C . GLU A 1 659 ? 32.840 17.651 -52.157 1.00 73.12 659 GLU A C 1
ATOM 5283 O O . GLU A 1 659 ? 32.934 18.862 -52.344 1.00 73.12 659 GLU A O 1
ATOM 5288 N N . SER A 1 660 ? 33.732 16.959 -51.436 1.00 64.81 660 SER A N 1
ATOM 5289 C CA . SER A 1 660 ? 35.041 17.505 -51.047 1.00 64.81 660 SER A CA 1
ATOM 5290 C C . SER A 1 660 ? 36.131 16.963 -51.974 1.00 64.81 660 SER A C 1
ATOM 5292 O O . SER A 1 660 ? 36.025 15.851 -52.499 1.00 64.81 660 SER A O 1
ATOM 5294 N N . ASN A 1 661 ? 37.177 17.753 -52.219 1.00 56.88 661 ASN A N 1
ATOM 5295 C CA . ASN A 1 661 ? 38.175 17.534 -53.277 1.00 56.88 661 ASN A CA 1
ATOM 5296 C C . ASN A 1 661 ? 39.089 16.300 -53.119 1.00 56.88 661 ASN A C 1
ATOM 5298 O O . ASN A 1 661 ? 39.926 16.086 -53.990 1.00 56.88 661 ASN A O 1
ATOM 5302 N N . ASN A 1 662 ? 38.943 15.485 -52.067 1.00 54.28 662 ASN A N 1
ATOM 5303 C CA . ASN A 1 662 ? 40.023 14.588 -51.638 1.00 54.28 662 ASN A CA 1
ATOM 5304 C C . ASN A 1 662 ? 39.765 13.071 -51.738 1.00 54.28 662 ASN A C 1
ATOM 5306 O O . ASN A 1 662 ? 40.716 12.327 -51.526 1.00 54.28 662 ASN A O 1
ATOM 5310 N N . ASP A 1 663 ? 38.569 12.577 -52.096 1.00 57.44 663 ASP A N 1
ATOM 5311 C CA . ASP A 1 663 ? 38.373 11.120 -52.271 1.00 57.44 663 ASP A CA 1
ATOM 5312 C C . ASP A 1 663 ? 37.326 10.752 -53.343 1.00 57.44 663 ASP A C 1
ATOM 5314 O O . ASP A 1 663 ? 36.156 11.142 -53.260 1.00 57.44 663 ASP A O 1
ATOM 5318 N N . GLU A 1 664 ? 37.734 9.961 -54.343 1.00 62.09 664 GLU A N 1
ATOM 5319 C CA . GLU A 1 664 ? 36.875 9.449 -55.429 1.00 62.09 664 GLU A CA 1
ATOM 5320 C C . GLU A 1 664 ? 35.996 8.262 -54.996 1.00 62.09 664 GLU A C 1
ATOM 5322 O O . GLU A 1 664 ? 34.966 7.978 -55.619 1.00 62.09 664 GLU A O 1
ATOM 5327 N N . ALA A 1 665 ? 36.373 7.562 -53.920 1.00 65.38 665 ALA A N 1
ATOM 5328 C CA . ALA A 1 665 ? 35.751 6.298 -53.536 1.00 65.38 665 ALA A CA 1
ATOM 5329 C C . ALA A 1 665 ? 34.262 6.459 -53.186 1.00 65.38 665 ALA A C 1
ATOM 5331 O O . ALA A 1 665 ? 33.418 5.776 -53.777 1.00 65.38 665 ALA A O 1
ATOM 5332 N N . LEU A 1 666 ? 33.914 7.396 -52.291 1.00 69.38 666 LEU A N 1
ATOM 5333 C CA . LEU A 1 666 ? 32.512 7.630 -51.934 1.00 69.38 666 LEU A CA 1
ATOM 5334 C C . LEU A 1 666 ? 31.738 8.281 -53.085 1.00 69.38 666 LEU A C 1
ATOM 5336 O O . LEU A 1 666 ? 30.593 7.896 -53.323 1.00 69.38 666 LEU A O 1
ATOM 5340 N N . ARG A 1 667 ? 32.358 9.201 -53.843 1.00 69.25 667 ARG A N 1
ATOM 5341 C CA . ARG A 1 667 ? 31.727 9.878 -54.995 1.00 69.25 667 ARG A CA 1
ATOM 5342 C C . ARG A 1 667 ? 31.120 8.875 -55.976 1.00 69.25 667 ARG A C 1
ATOM 5344 O O . ARG A 1 667 ? 29.975 9.032 -56.394 1.00 69.25 667 ARG A O 1
ATOM 5351 N N . SER A 1 668 ? 31.844 7.789 -56.249 1.00 72.94 668 SER A N 1
ATOM 5352 C CA . SER A 1 668 ? 31.386 6.724 -57.146 1.00 72.94 668 SER A CA 1
ATOM 5353 C C . SER A 1 668 ? 30.249 5.850 -56.589 1.00 72.94 668 SER A C 1
ATOM 5355 O O . SER A 1 668 ? 29.601 5.123 -57.346 1.00 72.94 668 SER A O 1
ATOM 5357 N N . MET A 1 669 ? 29.984 5.914 -55.278 1.00 83.25 669 MET A N 1
ATOM 5358 C CA . MET A 1 669 ? 29.038 5.043 -54.574 1.00 83.25 669 MET A CA 1
ATOM 5359 C C . MET A 1 669 ? 27.840 5.772 -53.948 1.00 83.25 669 MET A C 1
ATOM 5361 O O . MET A 1 669 ? 26.908 5.090 -53.537 1.00 83.25 669 MET A O 1
ATOM 5365 N N . GLN A 1 670 ? 27.803 7.110 -53.904 1.00 87.81 670 GLN A N 1
ATOM 5366 C CA . GLN A 1 670 ? 26.746 7.903 -53.242 1.00 87.81 670 GLN A CA 1
ATOM 5367 C C . GLN A 1 670 ? 25.315 7.497 -53.657 1.00 87.81 670 GLN A C 1
ATOM 5369 O O . GLN A 1 670 ? 24.548 6.975 -52.844 1.00 87.81 670 GLN A O 1
ATOM 5374 N N . PHE A 1 671 ? 24.952 7.662 -54.935 1.00 91.94 671 PHE A N 1
ATOM 5375 C CA . PHE A 1 671 ? 23.603 7.321 -55.420 1.00 91.94 671 PHE A CA 1
ATOM 5376 C C . PHE A 1 671 ? 23.354 5.813 -55.460 1.00 91.94 671 PHE A C 1
ATOM 5378 O O . PHE A 1 671 ? 22.220 5.370 -55.277 1.00 91.94 671 PHE A O 1
ATOM 5385 N N . TYR A 1 672 ? 24.399 5.005 -55.649 1.00 92.75 672 TYR A N 1
ATOM 5386 C CA . TYR A 1 672 ? 24.284 3.552 -55.548 1.00 92.75 672 TYR A CA 1
ATOM 5387 C C . TYR A 1 672 ? 23.908 3.122 -54.123 1.00 92.75 672 TYR A C 1
ATOM 5389 O O . TYR A 1 672 ? 22.991 2.320 -53.950 1.00 92.75 672 TYR A O 1
ATOM 5397 N N . ASN A 1 673 ? 24.552 3.688 -53.102 1.00 92.81 673 ASN A N 1
ATOM 5398 C CA . ASN A 1 673 ? 24.241 3.441 -51.699 1.00 92.81 673 ASN A CA 1
ATOM 5399 C C . ASN A 1 673 ? 22.835 3.942 -51.345 1.00 92.81 673 ASN A C 1
ATOM 5401 O O . ASN A 1 673 ? 22.127 3.258 -50.611 1.00 92.81 673 ASN A O 1
ATOM 5405 N N . ALA A 1 674 ? 22.371 5.046 -51.940 1.00 94.19 674 ALA A N 1
ATOM 5406 C CA . ALA A 1 674 ? 20.984 5.490 -51.789 1.00 94.19 674 ALA A CA 1
ATOM 5407 C C . ALA A 1 674 ? 19.989 4.469 -52.380 1.00 94.19 674 ALA A C 1
ATOM 5409 O O . ALA A 1 674 ? 18.983 4.133 -51.754 1.00 94.19 674 ALA A O 1
ATOM 5410 N N . LEU A 1 675 ? 20.286 3.888 -53.552 1.00 94.00 675 LEU A N 1
ATOM 5411 C CA . LEU A 1 675 ? 19.482 2.795 -54.122 1.00 94.00 675 LEU A CA 1
ATOM 5412 C C . LEU A 1 675 ? 19.519 1.530 -53.248 1.00 94.00 675 LEU A C 1
ATOM 5414 O O . LEU A 1 675 ? 18.514 0.817 -53.159 1.00 94.00 675 LEU A O 1
ATOM 5418 N N . GLN A 1 676 ? 20.650 1.248 -52.594 1.00 93.31 676 GLN A N 1
ATOM 5419 C CA . GLN A 1 676 ? 20.749 0.165 -51.613 1.00 93.31 676 GLN A CA 1
ATOM 5420 C C . GLN A 1 676 ? 19.899 0.450 -50.375 1.00 93.31 676 GLN A C 1
ATOM 5422 O O . GLN A 1 676 ? 19.159 -0.436 -49.955 1.00 93.31 676 GLN A O 1
ATOM 5427 N N . ALA A 1 677 ? 19.915 1.677 -49.852 1.00 94.12 677 ALA A N 1
ATOM 5428 C CA . ALA A 1 677 ? 19.079 2.075 -48.724 1.00 94.12 677 ALA A CA 1
ATOM 5429 C C . ALA A 1 677 ? 17.583 1.879 -49.028 1.00 94.12 677 ALA A C 1
ATOM 5431 O O . ALA A 1 677 ? 16.866 1.266 -48.238 1.00 94.12 677 ALA A O 1
ATOM 5432 N N . VAL A 1 678 ? 17.132 2.251 -50.235 1.00 94.19 678 VAL A N 1
ATOM 5433 C CA . VAL A 1 678 ? 15.765 1.956 -50.711 1.00 94.19 678 VAL A CA 1
ATOM 5434 C C . VAL A 1 678 ? 15.486 0.453 -50.774 1.00 94.19 678 VAL A C 1
ATOM 5436 O O . VAL A 1 678 ? 14.377 -0.002 -50.489 1.00 94.19 678 VAL A O 1
ATOM 5439 N N . ARG A 1 679 ? 16.467 -0.352 -51.197 1.00 91.81 679 ARG A N 1
ATOM 5440 C CA . ARG A 1 679 ? 16.286 -1.803 -51.284 1.00 91.81 679 ARG A CA 1
ATOM 5441 C C . ARG A 1 679 ? 16.069 -2.431 -49.908 1.00 91.81 679 ARG A C 1
ATOM 5443 O O . ARG A 1 679 ? 15.221 -3.318 -49.840 1.00 91.81 679 ARG A O 1
ATOM 5450 N N . LEU A 1 680 ? 16.822 -1.971 -48.909 1.00 90.31 680 LEU A N 1
ATOM 5451 C CA . LEU A 1 680 ? 16.925 -2.536 -47.562 1.00 90.31 680 LEU A CA 1
ATOM 5452 C C . LEU A 1 680 ? 15.831 -2.026 -46.610 1.00 90.31 680 LEU A C 1
ATOM 5454 O O . LEU A 1 680 ? 15.261 -2.813 -45.869 1.00 90.31 680 LEU A O 1
ATOM 5458 N N . GLY A 1 681 ? 15.513 -0.727 -46.625 1.00 86.44 681 GLY A N 1
ATOM 5459 C CA . GLY A 1 681 ? 14.612 -0.136 -45.625 1.00 86.44 681 GLY A CA 1
ATOM 5460 C C . GLY A 1 681 ? 13.185 0.154 -46.087 1.00 86.44 681 GLY A C 1
ATOM 5461 O O . GLY A 1 681 ? 12.330 0.417 -45.248 1.00 86.44 681 GLY A O 1
ATOM 5462 N N . VAL A 1 682 ? 12.891 0.097 -47.393 1.00 89.38 682 VAL A N 1
ATOM 5463 C CA . VAL A 1 682 ? 11.569 0.474 -47.928 1.00 89.38 682 VAL A CA 1
ATOM 5464 C C . VAL A 1 682 ? 10.798 -0.759 -48.393 1.00 89.38 682 VAL A C 1
ATOM 5466 O O . VAL A 1 682 ? 11.118 -1.386 -49.411 1.00 89.38 682 VAL A O 1
ATOM 5469 N N . SER A 1 683 ? 9.740 -1.082 -47.645 1.00 85.88 683 SER A N 1
ATOM 5470 C CA . SER A 1 683 ? 8.889 -2.255 -47.894 1.00 85.88 683 SER A CA 1
ATOM 5471 C C . SER A 1 683 ? 7.774 -1.986 -48.911 1.00 85.88 683 SER A C 1
ATOM 5473 O O . SER A 1 683 ? 7.436 -2.860 -49.714 1.00 85.88 683 SER A O 1
ATOM 5475 N N . ASN A 1 684 ? 7.196 -0.779 -48.916 1.00 91.19 684 ASN A N 1
ATOM 5476 C CA . ASN A 1 684 ? 6.092 -0.433 -49.809 1.00 91.19 684 ASN A CA 1
ATOM 5477 C C . ASN A 1 684 ? 6.587 -0.281 -51.257 1.00 91.19 684 ASN A C 1
ATOM 5479 O O . ASN A 1 684 ? 7.457 0.533 -51.554 1.00 91.19 684 ASN A O 1
ATOM 5483 N N . LYS A 1 685 ? 6.001 -1.047 -52.188 1.00 89.88 685 LYS A N 1
ATOM 5484 C CA . LYS A 1 685 ? 6.401 -1.050 -53.607 1.00 89.88 685 LYS A CA 1
ATOM 5485 C C . LYS A 1 685 ? 6.248 0.315 -54.285 1.00 89.88 685 LYS A C 1
ATOM 5487 O O . LYS A 1 685 ? 7.100 0.682 -55.092 1.00 89.88 685 LYS A O 1
ATOM 5492 N N . THR A 1 686 ? 5.178 1.047 -53.982 1.00 92.38 686 THR A N 1
ATOM 5493 C CA . THR A 1 686 ? 4.905 2.361 -54.581 1.00 92.38 686 THR A CA 1
ATOM 5494 C C . THR A 1 686 ? 5.913 3.388 -54.087 1.00 92.38 686 THR A C 1
ATOM 5496 O O . THR A 1 686 ? 6.517 4.096 -54.887 1.00 92.38 686 THR A O 1
ATOM 5499 N N . GLU A 1 687 ? 6.152 3.414 -52.778 1.00 90.75 687 GLU A N 1
ATOM 5500 C CA . GLU A 1 687 ? 7.137 4.290 -52.141 1.00 90.75 687 GLU A CA 1
ATOM 5501 C C . GLU A 1 687 ? 8.555 4.002 -52.643 1.00 90.75 687 GLU A C 1
ATOM 5503 O O . GLU A 1 687 ? 9.270 4.914 -53.053 1.00 90.75 687 GLU A O 1
ATOM 5508 N N . LYS A 1 688 ? 8.917 2.718 -52.750 1.00 91.62 688 LYS A N 1
ATOM 5509 C CA . LYS A 1 688 ? 10.191 2.265 -53.319 1.00 91.62 688 LYS A CA 1
ATOM 5510 C C . LYS A 1 688 ? 10.418 2.824 -54.722 1.00 91.62 688 LYS A C 1
ATOM 5512 O O . LYS A 1 688 ? 11.501 3.316 -55.031 1.00 91.62 688 LYS A O 1
ATOM 5517 N N . LEU A 1 689 ? 9.392 2.768 -55.569 1.00 93.12 689 LEU A N 1
ATOM 5518 C CA . LEU A 1 689 ? 9.453 3.266 -56.940 1.00 93.12 689 LEU A CA 1
ATOM 5519 C C . LEU A 1 689 ? 9.533 4.799 -56.995 1.00 93.12 689 LEU A C 1
ATOM 5521 O O . LEU A 1 689 ? 10.266 5.341 -57.825 1.00 93.12 689 LEU A O 1
ATOM 5525 N N . LEU A 1 690 ? 8.821 5.505 -56.114 1.00 93.50 690 LEU A N 1
ATOM 5526 C CA . LEU A 1 690 ? 8.909 6.963 -56.006 1.00 93.50 690 LEU A CA 1
ATOM 5527 C C . LEU A 1 690 ? 10.306 7.407 -55.560 1.00 93.50 690 LEU A C 1
ATOM 5529 O O . LEU A 1 690 ? 10.900 8.265 -56.210 1.00 93.50 690 LEU A O 1
ATOM 5533 N N . LEU A 1 691 ? 10.874 6.772 -54.535 1.00 93.56 691 LEU A N 1
ATOM 5534 C CA . LEU A 1 691 ? 12.218 7.082 -54.043 1.00 93.56 691 LEU A CA 1
ATOM 5535 C C . LEU A 1 691 ? 13.293 6.775 -55.076 1.00 93.56 691 LEU A C 1
ATOM 5537 O O . LEU A 1 691 ? 14.169 7.600 -55.307 1.00 93.56 691 LEU A O 1
ATOM 5541 N N . GLN A 1 692 ? 13.190 5.646 -55.782 1.00 94.25 692 GLN A N 1
ATOM 5542 C CA . GLN A 1 692 ? 14.083 5.353 -56.904 1.00 94.25 692 GLN A CA 1
ATOM 5543 C C . GLN A 1 692 ? 14.033 6.456 -57.965 1.00 94.25 692 GLN A C 1
ATOM 5545 O O . GLN A 1 692 ? 15.079 6.894 -58.435 1.00 94.25 692 GLN A O 1
ATOM 5550 N N . ARG A 1 693 ? 12.839 6.949 -58.325 1.00 94.56 693 ARG A N 1
ATOM 5551 C CA . ARG A 1 693 ? 12.700 8.065 -59.275 1.00 94.56 693 ARG A CA 1
ATOM 5552 C C . ARG A 1 693 ? 13.335 9.351 -58.752 1.00 94.56 693 ARG A C 1
ATOM 5554 O O . ARG A 1 693 ? 13.973 10.048 -59.533 1.00 94.56 693 ARG A O 1
ATOM 5561 N N . VAL A 1 694 ? 13.186 9.657 -57.463 1.00 93.44 694 VAL A N 1
ATOM 5562 C CA . VAL A 1 694 ? 13.829 10.823 -56.836 1.00 93.44 694 VAL A CA 1
ATOM 5563 C C . VAL A 1 694 ? 15.350 10.692 -56.879 1.00 93.44 694 VAL A C 1
ATOM 5565 O O . VAL A 1 694 ? 16.015 11.631 -57.307 1.00 93.44 694 VAL A O 1
ATOM 5568 N N . ILE A 1 695 ? 15.895 9.525 -56.525 1.00 94.75 695 ILE A N 1
ATOM 5569 C CA . ILE A 1 695 ? 17.338 9.252 -56.558 1.00 94.75 695 ILE A CA 1
ATOM 5570 C C . ILE A 1 695 ? 17.881 9.413 -57.978 1.00 94.75 695 ILE A C 1
ATOM 5572 O O . ILE A 1 695 ? 18.851 10.138 -58.175 1.00 94.75 695 ILE A O 1
ATOM 5576 N N . TRP A 1 696 ? 17.238 8.806 -58.982 1.00 94.19 696 TRP A N 1
ATOM 5577 C CA . TRP A 1 696 ? 17.662 8.944 -60.379 1.00 94.19 696 TRP A CA 1
ATOM 5578 C C . TRP A 1 696 ? 17.539 10.377 -60.888 1.00 94.19 696 TRP A C 1
ATOM 5580 O O . TRP A 1 696 ? 18.430 10.847 -61.589 1.00 94.19 696 TRP A O 1
ATOM 5590 N N . ARG A 1 697 ? 16.479 11.096 -60.502 1.00 92.88 697 ARG A N 1
ATOM 5591 C CA . ARG A 1 697 ? 16.323 12.512 -60.842 1.00 92.88 697 ARG A CA 1
ATOM 5592 C C . ARG A 1 697 ? 17.453 13.348 -60.240 1.00 92.88 697 ARG A C 1
ATOM 5594 O O . ARG A 1 697 ? 18.062 14.116 -60.969 1.00 92.88 697 ARG A O 1
ATOM 5601 N N . ARG A 1 698 ? 17.752 13.195 -58.946 1.00 90.38 698 ARG A N 1
ATOM 5602 C CA . ARG A 1 698 ? 18.854 13.913 -58.279 1.00 90.38 698 ARG A CA 1
ATOM 5603 C C . ARG A 1 698 ? 20.214 13.532 -58.878 1.00 90.38 698 ARG A C 1
ATOM 5605 O O . ARG A 1 698 ? 21.026 14.413 -59.110 1.00 90.38 698 ARG A O 1
ATOM 5612 N N . CYS A 1 699 ? 20.417 12.259 -59.222 1.00 90.56 699 CYS A N 1
ATOM 5613 C CA . CYS A 1 699 ? 21.620 11.770 -59.901 1.00 90.56 699 CYS A CA 1
ATOM 5614 C C . CYS A 1 699 ? 21.819 12.444 -61.265 1.00 90.56 699 CYS A C 1
ATOM 5616 O O . CYS A 1 699 ? 22.890 12.969 -61.540 1.00 90.56 699 CYS A O 1
ATOM 5618 N N . MET A 1 700 ? 20.768 12.499 -62.090 1.00 88.69 700 MET A N 1
ATOM 5619 C CA . MET A 1 700 ? 20.805 13.175 -63.390 1.00 88.69 700 MET A CA 1
ATOM 5620 C C . MET A 1 700 ? 20.929 14.696 -63.269 1.00 88.69 700 MET A C 1
ATOM 5622 O O . MET A 1 700 ? 21.380 15.323 -64.210 1.00 88.69 700 MET A O 1
ATOM 5626 N N . LEU A 1 701 ? 20.526 15.307 -62.156 1.00 87.31 701 LEU A N 1
ATOM 5627 C CA . LEU A 1 701 ? 20.650 16.754 -61.949 1.00 87.31 701 LEU A CA 1
ATOM 5628 C C . LEU A 1 701 ? 21.969 17.164 -61.280 1.00 87.31 701 LEU A C 1
ATOM 5630 O O . LEU A 1 701 ? 22.205 18.359 -61.136 1.00 87.31 701 LEU A O 1
ATOM 5634 N N . LYS A 1 702 ? 22.802 16.207 -60.849 1.00 85.19 702 LYS A N 1
ATOM 5635 C CA . LYS A 1 702 ? 24.049 16.504 -60.133 1.00 85.19 702 LYS A CA 1
ATOM 5636 C C . LYS A 1 702 ? 25.119 17.102 -61.047 1.00 85.19 702 LYS A C 1
ATOM 5638 O O . LYS A 1 702 ? 25.813 18.027 -60.640 1.00 85.19 702 LYS A O 1
ATOM 5643 N N . ASP A 1 703 ? 25.255 16.563 -62.254 1.00 85.50 703 ASP A N 1
ATOM 5644 C CA . ASP A 1 703 ? 26.272 16.987 -63.214 1.00 85.50 703 ASP A CA 1
ATOM 5645 C C . ASP A 1 703 ? 25.777 18.159 -64.081 1.00 85.50 703 ASP A C 1
ATOM 5647 O O . ASP A 1 703 ? 24.611 18.215 -64.483 1.00 85.50 703 ASP A O 1
ATOM 5651 N N . ASP A 1 704 ? 26.676 19.085 -64.425 1.00 84.31 704 ASP A N 1
ATOM 5652 C CA . ASP A 1 704 ? 26.369 20.190 -65.338 1.00 84.31 704 ASP A CA 1
ATOM 5653 C C . ASP A 1 704 ? 26.398 19.716 -66.799 1.00 84.31 704 ASP A C 1
ATOM 5655 O O . ASP A 1 704 ? 27.418 19.771 -67.493 1.00 84.31 704 ASP A O 1
ATOM 5659 N N . TRP A 1 705 ? 25.241 19.268 -67.285 1.00 85.12 705 TRP A N 1
ATOM 5660 C CA . TRP A 1 705 ? 25.072 18.825 -68.671 1.00 85.12 705 TRP A CA 1
ATOM 5661 C C . TRP A 1 705 ? 25.341 19.918 -69.704 1.00 85.12 705 TRP A C 1
ATOM 5663 O O . TRP A 1 705 ? 25.668 19.597 -70.843 1.00 85.12 705 TRP A O 1
ATOM 5673 N N . THR A 1 706 ? 25.213 21.200 -69.350 1.00 85.12 706 THR A N 1
ATOM 5674 C CA . THR A 1 706 ? 25.497 22.285 -70.301 1.00 85.12 706 THR A CA 1
ATOM 5675 C C . THR A 1 706 ? 26.993 22.394 -70.564 1.00 85.12 706 THR A C 1
ATOM 5677 O O . THR A 1 706 ? 27.404 22.543 -71.716 1.00 85.12 706 THR A O 1
ATOM 5680 N N . ARG A 1 707 ? 27.804 22.206 -69.517 1.00 84.31 707 ARG A N 1
ATOM 5681 C CA . ARG A 1 707 ? 29.258 22.090 -69.620 1.00 84.31 707 ARG A CA 1
ATOM 5682 C C . ARG A 1 707 ? 29.679 20.800 -70.321 1.00 84.31 707 ARG A C 1
ATOM 5684 O O . ARG A 1 707 ? 30.513 20.865 -71.215 1.00 84.31 707 ARG A O 1
ATOM 5691 N N . LEU A 1 708 ? 29.101 19.656 -69.949 1.00 84.06 708 LEU A N 1
ATOM 5692 C CA . LEU A 1 708 ? 29.462 18.349 -70.524 1.00 84.06 708 LEU A CA 1
ATOM 5693 C C . LEU A 1 708 ? 29.112 18.226 -72.014 1.00 84.06 708 LEU A C 1
ATOM 5695 O O . LEU A 1 708 ? 29.815 17.552 -72.757 1.00 84.06 708 LEU A O 1
ATOM 5699 N N . ASN A 1 709 ? 28.048 18.893 -72.471 1.00 83.62 709 ASN A N 1
ATOM 5700 C CA . ASN A 1 709 ? 27.669 18.906 -73.886 1.00 83.62 709 ASN A CA 1
ATOM 5701 C C . ASN A 1 709 ? 28.524 19.864 -74.736 1.00 83.62 709 ASN A C 1
ATOM 5703 O O . ASN A 1 709 ? 28.395 19.868 -75.961 1.00 83.62 709 ASN A O 1
ATOM 5707 N N . ASN A 1 710 ? 29.381 20.688 -74.123 1.00 83.62 710 ASN A N 1
ATOM 5708 C CA . ASN A 1 710 ? 30.284 21.577 -74.846 1.00 83.62 710 ASN A CA 1
ATOM 5709 C C . ASN A 1 710 ? 31.582 20.845 -75.221 1.00 83.62 710 ASN A C 1
ATOM 5711 O O . ASN A 1 710 ? 32.626 21.047 -74.610 1.00 83.62 710 ASN A O 1
ATOM 5715 N N . THR A 1 711 ? 31.510 20.005 -76.252 1.00 83.50 711 THR A N 1
ATOM 5716 C CA . THR A 1 711 ? 32.628 19.169 -76.725 1.00 83.50 711 THR A CA 1
ATOM 5717 C C . THR A 1 711 ? 33.503 19.860 -77.779 1.00 83.50 711 THR A C 1
ATOM 5719 O O . THR A 1 711 ? 34.178 19.204 -78.575 1.00 83.50 711 THR A O 1
ATOM 5722 N N . GLY A 1 712 ? 33.468 21.194 -77.855 1.00 76.12 712 GLY A N 1
ATOM 5723 C CA . GLY A 1 712 ? 34.290 21.948 -78.798 1.00 76.12 712 GLY A CA 1
ATOM 5724 C C . GLY A 1 712 ? 35.776 21.789 -78.475 1.00 76.12 712 GLY A C 1
ATOM 5725 O O . GLY A 1 712 ? 36.206 22.162 -77.388 1.00 76.12 712 GLY A O 1
ATOM 5726 N N . SER A 1 713 ? 36.561 21.289 -79.433 1.00 78.69 713 SER A N 1
ATOM 5727 C CA . SER A 1 713 ? 38.011 21.044 -79.298 1.00 78.69 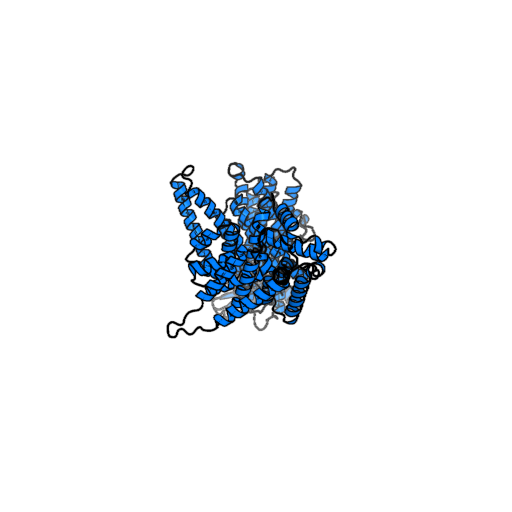713 SER A CA 1
ATOM 5728 C C . SER A 1 713 ? 38.415 19.883 -78.377 1.00 78.69 713 SER A C 1
ATOM 5730 O O . SER A 1 713 ? 39.566 19.851 -77.952 1.00 78.69 713 SER A O 1
ATOM 5732 N N . MET A 1 714 ? 37.509 18.944 -78.097 1.00 84.56 714 MET A N 1
ATOM 5733 C CA . MET A 1 714 ? 37.814 17.707 -77.369 1.00 84.56 714 MET A CA 1
ATOM 5734 C C . MET A 1 714 ? 37.892 16.503 -78.311 1.00 84.56 714 MET A C 1
ATOM 5736 O O . MET A 1 714 ? 37.165 16.460 -79.308 1.00 84.56 714 MET A O 1
ATOM 5740 N N . ASP A 1 715 ? 38.736 15.520 -77.992 1.00 85.94 715 ASP A N 1
ATOM 5741 C CA . ASP A 1 715 ? 38.746 14.228 -78.691 1.00 85.94 715 ASP A CA 1
ATOM 5742 C C . ASP A 1 715 ? 37.758 13.205 -78.080 1.00 85.94 715 ASP A C 1
ATOM 5744 O O . ASP A 1 715 ? 37.199 13.405 -76.998 1.00 85.94 715 ASP A O 1
ATOM 5748 N N . ASP A 1 716 ? 37.504 12.095 -78.784 1.00 85.00 716 ASP A N 1
ATOM 5749 C CA . ASP A 1 716 ? 36.549 11.066 -78.338 1.00 85.00 716 ASP A CA 1
ATOM 5750 C C . ASP A 1 716 ? 36.954 10.406 -77.005 1.00 85.00 716 ASP A C 1
ATOM 5752 O O . ASP A 1 716 ? 36.092 9.935 -76.253 1.00 85.00 716 ASP A O 1
ATOM 5756 N N . ALA A 1 717 ? 38.256 10.350 -76.699 1.00 86.06 717 ALA A N 1
ATOM 5757 C CA . ALA A 1 717 ? 38.759 9.760 -75.465 1.00 86.06 717 ALA A CA 1
ATOM 5758 C C . ALA A 1 717 ? 38.496 10.689 -74.273 1.00 86.06 717 ALA A C 1
ATOM 5760 O O . ALA A 1 717 ? 37.997 10.224 -73.247 1.00 86.06 717 ALA A O 1
ATOM 5761 N N . GLU A 1 718 ? 38.731 11.990 -74.438 1.00 84.38 718 GLU A N 1
ATOM 5762 C CA . GLU A 1 718 ? 38.446 13.034 -73.454 1.00 84.38 718 GLU A CA 1
ATOM 5763 C C . GLU A 1 718 ? 36.938 13.165 -73.190 1.00 84.38 718 GLU A C 1
ATOM 5765 O O . GLU A 1 718 ? 36.512 13.278 -72.039 1.00 84.38 718 GLU A O 1
ATOM 5770 N N . VAL A 1 719 ? 36.102 13.087 -74.234 1.00 85.00 719 VAL A N 1
ATOM 5771 C CA . VAL A 1 719 ? 34.634 13.067 -74.079 1.00 85.00 719 VAL A CA 1
ATOM 5772 C C . VAL A 1 719 ? 34.190 11.816 -73.320 1.00 85.00 719 VAL A C 1
ATOM 5774 O O . VAL A 1 719 ? 33.361 11.895 -72.409 1.00 85.00 719 VAL A O 1
ATOM 5777 N N . SER A 1 720 ? 34.755 10.652 -73.651 1.00 85.56 720 SER A N 1
ATOM 5778 C CA . SER A 1 720 ? 34.484 9.409 -72.927 1.00 85.56 720 SER A CA 1
ATOM 5779 C C . SER A 1 720 ? 34.909 9.506 -71.458 1.00 85.56 720 SER A C 1
ATOM 5781 O O . SER A 1 720 ? 34.148 9.098 -70.586 1.00 85.56 720 SER A O 1
ATOM 5783 N N . GLU A 1 721 ? 36.084 10.053 -71.154 1.00 85.69 721 GLU A N 1
ATOM 5784 C CA . GLU A 1 721 ? 36.569 10.231 -69.781 1.00 85.69 721 GLU A CA 1
ATOM 5785 C C . GLU A 1 721 ? 35.662 11.167 -68.969 1.00 85.69 721 GLU A C 1
ATOM 5787 O O . GLU A 1 721 ? 35.262 10.822 -67.854 1.00 85.69 721 GLU A O 1
ATOM 5792 N N . GLN A 1 722 ? 35.227 12.288 -69.555 1.00 84.44 722 GLN A N 1
ATOM 5793 C CA . GLN A 1 722 ? 34.267 13.191 -68.914 1.00 84.44 722 GLN A CA 1
ATOM 5794 C C . GLN A 1 722 ? 32.918 12.517 -68.644 1.00 84.44 722 GLN A C 1
ATOM 5796 O O . GLN A 1 722 ? 32.361 12.669 -67.557 1.00 84.44 722 GLN A O 1
ATOM 5801 N N . LEU A 1 723 ? 32.403 11.724 -69.589 1.00 85.19 723 LEU A N 1
ATOM 5802 C CA . LEU A 1 723 ? 31.181 10.949 -69.372 1.00 85.19 723 LEU A CA 1
ATOM 5803 C C . LEU A 1 723 ? 31.368 9.883 -68.286 1.00 85.19 723 LEU A C 1
ATOM 5805 O O . LEU A 1 723 ? 30.453 9.658 -67.492 1.00 85.19 723 LEU A O 1
ATOM 5809 N N . GLN A 1 724 ? 32.543 9.253 -68.207 1.00 86.31 724 GLN A N 1
ATOM 5810 C CA . GLN A 1 724 ? 32.860 8.267 -67.172 1.00 86.31 724 GLN A CA 1
ATOM 5811 C C . GLN A 1 724 ? 32.947 8.876 -65.767 1.00 86.31 724 GLN A C 1
ATOM 5813 O O . GLN A 1 724 ? 32.672 8.176 -64.787 1.00 86.31 724 GLN A O 1
ATOM 5818 N N . ALA A 1 725 ? 33.283 10.164 -65.675 1.00 83.31 725 ALA A N 1
ATOM 5819 C CA . ALA A 1 725 ? 33.327 10.921 -64.430 1.00 83.31 725 ALA A CA 1
ATOM 5820 C C . ALA A 1 725 ? 31.937 11.356 -63.918 1.00 83.31 725 ALA A C 1
ATOM 5822 O O . ALA A 1 725 ? 31.818 11.766 -62.765 1.00 83.31 725 ALA A O 1
ATOM 5823 N N . THR A 1 726 ? 30.879 11.245 -64.732 1.00 87.75 726 THR A N 1
ATOM 5824 C CA . THR A 1 726 ? 29.518 11.633 -64.316 1.00 87.75 726 THR A CA 1
ATOM 5825 C C . THR A 1 726 ? 28.966 10.729 -63.218 1.00 87.75 726 THR A C 1
ATOM 5827 O O . THR A 1 726 ? 29.159 9.504 -63.219 1.00 87.75 726 THR A O 1
ATOM 5830 N N . ALA A 1 727 ? 28.177 11.313 -62.316 1.00 87.62 727 ALA A N 1
ATOM 5831 C CA . ALA A 1 727 ? 27.483 10.578 -61.266 1.00 87.62 727 ALA A CA 1
ATOM 5832 C C . ALA A 1 727 ? 26.567 9.494 -61.854 1.00 87.62 727 ALA A C 1
ATOM 5834 O O . ALA A 1 727 ? 26.464 8.392 -61.303 1.00 87.62 727 ALA A O 1
ATOM 5835 N N . LEU A 1 728 ? 25.945 9.777 -63.005 1.00 89.62 728 LEU A N 1
ATOM 5836 C CA . LEU A 1 728 ? 25.095 8.832 -63.724 1.00 89.62 728 LEU A CA 1
ATOM 5837 C C . LEU A 1 728 ? 25.879 7.590 -64.170 1.00 89.62 728 LEU A C 1
ATOM 5839 O O . LEU A 1 728 ? 25.476 6.465 -63.855 1.00 89.62 728 LEU A O 1
ATOM 5843 N N . TYR A 1 729 ? 27.006 7.775 -64.866 1.00 89.69 729 TYR A N 1
ATOM 5844 C CA . TYR A 1 729 ? 27.823 6.661 -65.348 1.00 89.69 729 TYR A CA 1
ATOM 5845 C C . TYR A 1 729 ? 28.392 5.837 -64.192 1.00 89.69 729 TYR A C 1
ATOM 5847 O O . TYR A 1 729 ? 28.284 4.606 -64.206 1.00 89.69 729 TYR A O 1
ATOM 5855 N N . MET A 1 730 ? 28.947 6.493 -63.166 1.00 88.88 730 MET A N 1
ATOM 5856 C CA . MET A 1 730 ? 29.496 5.808 -61.993 1.00 88.88 730 MET A CA 1
ATOM 5857 C C . MET A 1 730 ? 28.434 4.956 -61.284 1.00 88.88 730 MET A C 1
ATOM 5859 O O . MET A 1 730 ? 28.672 3.779 -60.994 1.00 88.88 730 MET A O 1
ATOM 5863 N N . THR A 1 731 ? 27.228 5.503 -61.101 1.00 90.31 731 THR A N 1
ATOM 5864 C CA . THR A 1 731 ? 26.104 4.791 -60.475 1.00 90.31 731 THR A CA 1
ATOM 5865 C C . THR A 1 731 ? 25.683 3.576 -61.302 1.00 90.31 731 THR A C 1
ATOM 5867 O O . THR A 1 731 ? 25.561 2.472 -60.764 1.00 90.31 731 THR A O 1
ATOM 5870 N N . PHE A 1 732 ? 25.526 3.730 -62.622 1.00 89.12 732 PHE A N 1
ATOM 5871 C CA . PHE A 1 732 ? 25.204 2.611 -63.514 1.00 89.12 732 PHE A CA 1
ATOM 5872 C C . PHE A 1 732 ? 26.283 1.529 -63.505 1.00 89.12 732 PHE A C 1
ATOM 5874 O O . PHE A 1 732 ? 25.967 0.339 -63.395 1.00 89.12 732 PHE A O 1
ATOM 5881 N N . ARG A 1 733 ? 27.559 1.925 -63.576 1.00 90.12 733 ARG A N 1
ATOM 5882 C CA . ARG A 1 733 ? 28.702 1.008 -63.507 1.00 90.12 733 ARG A CA 1
ATOM 5883 C C . ARG A 1 733 ? 28.653 0.188 -62.222 1.00 90.12 733 ARG A C 1
ATOM 5885 O O . ARG A 1 733 ? 28.848 -1.028 -62.279 1.00 90.12 733 ARG A O 1
ATOM 5892 N N . GLN A 1 734 ? 28.350 0.818 -61.090 1.00 88.69 734 GLN A N 1
ATOM 5893 C CA . GLN A 1 734 ? 28.262 0.135 -59.805 1.00 88.69 734 GLN A CA 1
ATOM 5894 C C . GLN A 1 734 ? 27.060 -0.817 -59.731 1.00 88.69 734 GLN A C 1
ATOM 5896 O O . GLN A 1 734 ? 27.218 -1.965 -59.319 1.00 88.69 734 GLN A O 1
ATOM 5901 N N . CYS A 1 735 ? 25.886 -0.415 -60.231 1.00 88.25 735 CYS A N 1
ATOM 5902 C CA . CYS A 1 735 ? 24.729 -1.308 -60.349 1.00 88.25 735 CYS A CA 1
ATOM 5903 C C . CYS A 1 735 ? 25.039 -2.563 -61.189 1.00 88.25 735 CYS A C 1
ATOM 5905 O O . CYS A 1 735 ? 24.644 -3.671 -60.817 1.00 88.25 735 CYS A O 1
ATOM 5907 N N . ILE A 1 736 ? 25.760 -2.411 -62.306 1.00 86.94 736 ILE A N 1
ATOM 5908 C CA . ILE A 1 736 ? 26.133 -3.526 -63.191 1.00 86.94 736 ILE A CA 1
ATOM 5909 C C . ILE A 1 736 ? 27.176 -4.436 -62.532 1.00 86.94 736 ILE A C 1
ATOM 5911 O O . ILE A 1 736 ? 27.024 -5.658 -62.588 1.00 86.94 736 ILE A O 1
ATOM 5915 N N . LYS A 1 737 ? 28.212 -3.869 -61.896 1.00 85.69 737 LYS A N 1
ATOM 5916 C CA . LYS A 1 737 ? 29.234 -4.640 -61.165 1.00 85.69 737 LYS A CA 1
ATOM 5917 C C . LYS A 1 737 ? 28.600 -5.534 -60.100 1.00 85.69 737 LYS A C 1
ATOM 5919 O O . LYS A 1 737 ? 28.869 -6.732 -60.076 1.00 85.69 737 LYS A O 1
ATOM 5924 N N . THR A 1 738 ? 27.696 -4.985 -59.290 1.00 80.38 738 THR A N 1
ATOM 5925 C CA . THR A 1 738 ? 26.992 -5.761 -58.260 1.00 80.38 738 THR A CA 1
ATOM 5926 C C . THR A 1 738 ? 26.099 -6.839 -58.871 1.00 80.38 738 THR A C 1
ATOM 5928 O O . THR A 1 738 ? 26.064 -7.959 -58.370 1.00 80.38 738 THR A O 1
ATOM 5931 N N . ARG A 1 739 ? 25.407 -6.552 -59.984 1.00 75.56 739 ARG A N 1
ATOM 5932 C CA . ARG A 1 739 ? 24.576 -7.555 -60.672 1.00 75.56 739 ARG A CA 1
ATOM 5933 C C . ARG A 1 739 ? 25.397 -8.739 -61.191 1.00 75.56 739 ARG A C 1
ATOM 5935 O O . ARG A 1 739 ? 24.931 -9.867 -61.082 1.00 75.56 739 ARG A O 1
ATOM 5942 N N . LYS A 1 740 ? 26.595 -8.494 -61.737 1.00 60.34 740 LYS A N 1
ATOM 5943 C CA . LYS A 1 740 ? 27.511 -9.558 -62.188 1.00 60.34 740 LYS A CA 1
ATOM 5944 C C . LYS A 1 740 ? 28.025 -10.391 -61.011 1.00 60.34 740 LYS A C 1
ATOM 5946 O O . LYS A 1 740 ? 27.910 -11.605 -61.045 1.00 60.34 740 LYS A O 1
ATOM 5951 N N . SER A 1 741 ? 28.440 -9.738 -59.925 1.00 58.66 741 SER A N 1
ATOM 5952 C CA . SER A 1 741 ? 28.879 -10.423 -58.701 1.00 58.66 741 SER A CA 1
ATOM 5953 C C . SER A 1 741 ? 27.803 -11.314 -58.067 1.00 58.66 741 SER A C 1
ATOM 5955 O O . SER A 1 741 ? 28.151 -12.316 -57.458 1.00 58.66 741 SER A O 1
ATOM 5957 N N . ILE A 1 742 ? 26.514 -10.975 -58.191 1.00 55.84 742 ILE A N 1
ATOM 5958 C CA . ILE A 1 742 ? 25.413 -11.827 -57.707 1.00 55.84 742 ILE A CA 1
ATOM 5959 C C . ILE A 1 742 ? 25.217 -13.055 -58.611 1.00 55.84 742 ILE A C 1
ATOM 5961 O O . ILE A 1 742 ? 24.854 -14.115 -58.113 1.00 55.84 742 ILE A O 1
ATOM 5965 N N . HIS A 1 743 ? 25.472 -12.925 -59.917 1.00 45.88 743 HIS A N 1
ATOM 5966 C CA . HIS A 1 743 ? 25.367 -14.025 -60.879 1.00 45.88 743 HIS A CA 1
ATOM 5967 C C . HIS A 1 743 ? 26.552 -14.996 -60.841 1.00 45.88 743 HIS A C 1
ATOM 5969 O O . HIS A 1 743 ? 26.368 -16.152 -61.194 1.00 45.88 743 HIS A O 1
ATOM 5975 N N . ASP A 1 744 ? 27.731 -14.549 -60.401 1.00 40.22 744 ASP A N 1
ATOM 5976 C CA . ASP A 1 744 ? 28.925 -15.397 -60.265 1.00 40.22 744 ASP A CA 1
ATOM 5977 C C . ASP A 1 744 ? 28.962 -16.187 -58.931 1.00 40.22 744 ASP A C 1
ATOM 5979 O O . ASP A 1 744 ? 29.837 -17.027 -58.734 1.00 40.22 744 ASP A O 1
ATOM 5983 N N . ILE A 1 745 ? 28.030 -15.916 -58.002 1.00 39.62 745 ILE A N 1
ATOM 5984 C CA . ILE A 1 745 ? 27.909 -16.576 -56.680 1.00 39.62 745 ILE A CA 1
ATOM 5985 C C . ILE A 1 745 ? 26.659 -17.489 -56.601 1.00 39.62 745 ILE A C 1
ATOM 5987 O O . ILE A 1 745 ? 26.535 -18.282 -55.666 1.00 39.62 745 ILE A O 1
ATOM 5991 N N . SER A 1 746 ? 25.743 -17.403 -57.576 1.00 31.91 746 SER A N 1
ATOM 5992 C CA . SER A 1 746 ? 24.627 -18.347 -57.781 1.00 31.91 746 SER A CA 1
ATOM 5993 C C . SER A 1 746 ? 25.029 -19.471 -58.720 1.00 31.91 746 SER A C 1
ATOM 5995 O O . SER A 1 746 ? 24.636 -20.627 -58.456 1.00 31.91 746 SER A O 1
#

Organism: Glarea lozoyensis (strain ATCC 74030 / MF5533) (NCBI:txid1104152)

Foldseek 3Di:
DDWDFPDKDKDDQPDPPDDDDDDPDPPPRDPFIWMWTQTDVLGIDIGGDPCVVCVVPPHDPDALLNLLVCQLLPVPDPSDPDDSADDPVRDDALVRNLVSLLVVLLCLQQVVDPSQDLPDPDLLVSLVSSLSSLLSSLQNCVVNPRDHDPQSLVSSLQSSLLSQLLNLLVVVLVVVQVPDDPVGSDALLQVLLVPPDPVQADDDDVVVVRPDSSSNCSNGRSVSVLVSLLCLLVSLVCVVVVPVDDLVSSLRSLLSNLSSNLSSQLSSLVSQVVCCVSSVNVVFDDASSATDADLAPYDDRSLQDPSNLVSLLVSLVVLLVSCLVPPDPVDVVCVPPRVVSSLVSSLSSVLSSLRNLVNLLRNQCSYPDPVSPVVSVVSVVVNLVSLLVSLVCNCPVSVNLVSSLVSCVSNVNQLSNLVSLVVLLVVLVVQLPPPPPHDPVSNVVSVVVNVVSVVVLVVCCVVVNLVNLLSNVVVCVVVVVLVCVLPPCPPCLVSVLVNCLVDLVNLVSNLVSCVPPVVNLVSSLVSLLCCLVPPDFFLVSSLVSLVSSLVSNVVPQDQPPPPRDTPDDPCPVSNLLSVLLNLQSVLLVVVLVVCVVQQVPAPDLVSSLVSQCVQWVLCVVCVVPVPLSVLLSVLSSSSSVNTRDALVSLLSNLLRTHDHPDDPVSLLCSLVVNLSSLVRHPDDPVVSVVSNVVSVVSQVVVDDVVVLVPCPPHDPVRNVVSVCSRSNNSNVVVVVVVVVVVVVVD

InterPro domains:
  IPR007187 Nucleoporin, Nup133/Nup155-like, C-terminal [PF03177] (156-740)
  IPR037624 Nuclear pore complex protein Nup133-like [PTHR13405] (22-737)

pLDDT: mean 84.82, std 12.98, range [31.91, 98.0]